Protein AF-A0A946SH05-F1 (afdb_monomer)

Solvent-accessible surface area (backbone atoms only — not comparable to full-atom values): 25986 Å² total; per-residue (Å²): 118,74,70,63,60,50,53,57,57,50,50,52,51,52,58,54,67,72,59,83,71,62,43,65,70,81,58,78,83,48,65,24,53,27,7,54,6,27,4,25,33,34,41,25,35,80,40,57,40,56,21,24,8,58,59,48,15,20,15,54,28,48,75,32,89,52,34,23,44,32,40,14,61,46,58,12,26,38,22,36,23,42,52,58,69,94,75,14,15,42,30,42,35,41,32,20,45,32,60,66,45,18,36,87,66,56,27,81,84,33,58,39,31,78,74,79,62,34,33,30,39,39,39,39,25,43,10,30,59,90,43,102,46,36,23,35,16,34,34,51,30,43,36,28,38,61,92,65,54,77,44,61,31,35,35,42,17,36,29,37,45,58,89,76,55,38,37,38,12,27,30,40,38,44,40,84,91,52,75,75,46,48,36,44,22,41,35,40,41,91,43,99,42,36,36,41,37,42,32,42,39,92,58,31,41,30,38,26,41,39,38,53,53,101,45,42,32,44,31,33,15,37,22,37,62,70,49,93,85,58,84,65,37,34,32,17,34,24,42,34,43,45,80,49,101,60,25,34,44,27,36,16,40,29,29,33,61,82,74,74,41,64,33,33,47,25,50,23,42,41,41,49,57,72,66,58,54,58,60,59,50,56,67,56,52,73,67,59,77,82,66,88,84,93,78,86,84,84,84,85,83,83,90,82,90,79,86,79,84,82,82,85,81,78,83,94,81,82,78,81,84,73,77,76,72,62,83,77,70,50,64,78,82,78,52,83,88,23,73,84,30,63,65,53,42,48,54,49,48,20,65,52,56,62,48,58,60,38,49,57,54,14,44,28,41,68,57,32,72,66,32,36,82,37,72,46,97,84,58,18,28,6,28,46,38,42,36,67,68,62,34,46,63,28,56,41,59,63,65,92,60,94,66,90,44,78,91,64,30,39,42,50,39,53,62,57,21,44,51,34,39,54,48,50,51,50,45,33,24,63,74,42,77,66,34,62,64,51,18,47,24,18,68,69,63,34,60,92,59,42,80,96,46,74,51,101,38,73,68,33,54,38,51,33,52,49,24,50,50,43,18,52,46,33,68,73,32,68,68,56,38,52,53,50,49,54,55,55,72,66,58,84,70,85,131

Secondary structure (DSSP, 8-state):
-HHHHHHHHHHHHHHHHT---PPPP--STTTT-SHHHHHTTT--SS---GGGGGTS-GGGGGG--S-EEEEETTTTEEEEEEE-GGG-EEEEEEEE--STTSTTTT-TT-TT--SSSS-EEEEEEEEEEEETTEEEEEEEEEEE-TTS-EEEEEEEEEEE--SSSEEEEEEEEEETTSPPEEEEEEEEEEETTEEEEEEEETTEEEEEEEEEETTEEEEEEEEEESSTTS--PEEEEEEEEESSSS-EEEEEEEEETTTS---EEEEEE---HHHHHHHHHHHHHTTSSSS----PPP---------PPPP-PPP-----------PPPSS----TTTTT-HHHHHHHHHHHH---HHHHHHHHHHHHTT-TT-B-TT--BTTTTB-HHHHHHTT----SSSS--TTT-GGGSHHHHHHHHHHHHHHHHHHTTT-HHHHHHHHHH-TTS-SSS--S-HHHHHHHHHHHHHHHHHHH-HHHHHHHHHHHHTS----

Sequence (495 aa):
MLVRLHATVWLAAGIYLLATGAQASDASDGFGVGARPAGMAGITSTVADRGSALFGNPALLPDVDDAGFLLDAGQGAVAASLPLGRVGAIAAGALDLDHDDRFLIDQPWNPVGTFRTGANRASVAYGVRPYARMSLGATLDGWRSAEGDWSPGNTIGVSLTPTGPFEMGGQAHFRRDAEWLWSVGAAWRPAAQFQLRAELMPEAYAFGVESEWRRLSVRAGLRSSTDALAPGSTGAYGVTLNVTQSSAVHYAYQFDTEHFSGGRHSLSFDVPRWAAAGATNVVRRARSTAARPAGPAPTEPRAQAASRPAVVIVPPGTTPQRVIKSAVDKTPDIPGNARRSLRRLIEHHSEKYGVETPLILAVMRAESGFDPAAISTSKAVGLFQLLPPAARDMGIDIPASAVLDRRRDGRFHPIRNADAGIRYMAHLLQRFDWNYVLAVSAYNAGPGNVNGSVPRMRETERHVGKVLNYYYGYRNDPAQLAAVWRQIEAIEIPN

Mean predicted aligned error: 18.44 Å

Nearest PDB structures (foldseek):
  6prn-assembly1_A  TM=5.299E-01  e=5.980E-05  Pseudogemmobacter blasticus
  5prn-assembly1_A  TM=5.248E-01  e=8.821E-05  Pseudogemmobacter blasticus
  3prn-assembly1_A  TM=5.253E-01  e=1.042E-04  Pseudogemmobacter blasticus
  3sy9-assembly4_D  TM=4.544E-01  e=3.657E-01  Pseudomonas aeruginosa
  5fp2-assembly2_B  TM=3.286E-01  e=7.306E-02  Pseudomonas aeruginosa PAO1

pLDDT: mean 75.73, std 20.73, range [24.7, 97.69]

Structure (mmCIF, N/CA/C/O backbone):
data_AF-A0A946SH05-F1
#
_entry.id   AF-A0A946SH05-F1
#
loop_
_atom_site.group_PDB
_atom_site.id
_atom_site.type_symbol
_atom_site.label_atom_id
_atom_site.label_alt_id
_atom_site.label_comp_id
_atom_site.label_asym_id
_atom_site.label_entity_id
_atom_site.label_seq_id
_atom_site.pdbx_PDB_ins_code
_atom_site.Cartn_x
_atom_site.Cartn_y
_atom_site.Cartn_z
_atom_site.occupancy
_atom_site.B_iso_or_equiv
_atom_site.auth_seq_id
_atom_site.auth_comp_id
_atom_site.auth_asym_id
_atom_site.auth_atom_id
_atom_site.pdbx_PDB_model_num
ATOM 1 N N . MET A 1 1 ? -32.091 4.473 -7.430 1.00 34.19 1 MET A N 1
ATOM 2 C CA . MET A 1 1 ? -31.502 3.749 -6.277 1.00 34.19 1 MET A CA 1
ATOM 3 C C . MET A 1 1 ? -30.024 3.398 -6.505 1.00 34.19 1 MET A C 1
ATOM 5 O O . MET A 1 1 ? -29.230 3.716 -5.633 1.00 34.19 1 MET A O 1
ATOM 9 N N . LEU A 1 2 ? -29.618 2.909 -7.691 1.00 25.81 2 LEU A N 1
ATOM 10 C CA . LEU A 1 2 ? -28.199 2.759 -8.103 1.00 25.81 2 LEU A CA 1
ATOM 11 C C . LEU A 1 2 ? -27.379 4.070 -8.111 1.00 25.81 2 LEU A C 1
ATOM 13 O O . LEU A 1 2 ? -26.187 4.059 -7.830 1.00 25.81 2 LEU A O 1
ATOM 17 N N . VAL A 1 3 ? -28.027 5.214 -8.347 1.00 25.56 3 VAL A N 1
ATOM 18 C CA . VAL A 1 3 ? -27.380 6.543 -8.378 1.00 25.56 3 VAL A CA 1
ATOM 19 C C . VAL A 1 3 ? -26.842 6.986 -7.003 1.00 25.56 3 VAL A C 1
ATOM 21 O O . VAL A 1 3 ? -25.882 7.746 -6.937 1.00 25.56 3 VAL A O 1
ATOM 24 N N . ARG A 1 4 ? -27.401 6.482 -5.889 1.00 31.42 4 ARG A N 1
ATOM 25 C CA . ARG A 1 4 ? -26.955 6.866 -4.534 1.00 31.42 4 ARG A CA 1
ATOM 26 C C . ARG A 1 4 ? -25.701 6.121 -4.064 1.00 31.42 4 ARG A C 1
ATOM 28 O O . ARG A 1 4 ? -24.951 6.702 -3.294 1.00 31.42 4 ARG A O 1
ATOM 35 N N . LEU A 1 5 ? -25.454 4.898 -4.545 1.00 34.34 5 LEU A N 1
ATOM 36 C CA . LEU A 1 5 ? -24.237 4.137 -4.219 1.00 34.34 5 LEU A CA 1
ATOM 37 C C . LEU A 1 5 ? -23.006 4.691 -4.957 1.00 34.34 5 LEU A C 1
ATOM 39 O O . LEU A 1 5 ? -21.915 4.744 -4.401 1.00 34.34 5 LEU A O 1
ATOM 43 N N . HIS A 1 6 ? -23.195 5.149 -6.198 1.00 38.94 6 HIS A N 1
ATOM 44 C CA . HIS A 1 6 ? -22.118 5.741 -6.989 1.00 38.94 6 HIS A CA 1
ATOM 45 C C . HIS A 1 6 ? -21.616 7.054 -6.388 1.00 38.94 6 HIS A C 1
ATOM 47 O O . HIS A 1 6 ? -20.411 7.262 -6.315 1.00 38.94 6 HIS A O 1
ATOM 53 N N . ALA A 1 7 ? -22.511 7.917 -5.904 1.00 33.94 7 ALA A N 1
ATOM 54 C CA . ALA A 1 7 ? -22.112 9.211 -5.361 1.00 33.94 7 ALA A CA 1
ATOM 55 C C . ALA A 1 7 ? -21.167 9.085 -4.152 1.00 33.94 7 ALA A C 1
ATOM 57 O O . ALA A 1 7 ? -20.238 9.868 -4.044 1.00 33.94 7 ALA A O 1
ATOM 58 N N . THR A 1 8 ? -21.344 8.092 -3.275 1.00 41.53 8 THR A N 1
ATOM 59 C CA . THR A 1 8 ? -20.517 7.938 -2.063 1.00 41.53 8 THR A CA 1
ATOM 60 C C . THR A 1 8 ? -19.123 7.389 -2.370 1.00 41.53 8 THR A C 1
ATOM 62 O O . THR A 1 8 ? -18.143 7.867 -1.807 1.00 41.53 8 THR A O 1
ATOM 65 N N . VAL A 1 9 ? -19.022 6.444 -3.310 1.00 40.91 9 VAL A N 1
ATOM 66 C CA . VAL A 1 9 ? -17.738 5.883 -3.770 1.00 40.91 9 VAL A CA 1
ATOM 67 C C . VAL A 1 9 ? -16.948 6.919 -4.575 1.00 40.91 9 VAL A C 1
ATOM 69 O O . VAL A 1 9 ? -15.745 7.057 -4.382 1.00 40.91 9 VAL A O 1
ATOM 72 N N . TRP A 1 10 ? -17.622 7.707 -5.420 1.00 39.88 10 TRP A N 1
ATOM 73 C CA . TRP A 1 10 ? -16.981 8.772 -6.198 1.00 39.88 10 TRP A CA 1
ATOM 74 C C . TRP A 1 10 ? -16.628 10.007 -5.361 1.00 39.88 10 TRP A C 1
ATOM 76 O O . TRP A 1 10 ? -15.615 10.639 -5.637 1.00 39.88 10 TRP A O 1
ATOM 86 N N . LEU A 1 11 ? -17.396 10.334 -4.314 1.00 38.97 11 LEU A N 1
ATOM 87 C CA . LEU A 1 11 ? -17.033 11.398 -3.370 1.00 38.97 11 LEU A CA 1
ATOM 88 C C . LEU A 1 11 ? -15.811 10.993 -2.531 1.00 38.97 11 LEU A C 1
ATOM 90 O O . LEU A 1 11 ? -14.926 11.812 -2.311 1.00 38.97 11 LEU A O 1
ATOM 94 N N . ALA A 1 12 ? -15.722 9.722 -2.126 1.00 45.00 12 ALA A N 1
ATOM 95 C CA . ALA A 1 12 ? -14.562 9.184 -1.420 1.00 45.00 12 ALA A CA 1
ATOM 96 C C . ALA A 1 12 ? -13.321 9.104 -2.331 1.00 45.00 12 ALA A C 1
ATOM 98 O O . ALA A 1 12 ? -12.237 9.503 -1.917 1.00 45.00 12 ALA A O 1
ATOM 99 N N . ALA A 1 13 ? -13.490 8.708 -3.599 1.00 43.62 13 ALA A N 1
ATOM 100 C CA . ALA A 1 13 ? -12.438 8.782 -4.617 1.00 43.62 13 ALA A CA 1
ATOM 101 C C . ALA A 1 13 ? -12.023 10.233 -4.940 1.00 43.62 13 ALA A C 1
ATOM 103 O O . ALA A 1 13 ? -10.859 10.493 -5.223 1.00 43.62 13 ALA A O 1
ATOM 104 N N . GLY A 1 14 ? -12.955 11.190 -4.864 1.00 40.22 14 GLY A N 1
ATOM 105 C CA . GLY A 1 14 ? -12.698 12.619 -5.065 1.00 40.22 14 GLY A CA 1
ATOM 106 C C . GLY A 1 14 ? -11.949 13.279 -3.903 1.00 40.22 14 GLY A C 1
ATOM 107 O O . GLY A 1 14 ? -11.061 14.090 -4.140 1.00 40.22 14 GLY A O 1
ATOM 108 N N . ILE A 1 15 ? -12.247 12.895 -2.658 1.00 45.72 15 ILE A N 1
ATOM 109 C CA . ILE A 1 15 ? -11.482 13.315 -1.469 1.00 45.72 15 ILE A CA 1
ATOM 110 C C . ILE A 1 15 ? -10.084 12.674 -1.480 1.00 45.72 15 ILE A C 1
ATOM 112 O O . ILE A 1 15 ? -9.106 13.318 -1.117 1.00 45.72 15 ILE A O 1
ATOM 116 N N . TYR A 1 16 ? -9.977 11.440 -1.975 1.00 43.84 16 TYR A N 1
ATOM 117 C CA . TYR A 1 16 ? -8.716 10.721 -2.157 1.00 43.84 16 TYR A CA 1
ATOM 118 C C . TYR A 1 16 ? -7.824 11.331 -3.258 1.00 43.84 16 TYR A C 1
ATOM 120 O O . TYR A 1 16 ? -6.618 11.454 -3.074 1.00 43.84 16 TYR A O 1
ATOM 128 N N . LEU A 1 17 ? -8.407 11.805 -4.367 1.00 40.03 17 LEU A N 1
ATOM 129 C CA . LEU A 1 17 ? -7.687 12.519 -5.436 1.00 40.03 17 LEU A CA 1
ATOM 130 C C . LEU A 1 17 ? -7.168 13.906 -5.015 1.00 40.03 17 LEU A C 1
ATOM 132 O O . LEU A 1 17 ? -6.278 14.437 -5.671 1.00 40.03 17 LEU A O 1
ATOM 136 N N . LEU A 1 18 ? -7.692 14.488 -3.931 1.00 36.03 18 LEU A N 1
ATOM 137 C CA . LEU A 1 18 ? -7.193 15.743 -3.353 1.00 36.03 18 LEU A CA 1
ATOM 138 C C . LEU A 1 18 ? -6.037 15.530 -2.356 1.00 36.03 18 LEU A C 1
ATOM 140 O O . LEU A 1 18 ? -5.419 16.500 -1.928 1.00 36.03 18 LEU A O 1
ATOM 144 N N . ALA A 1 19 ? -5.721 14.280 -2.006 1.00 41.47 19 ALA A N 1
ATOM 145 C CA . ALA A 1 19 ? -4.696 13.900 -1.034 1.00 41.47 19 ALA A CA 1
ATOM 146 C C . ALA A 1 19 ? -3.378 13.437 -1.698 1.00 41.47 19 ALA A C 1
ATOM 148 O O . ALA A 1 19 ? -2.671 12.564 -1.196 1.00 41.47 19 ALA A O 1
ATOM 149 N N . THR A 1 20 ? -3.043 14.004 -2.861 1.00 36.56 20 THR A N 1
ATOM 150 C CA . THR A 1 20 ? -1.815 13.710 -3.612 1.00 36.56 20 THR A CA 1
ATOM 151 C C . THR A 1 20 ? -0.586 14.297 -2.915 1.00 36.56 20 THR A C 1
ATOM 153 O O . THR A 1 20 ? -0.180 15.425 -3.188 1.00 36.56 20 THR A O 1
ATOM 156 N N . GLY A 1 21 ? -0.003 13.517 -2.009 1.00 36.66 21 GLY A N 1
ATOM 157 C CA . GLY A 1 21 ? 1.306 13.777 -1.397 1.00 36.66 21 GLY A CA 1
ATOM 158 C C . GLY A 1 21 ? 1.857 12.594 -0.596 1.00 36.66 21 GLY A C 1
ATOM 159 O O . GLY A 1 21 ? 2.775 12.765 0.200 1.00 36.66 21 GLY A O 1
ATOM 160 N N . ALA A 1 22 ? 1.274 11.407 -0.765 1.00 35.91 22 ALA A N 1
ATOM 161 C CA . ALA A 1 22 ? 1.501 10.279 0.119 1.00 35.91 22 ALA A CA 1
ATOM 162 C C . ALA A 1 22 ? 2.713 9.446 -0.304 1.00 35.91 22 ALA A C 1
ATOM 164 O O . ALA A 1 22 ? 2.722 8.876 -1.394 1.00 35.91 22 ALA A O 1
ATOM 165 N N . GLN A 1 23 ? 3.703 9.335 0.577 1.00 33.81 23 GLN A N 1
ATOM 166 C CA . GLN A 1 23 ? 4.716 8.288 0.500 1.00 33.81 23 GLN A CA 1
ATOM 167 C C . GLN A 1 23 ? 4.200 7.104 1.320 1.00 33.81 23 GLN A C 1
ATOM 169 O O . GLN A 1 23 ? 3.907 7.239 2.506 1.00 33.81 23 GLN A O 1
ATOM 174 N N . ALA A 1 24 ? 4.050 5.945 0.689 1.00 35.75 24 ALA A N 1
ATOM 175 C CA . ALA A 1 24 ? 3.885 4.695 1.416 1.00 35.75 24 ALA A CA 1
ATOM 176 C C . ALA A 1 24 ? 5.283 4.184 1.811 1.00 35.75 24 ALA A C 1
ATOM 178 O O . ALA A 1 24 ? 6.206 4.171 1.011 1.00 35.75 24 ALA A O 1
ATOM 179 N N . SER A 1 25 ? 5.461 3.840 3.078 1.00 34.41 25 SER A N 1
ATOM 180 C CA . SER A 1 25 ? 6.668 3.192 3.585 1.00 34.41 25 SER A CA 1
ATOM 181 C C . SER A 1 25 ? 6.397 1.709 3.809 1.00 34.41 25 SER A C 1
ATOM 183 O O . SER A 1 25 ? 5.232 1.314 3.963 1.00 34.41 25 SER A O 1
ATOM 185 N N . ASP A 1 26 ? 7.464 0.907 3.835 1.00 34.03 26 ASP A N 1
ATOM 186 C CA . ASP A 1 26 ? 7.421 -0.513 4.180 1.00 34.03 26 ASP A CA 1
ATOM 187 C C . ASP A 1 26 ? 6.640 -0.696 5.484 1.00 34.03 26 ASP A C 1
ATOM 189 O O . ASP A 1 26 ? 7.029 -0.221 6.555 1.00 34.03 26 ASP A O 1
ATOM 193 N N . ALA A 1 27 ? 5.476 -1.336 5.395 1.00 41.03 27 ALA A N 1
ATOM 194 C CA . ALA A 1 27 ? 4.726 -1.695 6.581 1.00 41.03 27 ALA A CA 1
ATOM 195 C C . ALA A 1 27 ? 5.433 -2.896 7.213 1.00 41.03 27 ALA A C 1
ATOM 197 O O . ALA A 1 27 ? 5.308 -4.022 6.734 1.00 41.03 27 ALA A O 1
ATOM 198 N N . SER A 1 28 ? 6.170 -2.652 8.297 1.00 46.75 28 SER A N 1
ATOM 199 C CA . SER A 1 28 ? 6.604 -3.713 9.197 1.00 46.75 28 SER A CA 1
ATOM 200 C C . SER A 1 28 ? 5.357 -4.415 9.757 1.00 46.75 28 SER A C 1
ATOM 202 O O . SER A 1 28 ? 4.586 -3.876 10.553 1.00 46.75 28 SER A O 1
ATOM 204 N N . ASP A 1 29 ? 5.106 -5.611 9.226 1.00 49.09 29 ASP A N 1
ATOM 205 C CA . ASP A 1 29 ? 4.214 -6.652 9.749 1.00 49.09 29 ASP A CA 1
ATOM 206 C C . ASP A 1 29 ? 2.691 -6.401 9.737 1.00 49.09 29 ASP A C 1
ATOM 208 O O . ASP A 1 29 ? 1.927 -7.173 10.319 1.00 49.09 29 ASP A O 1
ATOM 212 N N . GLY A 1 30 ? 2.198 -5.393 9.008 1.00 50.09 30 GLY A N 1
ATOM 213 C CA . GLY A 1 30 ? 0.751 -5.204 8.791 1.00 50.09 30 GLY A CA 1
ATOM 214 C C . GLY A 1 30 ? -0.025 -4.684 10.011 1.00 50.09 30 GLY A C 1
ATOM 215 O O . GLY A 1 30 ? -1.256 -4.763 10.050 1.00 50.09 30 GLY A O 1
ATOM 216 N N . PHE A 1 31 ? 0.664 -4.123 11.008 1.00 55.41 31 PHE A N 1
ATOM 217 C CA . PHE A 1 31 ? 0.007 -3.433 12.116 1.00 55.41 31 PHE A CA 1
ATOM 218 C C . PHE A 1 31 ? -0.593 -2.103 11.641 1.00 55.41 31 PHE A C 1
ATOM 220 O O . PHE A 1 31 ? 0.081 -1.262 11.044 1.00 55.41 31 PHE A O 1
ATOM 227 N N . GLY A 1 32 ? -1.877 -1.900 11.935 1.00 68.81 32 GLY A N 1
ATOM 228 C CA . GLY A 1 32 ? -2.594 -0.670 11.600 1.00 68.81 32 GLY A CA 1
ATOM 2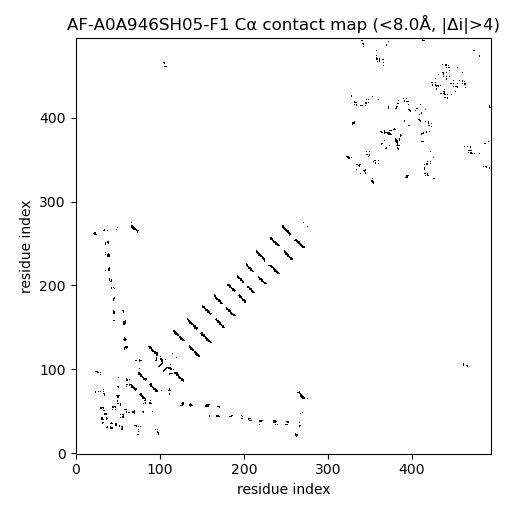29 C C . GLY A 1 32 ? -3.352 -0.682 10.272 1.00 68.81 32 GLY A C 1
ATOM 230 O O . GLY A 1 32 ? -3.772 0.392 9.850 1.00 68.81 32 GLY A O 1
ATOM 231 N N . VAL A 1 33 ? -3.566 -1.848 9.643 1.00 80.94 33 VAL A N 1
ATOM 232 C CA . VAL A 1 33 ? -4.469 -1.961 8.483 1.00 80.94 33 VAL A CA 1
ATOM 233 C C . VAL A 1 33 ? -5.871 -1.487 8.871 1.00 80.94 33 VAL A C 1
ATOM 235 O O . VAL A 1 33 ? -6.428 -1.905 9.893 1.00 80.94 33 VAL A O 1
ATOM 238 N N . GLY A 1 34 ? -6.468 -0.655 8.021 1.00 83.25 34 GLY A N 1
ATOM 239 C CA . GLY A 1 34 ? -7.778 -0.050 8.230 1.00 83.25 34 GLY A CA 1
ATOM 240 C C . GLY A 1 34 ? -7.679 1.361 8.794 1.00 83.25 34 GLY A C 1
ATOM 241 O O . GLY A 1 34 ? -6.843 1.681 9.634 1.00 83.25 34 GLY A O 1
ATOM 242 N N . ALA A 1 35 ? -8.582 2.230 8.351 1.00 85.56 35 ALA A N 1
ATOM 243 C CA . ALA A 1 35 ? -8.590 3.624 8.746 1.00 85.56 35 ALA A CA 1
ATOM 244 C C . ALA A 1 35 ? -8.804 3.841 10.261 1.00 85.56 35 ALA A C 1
ATOM 246 O O . ALA A 1 35 ? -8.200 4.772 10.798 1.00 85.56 35 ALA A O 1
ATOM 247 N N . ARG A 1 36 ? -9.615 3.043 10.985 1.00 88.00 36 ARG A N 1
ATOM 248 C CA . ARG A 1 36 ? -9.725 3.162 12.463 1.00 88.00 36 ARG A CA 1
ATOM 249 C C . ARG A 1 36 ? -8.404 2.898 13.165 1.00 88.00 36 ARG A C 1
ATOM 251 O O . ARG A 1 36 ? -7.953 3.832 13.832 1.00 88.00 36 ARG A O 1
ATOM 258 N N . PRO A 1 37 ? -7.772 1.718 13.015 1.00 89.19 37 PRO A N 1
ATOM 259 C CA . PRO A 1 37 ? -6.441 1.492 13.566 1.00 89.19 37 PRO A CA 1
ATOM 260 C C . PRO A 1 37 ? -5.431 2.545 13.110 1.00 89.19 37 PRO A C 1
ATOM 262 O O . PRO A 1 37 ? -4.724 3.114 13.940 1.00 89.19 37 PRO A O 1
ATOM 265 N N . ALA A 1 38 ? -5.416 2.886 11.817 1.00 86.44 38 ALA A N 1
ATOM 266 C CA . ALA A 1 38 ? -4.475 3.856 11.272 1.00 86.44 38 ALA A CA 1
ATOM 267 C C . ALA A 1 38 ? -4.599 5.232 11.946 1.00 86.44 38 ALA A C 1
ATOM 269 O O . ALA A 1 38 ? -3.603 5.781 12.410 1.00 86.44 38 ALA A O 1
ATOM 270 N N . GLY A 1 39 ? -5.819 5.762 12.094 1.00 87.50 39 GLY A N 1
ATOM 271 C CA . GLY A 1 39 ? -6.063 7.049 12.765 1.00 87.50 39 GLY A CA 1
ATOM 272 C C . GLY A 1 39 ? -5.895 7.014 14.289 1.00 87.50 39 GLY A C 1
ATOM 273 O O . GLY A 1 39 ? -6.002 8.056 14.928 1.00 87.50 39 GLY A O 1
ATOM 274 N N . MET A 1 40 ? -5.639 5.833 14.854 1.00 89.94 40 MET A N 1
ATOM 275 C CA . MET A 1 40 ? -5.252 5.595 16.248 1.00 89.94 40 MET A CA 1
ATOM 276 C C . MET A 1 40 ? -3.768 5.208 16.356 1.00 89.94 40 MET A C 1
ATOM 278 O O . MET A 1 40 ? -3.377 4.509 17.285 1.00 89.94 40 MET A O 1
ATOM 282 N N . ALA A 1 41 ? -2.945 5.624 15.387 1.00 86.75 41 ALA A N 1
ATOM 283 C CA . ALA A 1 41 ? -1.509 5.343 15.316 1.00 86.75 41 ALA A CA 1
ATOM 284 C C . ALA A 1 41 ? -1.142 3.843 15.354 1.00 86.75 41 ALA A C 1
ATOM 286 O O . ALA A 1 41 ? -0.073 3.461 15.826 1.00 86.75 41 ALA A O 1
ATOM 287 N N . GLY A 1 42 ? -2.013 2.984 14.819 1.00 85.62 42 GLY A N 1
ATOM 288 C CA . GLY A 1 42 ? -1.755 1.550 14.680 1.00 85.62 42 GLY A CA 1
ATOM 289 C C . GLY A 1 42 ? -2.152 0.699 15.888 1.00 85.62 42 GLY A C 1
ATOM 290 O O . GLY A 1 42 ? -1.789 -0.473 15.925 1.00 85.62 42 GLY A O 1
ATOM 291 N N . ILE A 1 43 ? -2.914 1.244 16.845 1.00 89.75 43 ILE A N 1
ATOM 292 C CA . I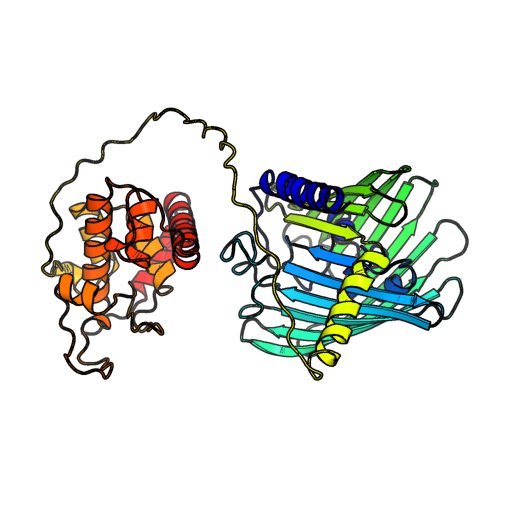LE A 1 43 ? -3.563 0.445 17.898 1.00 89.75 43 ILE A CA 1
ATOM 293 C C . ILE A 1 43 ? -4.501 -0.570 17.228 1.00 89.75 43 ILE A C 1
ATOM 295 O O . ILE A 1 43 ? -5.391 -0.183 16.470 1.00 89.75 43 ILE A O 1
ATOM 299 N N . THR A 1 44 ? -4.307 -1.860 17.505 1.00 90.62 44 THR A N 1
ATOM 300 C CA . THR A 1 44 ? -5.059 -2.974 16.888 1.00 90.62 44 THR A CA 1
ATOM 301 C C . THR A 1 44 ? -5.570 -4.001 17.895 1.00 90.62 44 THR A C 1
ATOM 303 O O . THR A 1 44 ? -6.494 -4.752 17.594 1.00 90.62 44 THR A O 1
ATOM 306 N N . SER A 1 45 ? -5.025 -4.009 19.114 1.00 90.44 45 SER A N 1
ATOM 307 C CA . SER A 1 45 ? -5.432 -4.919 20.190 1.00 90.44 45 SER A CA 1
ATOM 308 C C . SER A 1 45 ? -6.893 -4.733 20.608 1.00 90.44 45 SER A C 1
ATOM 310 O O . SER A 1 45 ? -7.567 -5.703 20.944 1.00 90.44 45 SER A O 1
ATOM 312 N N . THR A 1 46 ? -7.392 -3.496 20.568 1.00 91.25 46 THR A N 1
ATOM 313 C CA . THR A 1 46 ? -8.755 -3.122 20.988 1.00 91.25 46 THR A CA 1
ATOM 314 C C . THR A 1 46 ? -9.509 -2.319 19.920 1.00 91.25 46 THR A C 1
ATOM 316 O O . THR A 1 46 ? -10.642 -1.898 20.134 1.00 91.25 46 THR A O 1
ATOM 319 N N . VAL A 1 47 ? -8.891 -2.068 18.762 1.00 88.56 47 VAL A N 1
ATOM 320 C CA . VAL A 1 47 ? -9.464 -1.252 17.681 1.00 88.56 47 VAL A CA 1
ATOM 321 C C . VAL A 1 47 ? -9.410 -2.027 16.375 1.00 88.56 47 VAL A C 1
ATOM 323 O O . VAL A 1 47 ? -8.362 -2.535 15.991 1.00 88.56 47 VAL A O 1
ATOM 326 N N . ALA A 1 48 ? -10.532 -2.057 15.660 1.00 82.69 48 ALA A N 1
ATOM 327 C CA . ALA A 1 48 ? -10.609 -2.589 14.308 1.00 82.69 48 ALA A CA 1
ATOM 328 C C . ALA A 1 48 ? -11.716 -1.903 13.493 1.00 82.69 48 ALA A C 1
ATOM 330 O O . ALA A 1 48 ? -12.737 -1.473 14.033 1.00 82.69 48 ALA A O 1
ATOM 331 N N . ASP A 1 49 ? -11.529 -1.858 12.175 1.00 75.62 49 ASP A N 1
ATOM 332 C CA . ASP A 1 49 ? -12.581 -1.595 11.190 1.00 75.62 49 ASP A CA 1
ATOM 333 C C . ASP A 1 49 ? -13.146 -2.926 10.711 1.00 75.62 49 ASP A C 1
ATOM 335 O O . ASP A 1 49 ? -12.629 -3.460 9.739 1.00 75.62 49 ASP A O 1
ATOM 339 N N . ARG A 1 50 ? -14.158 -3.496 11.373 1.00 78.94 50 ARG A N 1
ATOM 340 C CA . ARG A 1 50 ? -14.789 -4.789 11.018 1.00 78.94 50 ARG A CA 1
ATOM 341 C C . ARG A 1 50 ? -13.809 -5.843 10.455 1.00 78.94 50 ARG A C 1
ATOM 343 O O . ARG A 1 50 ? -13.251 -6.627 11.211 1.00 78.94 50 ARG A O 1
ATOM 350 N N . GLY A 1 51 ? -13.591 -5.863 9.134 1.00 78.94 51 GLY A N 1
ATOM 351 C CA . GLY A 1 51 ? -12.640 -6.741 8.442 1.00 78.94 51 GLY A CA 1
ATOM 352 C C . GLY A 1 51 ? -11.150 -6.524 8.752 1.00 78.94 51 GLY A C 1
ATOM 353 O O . GLY A 1 51 ? -10.371 -7.443 8.542 1.00 78.94 51 GLY A O 1
ATOM 354 N N . SER A 1 52 ? -10.735 -5.378 9.292 1.00 85.50 52 SER A N 1
ATOM 355 C CA . SER A 1 52 ? -9.334 -5.089 9.632 1.00 85.50 52 SER A CA 1
ATOM 356 C C . SER A 1 52 ? -8.826 -5.870 10.844 1.00 85.50 52 SER A C 1
ATOM 358 O O . SER A 1 52 ? -7.625 -6.098 10.968 1.00 85.50 52 SER A O 1
ATOM 360 N N . ALA A 1 53 ? -9.742 -6.368 11.684 1.00 89.81 53 ALA A N 1
ATOM 361 C CA . ALA A 1 53 ? -9.439 -7.299 12.770 1.00 89.81 53 ALA A CA 1
ATOM 362 C C . ALA A 1 53 ? -8.719 -8.567 12.273 1.00 89.81 53 ALA A C 1
ATOM 364 O O . ALA A 1 53 ? -7.988 -9.188 13.033 1.00 89.81 53 ALA A O 1
ATOM 365 N N . LEU A 1 54 ? -8.889 -8.926 10.993 1.00 90.38 54 LEU A N 1
ATOM 366 C CA . LEU A 1 54 ? -8.155 -10.005 10.325 1.00 90.38 54 LEU A CA 1
ATOM 367 C C . LEU A 1 54 ? -6.633 -9.819 10.383 1.00 90.38 54 LEU A C 1
ATOM 369 O O . LEU A 1 54 ? -5.905 -10.797 10.501 1.00 90.38 54 LEU A O 1
ATOM 373 N N . PHE A 1 55 ? -6.161 -8.579 10.254 1.00 87.38 55 PHE A N 1
ATOM 374 C CA . PHE A 1 55 ? -4.733 -8.263 10.188 1.00 87.38 55 PHE A CA 1
ATOM 375 C C . PHE A 1 55 ? -4.170 -7.791 11.534 1.00 87.38 55 PHE A C 1
ATOM 377 O O . PHE A 1 55 ? -2.955 -7.791 11.712 1.00 87.38 55 PHE A O 1
ATOM 384 N N . GLY A 1 56 ? -5.054 -7.439 12.472 1.00 88.56 56 GLY A N 1
ATOM 385 C CA . GLY A 1 56 ? -4.758 -7.163 13.877 1.00 88.56 56 GLY A CA 1
ATOM 386 C C . GLY A 1 56 ? -5.309 -8.262 14.784 1.00 88.56 56 GLY A C 1
ATOM 387 O O . GLY A 1 56 ? -4.922 -9.423 14.648 1.00 88.56 56 GLY A O 1
ATOM 388 N N . ASN A 1 57 ? -6.210 -7.892 15.708 1.00 93.81 57 ASN A N 1
ATOM 389 C CA . ASN A 1 57 ? -6.737 -8.813 16.713 1.00 93.81 57 ASN A CA 1
ATOM 390 C C . ASN A 1 57 ? -7.991 -9.545 16.194 1.00 93.81 57 ASN A C 1
ATOM 392 O O . ASN A 1 57 ? -9.086 -8.966 16.220 1.00 93.81 57 ASN A O 1
ATOM 396 N N . PRO A 1 58 ? -7.903 -10.835 15.805 1.00 94.50 58 PRO A N 1
ATOM 397 C CA . PRO A 1 58 ? -9.049 -11.575 15.275 1.00 94.50 58 PRO A CA 1
ATOM 398 C C . PRO A 1 58 ? -10.169 -11.782 16.306 1.00 94.50 58 PRO A C 1
ATOM 400 O O . PRO A 1 58 ? -11.299 -12.092 15.925 1.00 94.50 58 PRO A O 1
ATOM 403 N N . ALA A 1 59 ? -9.909 -11.586 17.605 1.00 95.56 59 ALA A N 1
ATOM 404 C CA . ALA A 1 59 ? -10.941 -11.662 18.639 1.00 95.56 59 ALA A CA 1
ATOM 405 C C . ALA A 1 59 ? -11.947 -10.505 18.597 1.00 95.56 59 ALA A C 1
ATOM 407 O O . ALA A 1 59 ? -12.959 -10.583 19.286 1.00 95.56 59 ALA A O 1
ATOM 408 N N . LEU A 1 60 ? -11.705 -9.466 17.792 1.00 93.19 60 LEU A N 1
ATOM 409 C CA . LEU A 1 60 ? -12.651 -8.368 17.568 1.00 93.19 60 LEU A CA 1
ATOM 410 C C . LEU A 1 60 ? -13.666 -8.680 16.450 1.00 93.19 60 LEU A C 1
ATOM 412 O O . LEU A 1 60 ? -14.656 -7.972 16.286 1.00 93.19 60 LEU A O 1
ATOM 416 N N . LEU A 1 61 ? -13.470 -9.761 15.681 1.00 92.19 61 LEU A N 1
ATOM 417 C CA . LEU A 1 61 ? -14.402 -10.170 14.619 1.00 92.19 61 LEU A CA 1
ATOM 418 C C . LEU A 1 61 ? -15.827 -10.487 15.110 1.00 92.19 61 LEU A C 1
ATOM 420 O O . LEU A 1 61 ? -16.775 -10.141 14.407 1.00 92.19 61 LEU A O 1
ATOM 424 N N . PRO A 1 62 ? -16.047 -11.123 16.277 1.00 90.62 62 PRO A N 1
ATOM 425 C CA . PRO A 1 62 ? -17.395 -11.414 16.767 1.00 90.62 62 PRO A CA 1
ATOM 426 C C . PRO A 1 62 ? -18.202 -10.176 17.164 1.00 90.62 62 PRO A C 1
ATOM 428 O O . PRO A 1 62 ? -19.396 -10.306 17.436 1.00 90.62 62 PRO A O 1
ATOM 431 N N . ASP A 1 63 ? -17.573 -9.005 17.306 1.00 83.88 63 ASP A N 1
ATOM 432 C CA . ASP A 1 63 ? -18.241 -7.715 17.557 1.00 83.88 63 ASP A CA 1
ATOM 433 C C . ASP A 1 63 ? -18.782 -7.086 16.260 1.00 83.88 63 ASP A C 1
ATOM 435 O O . ASP A 1 63 ? -19.410 -6.031 16.281 1.00 83.88 63 ASP A O 1
ATOM 439 N N . VAL A 1 64 ? -18.562 -7.735 15.114 1.00 77.56 64 VAL A N 1
ATOM 440 C CA . VAL A 1 64 ? -19.054 -7.276 13.819 1.00 77.56 64 VAL A CA 1
ATOM 441 C C . VAL A 1 64 ? -20.517 -7.677 13.624 1.00 77.56 64 VAL A C 1
ATOM 443 O O . VAL A 1 64 ? -20.836 -8.848 13.421 1.00 77.56 64 VAL A O 1
ATOM 446 N N . ASP A 1 65 ? -21.412 -6.690 13.607 1.00 72.25 65 ASP A N 1
ATOM 447 C CA . ASP A 1 65 ? -22.854 -6.919 13.438 1.00 72.25 65 ASP A CA 1
ATOM 448 C C . ASP A 1 65 ? -23.264 -7.233 11.986 1.00 72.25 65 ASP A C 1
ATOM 450 O O . ASP A 1 65 ? -24.230 -7.963 11.740 1.00 72.25 65 ASP A O 1
ATOM 454 N N . ASP A 1 66 ? -22.517 -6.735 10.997 1.00 76.12 66 ASP A N 1
ATOM 455 C CA . ASP A 1 66 ? -22.844 -6.822 9.570 1.00 76.12 66 ASP A CA 1
ATOM 456 C C . ASP A 1 66 ? -21.635 -7.194 8.712 1.00 76.12 66 ASP A C 1
ATOM 458 O O . ASP A 1 66 ? -20.502 -6.846 9.031 1.00 76.12 66 ASP A O 1
ATOM 462 N N . ALA A 1 67 ? -21.884 -7.856 7.576 1.00 79.06 67 ALA A N 1
ATOM 463 C CA . ALA A 1 67 ? -20.825 -8.184 6.626 1.00 79.06 67 ALA A CA 1
ATOM 464 C C . ALA A 1 67 ? -20.076 -6.915 6.184 1.00 79.06 67 ALA A C 1
ATOM 466 O O . ALA A 1 67 ? -20.709 -5.936 5.803 1.00 79.06 67 ALA A O 1
ATOM 467 N N . GLY A 1 68 ? -18.748 -6.922 6.244 1.00 75.56 68 GLY A N 1
ATOM 468 C CA . GLY A 1 68 ? -17.911 -5.757 5.954 1.00 75.56 68 GLY A CA 1
ATOM 469 C C . GLY A 1 68 ? -16.996 -5.985 4.757 1.00 75.56 68 GLY A C 1
ATOM 470 O O . GLY A 1 68 ? -16.657 -7.127 4.445 1.00 75.56 68 GLY A O 1
ATOM 471 N N . PHE A 1 69 ? -16.581 -4.895 4.106 1.00 78.69 69 PHE A N 1
ATOM 472 C CA . PHE A 1 69 ? -15.538 -4.920 3.084 1.00 78.69 69 PHE A CA 1
ATOM 473 C C . PHE A 1 69 ? -14.536 -3.796 3.330 1.00 78.69 69 PHE A C 1
ATOM 475 O O . PHE A 1 69 ? -14.845 -2.621 3.172 1.00 78.69 69 PHE A O 1
ATOM 482 N N . LEU A 1 70 ? -13.315 -4.166 3.674 1.00 80.00 70 LEU A N 1
ATOM 483 C CA . LEU A 1 70 ? -12.210 -3.244 3.816 1.00 80.00 70 LEU A CA 1
ATOM 484 C C . LEU A 1 70 ? -11.440 -3.151 2.502 1.00 80.00 70 LEU A C 1
ATOM 486 O O . LEU A 1 70 ? -11.092 -4.164 1.899 1.00 80.00 70 LEU A O 1
ATOM 490 N N . LEU A 1 71 ? -11.136 -1.916 2.127 1.00 78.19 71 LEU A N 1
ATOM 491 C CA . LEU A 1 71 ? -10.044 -1.557 1.241 1.00 78.19 71 LEU A CA 1
ATOM 492 C C . LEU A 1 71 ? -9.129 -0.639 2.058 1.00 78.19 71 LEU A C 1
ATOM 494 O O . LEU A 1 71 ? -9.622 0.198 2.801 1.00 78.19 71 LEU A O 1
ATOM 498 N N . ASP A 1 72 ? -7.821 -0.803 1.963 1.00 75.88 72 ASP A N 1
ATOM 499 C CA . ASP A 1 72 ? -6.842 0.121 2.526 1.00 75.88 72 ASP A CA 1
ATOM 500 C C . ASP A 1 72 ? -5.816 0.410 1.442 1.00 75.88 72 ASP A C 1
ATOM 502 O O . ASP A 1 72 ? -4.881 -0.357 1.225 1.00 75.88 72 ASP A O 1
ATOM 506 N N . ALA A 1 73 ? -6.030 1.502 0.716 1.00 68.50 73 ALA A N 1
ATOM 507 C CA . ALA A 1 73 ? -5.177 1.866 -0.407 1.00 68.50 73 ALA A CA 1
ATOM 508 C C . ALA A 1 73 ? -3.771 2.308 0.036 1.00 68.50 73 ALA A C 1
ATOM 510 O O . ALA A 1 73 ? -2.833 2.224 -0.755 1.00 68.50 73 ALA A O 1
ATOM 511 N N . GLY A 1 74 ? -3.610 2.749 1.290 1.00 64.31 74 GLY A N 1
ATOM 512 C CA . GLY A 1 74 ? -2.309 3.129 1.836 1.00 64.31 74 GLY A CA 1
ATOM 513 C C . GLY A 1 74 ? -1.414 1.919 2.066 1.00 64.31 74 GLY A C 1
ATOM 514 O O . GLY A 1 74 ? -0.228 1.969 1.744 1.00 64.31 74 GLY A O 1
ATOM 515 N N . GLN A 1 75 ? -1.989 0.825 2.573 1.00 68.06 75 GLN A N 1
ATOM 516 C CA . GLN A 1 75 ? -1.269 -0.419 2.879 1.00 68.06 75 GLN A CA 1
ATOM 517 C C . GLN A 1 75 ? -1.484 -1.547 1.854 1.00 68.06 75 GLN A C 1
ATOM 519 O O . GLN A 1 75 ? -0.952 -2.633 2.043 1.00 68.06 75 GLN A O 1
ATOM 524 N N . GLY A 1 76 ? -2.256 -1.320 0.786 1.00 74.88 76 GLY A N 1
ATOM 525 C CA . GLY A 1 76 ? -2.538 -2.341 -0.232 1.00 74.88 76 GLY A CA 1
ATOM 526 C C . GLY A 1 76 ? -3.389 -3.506 0.285 1.00 74.88 76 GLY A C 1
ATOM 527 O O . GLY A 1 76 ? -3.211 -4.638 -0.152 1.00 74.88 76 GLY A O 1
ATOM 528 N N . ALA A 1 77 ? -4.292 -3.266 1.242 1.00 80.38 77 ALA A N 1
ATOM 529 C CA . ALA A 1 77 ? -5.070 -4.334 1.870 1.00 80.38 77 ALA A CA 1
ATOM 530 C C . ALA A 1 77 ? -6.515 -4.406 1.368 1.00 80.38 77 ALA A C 1
ATOM 532 O O . ALA A 1 77 ? -7.181 -3.391 1.158 1.00 80.38 77 ALA A O 1
ATOM 533 N N . VAL A 1 78 ? -7.032 -5.628 1.251 1.00 84.69 78 VAL A N 1
ATOM 534 C CA . VAL A 1 78 ? -8.457 -5.923 1.075 1.00 84.69 78 VAL A CA 1
ATOM 535 C C . VAL A 1 78 ? -8.890 -7.026 2.024 1.00 84.69 78 VAL A C 1
ATOM 537 O O . VAL A 1 78 ? -8.210 -8.038 2.170 1.00 84.69 78 VAL A O 1
ATOM 540 N N . ALA A 1 79 ? -10.054 -6.868 2.645 1.00 87.56 79 ALA A N 1
ATOM 541 C CA . ALA A 1 79 ? -10.632 -7.914 3.479 1.00 87.56 79 ALA A CA 1
ATOM 542 C C . ALA A 1 79 ? -12.154 -7.907 3.419 1.00 87.56 79 ALA A C 1
ATOM 544 O O . ALA A 1 79 ? -12.785 -6.860 3.302 1.00 87.56 79 ALA A O 1
ATOM 545 N N . ALA A 1 80 ? -12.751 -9.083 3.553 1.00 88.06 80 ALA A N 1
ATOM 546 C CA . ALA A 1 80 ? -14.178 -9.248 3.758 1.00 88.06 80 ALA A CA 1
ATOM 547 C C . ALA A 1 80 ? -14.419 -9.980 5.077 1.00 88.06 80 ALA A C 1
ATOM 549 O O . ALA A 1 80 ? -13.733 -10.956 5.383 1.00 88.06 80 ALA A O 1
ATOM 550 N N . SER A 1 81 ? -15.412 -9.532 5.839 1.00 88.81 81 SER A N 1
ATOM 551 C CA . SER A 1 81 ? -15.855 -10.197 7.066 1.00 88.81 81 SER A CA 1
ATOM 552 C C . SER A 1 81 ? -17.325 -10.584 6.970 1.00 88.81 81 SER A C 1
ATOM 554 O O . SER A 1 81 ? -18.135 -9.879 6.365 1.00 88.81 81 SER A O 1
ATOM 556 N N . LEU A 1 82 ? -17.673 -11.726 7.561 1.00 88.25 82 LEU A N 1
ATOM 557 C CA . LEU A 1 82 ? -19.023 -12.270 7.574 1.00 88.25 82 LEU A CA 1
ATOM 558 C C . LEU A 1 82 ? -19.377 -12.776 8.982 1.00 88.25 82 LEU A C 1
ATOM 560 O O . LEU A 1 82 ? -18.792 -13.764 9.439 1.00 88.25 82 LEU A O 1
ATOM 564 N N . PRO A 1 83 ? -20.359 -12.159 9.662 1.00 88.44 83 PRO A N 1
ATOM 565 C CA . PRO A 1 83 ? -20.887 -12.704 10.905 1.00 88.44 83 PRO A CA 1
ATOM 566 C C . PRO A 1 83 ? -21.719 -13.965 10.641 1.00 88.44 83 PRO A C 1
ATOM 568 O O . PRO A 1 83 ? -22.569 -13.996 9.750 1.00 88.44 83 PRO A O 1
ATOM 571 N N . LEU A 1 84 ? -21.513 -14.996 11.460 1.00 89.12 84 LEU A N 1
ATOM 572 C CA . LEU A 1 84 ? -22.195 -16.297 11.404 1.00 89.12 84 LEU A CA 1
ATOM 573 C C . LEU A 1 84 ? -23.209 -16.464 12.554 1.00 89.12 84 LEU A C 1
ATOM 575 O O . LEU A 1 84 ? -23.548 -17.574 12.969 1.00 89.12 84 LEU A O 1
ATOM 579 N N . GLY A 1 85 ? -23.699 -15.347 13.099 1.00 84.56 85 GLY A N 1
ATOM 580 C CA . GLY A 1 85 ? -24.620 -15.332 14.234 1.00 84.56 85 GLY A CA 1
ATOM 581 C C . GLY A 1 85 ? -23.947 -15.814 15.520 1.00 84.56 85 GLY A C 1
ATOM 582 O O . GLY A 1 85 ? -22.847 -15.387 15.852 1.00 84.56 85 GLY A O 1
ATOM 583 N N . ARG A 1 86 ? -24.605 -16.717 16.260 1.00 85.25 86 ARG A N 1
ATOM 584 C CA . ARG A 1 86 ? -24.101 -17.220 17.556 1.00 85.25 86 ARG A CA 1
ATOM 585 C C . ARG A 1 86 ? -22.835 -18.068 17.446 1.00 85.25 86 ARG A C 1
ATOM 587 O O . ARG A 1 86 ? -22.191 -18.307 18.460 1.00 85.25 86 ARG A O 1
ATOM 594 N N . VAL A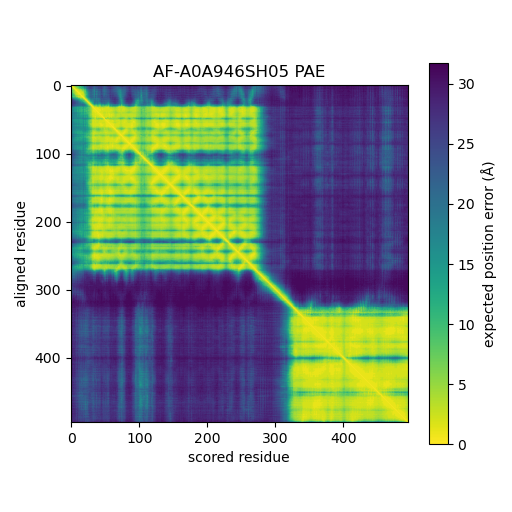 1 87 ? -22.516 -18.550 16.247 1.00 89.25 87 VAL A N 1
ATOM 595 C CA . VAL A 1 87 ? -21.367 -19.431 16.029 1.00 89.25 87 VAL A CA 1
ATOM 596 C C . VAL A 1 87 ? -20.065 -18.629 15.995 1.00 89.25 87 VAL A C 1
ATOM 598 O O . VAL A 1 87 ? -19.047 -19.156 16.410 1.00 89.25 87 VAL A O 1
ATOM 601 N N . GLY A 1 88 ? -20.095 -17.350 15.605 1.00 91.81 88 GLY A N 1
ATOM 602 C CA . GLY A 1 88 ? -18.910 -16.496 15.537 1.00 91.81 88 GLY A CA 1
ATOM 603 C C . GLY A 1 88 ? -18.906 -15.621 14.289 1.00 91.81 88 GLY A C 1
ATOM 604 O O . GLY A 1 88 ? -19.962 -15.286 13.752 1.00 91.81 88 GLY A O 1
ATOM 605 N N . ALA A 1 89 ? -17.718 -15.279 13.805 1.00 93.38 89 ALA A N 1
ATOM 606 C CA . ALA A 1 89 ? -17.512 -14.540 12.565 1.00 93.38 89 ALA A CA 1
ATOM 607 C C . ALA A 1 89 ? -16.270 -15.058 11.834 1.00 93.38 89 ALA A C 1
ATOM 609 O O . ALA A 1 89 ? -15.294 -15.461 12.466 1.00 93.38 89 ALA A O 1
ATOM 610 N N . ILE A 1 90 ? -16.310 -15.031 10.503 1.00 94.88 90 ILE A N 1
ATOM 611 C CA . ILE A 1 90 ? -15.159 -15.338 9.647 1.00 94.88 90 ILE A CA 1
ATOM 612 C C . ILE A 1 90 ? -14.708 -14.083 8.910 1.00 94.88 90 ILE A C 1
ATOM 614 O O . ILE A 1 90 ? -15.528 -13.225 8.576 1.00 94.88 90 ILE A O 1
ATOM 618 N N . ALA A 1 91 ? -13.419 -13.994 8.613 1.00 93.50 91 ALA A N 1
ATOM 619 C CA . ALA A 1 91 ? -12.887 -12.995 7.698 1.00 93.50 91 ALA A CA 1
ATOM 620 C C . ALA A 1 91 ? -11.829 -13.609 6.787 1.00 93.50 91 ALA A C 1
ATOM 622 O O . ALA A 1 91 ? -11.158 -14.566 7.162 1.00 93.50 91 ALA A O 1
ATOM 623 N N . ALA A 1 92 ? -11.693 -13.063 5.587 1.00 94.69 92 ALA A N 1
ATOM 624 C CA . ALA A 1 92 ? -10.646 -13.436 4.650 1.00 94.69 92 ALA A CA 1
ATOM 625 C C . ALA A 1 92 ? -10.176 -12.201 3.889 1.00 94.69 92 ALA A C 1
ATOM 627 O O . ALA A 1 92 ? -10.971 -11.305 3.592 1.00 94.69 92 ALA A O 1
ATOM 628 N N . GLY A 1 93 ? -8.893 -12.153 3.570 1.00 90.88 93 GLY A N 1
ATOM 629 C CA . GLY A 1 93 ? -8.297 -10.976 2.968 1.00 90.88 93 GLY A CA 1
ATOM 630 C C . GLY A 1 93 ? -6.842 -11.183 2.606 1.00 90.88 93 GLY A C 1
ATOM 631 O O . GLY A 1 93 ? -6.245 -12.215 2.910 1.00 90.88 93 GLY A O 1
ATOM 632 N N . ALA A 1 94 ? -6.291 -10.185 1.939 1.00 88.81 94 ALA A N 1
ATOM 633 C CA . ALA A 1 94 ? -4.887 -10.135 1.599 1.00 88.81 94 ALA A CA 1
ATOM 634 C C . ALA A 1 94 ? -4.380 -8.698 1.686 1.00 88.81 94 ALA A C 1
ATOM 636 O O . ALA A 1 94 ? -5.158 -7.749 1.574 1.00 88.81 94 ALA A O 1
ATOM 637 N N . LEU A 1 95 ? -3.079 -8.557 1.886 1.00 81.38 95 LEU A N 1
ATOM 638 C CA . LEU A 1 95 ? -2.382 -7.285 1.891 1.00 81.38 95 LEU A CA 1
ATOM 639 C C . LEU A 1 95 ? -1.076 -7.414 1.103 1.00 81.38 95 LEU A C 1
ATOM 641 O O . LEU A 1 95 ? -0.337 -8.390 1.263 1.00 81.38 95 LEU A O 1
ATOM 645 N N . ASP A 1 96 ? -0.841 -6.451 0.224 1.00 76.50 96 ASP A N 1
ATOM 646 C CA . ASP A 1 96 ? 0.387 -6.332 -0.553 1.00 76.50 96 ASP A CA 1
ATOM 647 C C . ASP A 1 96 ? 1.278 -5.297 0.133 1.00 76.50 96 ASP A C 1
ATOM 649 O O . ASP A 1 96 ? 0.942 -4.113 0.138 1.00 76.50 96 ASP A O 1
ATOM 653 N N . LEU A 1 97 ? 2.378 -5.728 0.762 1.00 65.75 97 LEU A N 1
ATOM 654 C CA . LEU A 1 97 ? 3.331 -4.847 1.446 1.00 65.75 97 LEU A CA 1
ATOM 655 C C . LEU A 1 97 ? 4.304 -4.175 0.469 1.00 65.75 97 LEU A C 1
ATOM 657 O O . LEU A 1 97 ? 4.952 -3.214 0.882 1.00 65.75 97 LEU A O 1
ATOM 661 N N . ASP A 1 98 ? 4.353 -4.602 -0.798 1.00 63.56 98 ASP A N 1
ATOM 662 C CA . ASP A 1 98 ? 5.174 -3.968 -1.826 1.00 63.56 98 ASP A CA 1
ATOM 663 C C . ASP A 1 98 ? 4.609 -2.585 -2.159 1.00 63.56 98 ASP A C 1
ATOM 665 O O . ASP A 1 98 ? 3.487 -2.431 -2.648 1.00 63.56 98 ASP A O 1
ATOM 669 N N . HIS A 1 99 ? 5.377 -1.554 -1.831 1.00 59.72 99 HIS A N 1
ATOM 670 C CA . HIS A 1 99 ? 5.028 -0.169 -2.103 1.00 59.72 99 HIS A CA 1
ATOM 671 C C . HIS A 1 99 ? 4.957 0.111 -3.606 1.00 59.72 99 HIS A C 1
ATOM 673 O O . HIS A 1 99 ? 4.028 0.789 -4.061 1.00 59.72 99 HIS A O 1
ATOM 679 N N . ASP A 1 100 ? 5.908 -0.437 -4.365 1.00 55.72 100 ASP A N 1
ATOM 680 C CA . ASP A 1 100 ? 6.183 -0.025 -5.738 1.00 55.72 100 ASP A CA 1
ATOM 681 C C . ASP A 1 100 ? 5.036 -0.393 -6.691 1.00 55.72 100 ASP A C 1
ATOM 683 O O . ASP A 1 100 ? 4.815 0.297 -7.682 1.00 55.72 100 ASP A O 1
ATOM 687 N N . ASP A 1 101 ? 4.219 -1.399 -6.359 1.00 52.81 101 ASP A N 1
ATOM 688 C CA . ASP A 1 101 ? 3.197 -1.964 -7.253 1.00 52.81 101 ASP A CA 1
ATOM 689 C C . ASP A 1 101 ? 1.741 -1.540 -6.935 1.00 52.81 101 ASP A C 1
ATOM 691 O O . ASP A 1 101 ? 0.769 -2.108 -7.453 1.00 52.81 101 ASP A O 1
ATOM 695 N N . ARG A 1 102 ? 1.551 -0.521 -6.082 1.00 61.62 102 ARG A N 1
ATOM 696 C CA . ARG A 1 102 ? 0.220 -0.042 -5.641 1.00 61.62 102 ARG A CA 1
ATOM 697 C C . ARG A 1 102 ? -0.389 1.045 -6.540 1.00 61.62 102 ARG A C 1
ATOM 699 O O . ARG A 1 102 ? 0.269 1.659 -7.382 1.00 61.62 102 ARG A O 1
ATOM 706 N N . PHE A 1 103 ? -1.675 1.332 -6.287 1.00 44.56 103 PHE A N 1
ATOM 707 C CA . PHE A 1 103 ? -2.556 2.313 -6.960 1.00 44.56 103 PHE A CA 1
ATOM 708 C C . PHE A 1 103 ? -1.962 3.695 -7.226 1.00 44.56 103 PHE A C 1
ATOM 710 O O . PHE A 1 103 ? -2.503 4.449 -8.030 1.00 44.56 103 PHE A O 1
ATOM 717 N N . LEU A 1 104 ? -0.935 4.068 -6.469 1.00 44.66 104 LEU A N 1
ATOM 718 C CA . LEU A 1 104 ? -0.416 5.425 -6.406 1.00 44.66 104 LEU A CA 1
ATOM 719 C C . LEU A 1 104 ? 0.999 5.557 -6.977 1.00 44.66 104 LEU A C 1
ATOM 721 O O . LEU A 1 104 ? 1.529 6.665 -6.951 1.00 44.66 104 LEU A O 1
ATOM 725 N N . ILE A 1 105 ? 1.600 4.464 -7.476 1.00 47.78 105 ILE A N 1
ATOM 726 C CA . ILE A 1 105 ? 3.032 4.422 -7.827 1.00 47.78 105 ILE A CA 1
ATOM 727 C C . ILE A 1 105 ? 3.230 3.830 -9.218 1.00 47.78 105 ILE A C 1
ATOM 729 O O . ILE A 1 105 ? 3.371 4.609 -10.158 1.00 47.78 105 ILE A O 1
ATOM 733 N N . ASP A 1 106 ? 3.109 2.508 -9.400 1.00 46.06 106 ASP A N 1
ATOM 734 C CA . ASP A 1 106 ? 3.241 1.892 -10.734 1.00 46.06 106 ASP A CA 1
ATOM 735 C C . ASP A 1 106 ? 1.906 1.521 -11.409 1.00 46.06 106 ASP A C 1
ATOM 737 O O . ASP A 1 106 ? 1.840 1.424 -12.641 1.00 46.06 106 ASP A O 1
ATOM 741 N N . GLN A 1 107 ? 0.816 1.302 -10.658 1.00 51.66 107 GLN A N 1
ATOM 742 C CA . GLN A 1 107 ? -0.427 0.731 -11.205 1.00 51.66 107 GLN A CA 1
ATOM 743 C C . GLN A 1 107 ? -1.680 1.562 -10.861 1.00 51.66 107 GLN A C 1
ATOM 745 O O . GLN A 1 107 ? -2.482 1.131 -10.034 1.00 51.66 107 GLN A O 1
ATOM 750 N N . PRO A 1 108 ? -1.972 2.677 -11.568 1.00 48.72 108 PRO A N 1
ATOM 751 C CA . PRO A 1 108 ? -3.095 3.599 -11.286 1.00 48.72 108 PRO A CA 1
ATOM 752 C C . PRO A 1 108 ? -4.509 2.997 -11.419 1.00 48.72 108 PRO A C 1
ATOM 754 O O . PRO A 1 108 ? -5.522 3.682 -11.301 1.00 48.72 108 PRO A O 1
ATOM 757 N N . TRP A 1 109 ? -4.594 1.697 -11.686 1.00 51.09 109 TRP A N 1
ATOM 758 C CA . TRP A 1 109 ? -5.823 0.929 -11.838 1.00 51.09 109 TRP A CA 1
ATOM 759 C C . TRP A 1 109 ? -5.928 -0.233 -10.847 1.00 51.09 109 TRP A C 1
ATOM 761 O O . TRP A 1 109 ? -6.924 -0.954 -10.880 1.00 51.09 109 TRP A O 1
ATOM 771 N N . ASN A 1 110 ? -4.902 -0.443 -10.018 1.00 53.81 110 ASN A N 1
ATOM 772 C CA . ASN A 1 110 ? -4.813 -1.547 -9.080 1.00 53.81 110 ASN A CA 1
ATOM 773 C C . ASN A 1 110 ? -4.702 -1.044 -7.630 1.00 53.81 110 ASN A C 1
ATOM 775 O O . ASN A 1 110 ? -3.596 -0.848 -7.128 1.00 53.81 110 ASN A O 1
ATOM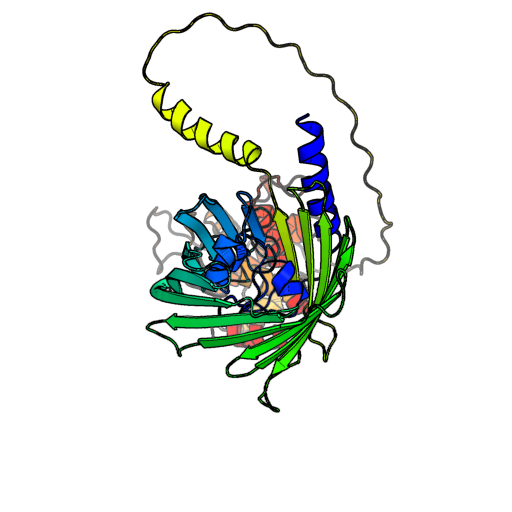 779 N N . PRO A 1 111 ? -5.839 -0.818 -6.945 1.00 51.72 111 PRO A N 1
ATOM 780 C CA . PRO A 1 111 ? -5.852 -0.274 -5.593 1.00 51.72 111 PRO A CA 1
ATOM 781 C C . PRO A 1 111 ? -5.265 -1.188 -4.515 1.00 51.72 111 PRO A C 1
ATOM 783 O O . PRO A 1 111 ? -5.106 -0.759 -3.378 1.00 51.72 111 PRO A O 1
ATOM 786 N N . VAL A 1 112 ? -4.967 -2.435 -4.876 1.00 55.94 112 VAL A N 1
ATOM 787 C CA . VAL A 1 112 ? -4.651 -3.518 -3.945 1.00 55.94 112 VAL A CA 1
ATOM 788 C C . VAL A 1 112 ? -3.198 -3.994 -4.079 1.00 55.94 112 VAL A C 1
ATOM 790 O O . VAL A 1 112 ? -2.725 -4.692 -3.200 1.00 55.94 112 VAL A O 1
ATOM 793 N N . GLY A 1 113 ? -2.474 -3.601 -5.134 1.00 59.56 113 GLY A N 1
ATOM 794 C CA . GLY A 1 113 ? -1.181 -4.214 -5.475 1.00 59.56 113 GLY A CA 1
ATOM 795 C C . GLY A 1 113 ? -1.355 -5.484 -6.318 1.00 59.56 113 GLY A C 1
ATOM 796 O O . GLY A 1 113 ? -2.468 -6.018 -6.426 1.00 59.56 113 GLY A O 1
ATOM 797 N N . THR A 1 114 ? -0.348 -5.898 -7.102 1.00 61.38 114 THR A N 1
ATOM 798 C CA . THR A 1 114 ? -0.519 -7.056 -8.011 1.00 61.38 114 THR A CA 1
ATOM 799 C C . THR A 1 114 ? -0.222 -8.390 -7.337 1.00 61.38 114 THR A C 1
ATOM 801 O O . THR A 1 114 ? -0.493 -9.430 -7.948 1.00 61.38 114 THR A O 1
ATOM 804 N N . PHE A 1 115 ? 0.297 -8.378 -6.101 1.00 65.69 115 PHE A N 1
ATOM 805 C CA . PHE A 1 115 ? 0.760 -9.558 -5.370 1.00 65.69 115 PHE A CA 1
ATOM 806 C C . PHE A 1 115 ? 1.828 -10.375 -6.128 1.00 65.69 115 PHE A C 1
ATOM 808 O O . PHE A 1 115 ? 2.030 -11.562 -5.853 1.00 65.69 115 PHE A O 1
ATOM 815 N N . ARG A 1 116 ? 2.485 -9.786 -7.142 1.00 60.09 116 ARG A N 1
ATOM 816 C CA . ARG A 1 116 ? 3.491 -10.467 -7.982 1.00 60.09 116 ARG A CA 1
ATOM 817 C C . ARG A 1 116 ? 4.899 -10.328 -7.429 1.00 60.09 116 ARG A C 1
ATOM 819 O O . ARG A 1 116 ? 5.690 -11.267 -7.543 1.00 60.09 116 ARG A O 1
ATOM 826 N N . THR A 1 117 ? 5.206 -9.201 -6.806 1.00 58.19 117 THR A N 1
ATOM 827 C CA . THR A 1 117 ? 6.507 -8.874 -6.210 1.00 58.19 117 THR A CA 1
ATOM 828 C C . THR A 1 117 ? 6.328 -8.472 -4.747 1.00 58.19 117 THR A C 1
ATOM 830 O O . THR A 1 117 ? 5.198 -8.341 -4.278 1.00 58.19 117 THR A O 1
ATOM 833 N N . GLY A 1 118 ? 7.438 -8.428 -4.010 1.00 63.19 118 GLY A N 1
ATOM 834 C CA . GLY A 1 118 ? 7.485 -7.946 -2.633 1.00 63.19 118 GLY A CA 1
ATOM 835 C C . GLY A 1 118 ? 6.781 -8.815 -1.591 1.00 63.19 118 GLY A C 1
ATOM 836 O O . GLY A 1 118 ? 6.320 -9.935 -1.855 1.00 63.19 118 GLY A O 1
ATOM 837 N N . ALA A 1 119 ? 6.762 -8.304 -0.361 1.00 73.00 119 ALA A N 1
ATOM 838 C CA . ALA A 1 119 ? 6.199 -9.017 0.771 1.00 73.00 119 ALA A CA 1
ATOM 839 C C . ALA A 1 119 ? 4.666 -8.983 0.711 1.00 73.00 119 ALA A C 1
ATOM 841 O O . ALA A 1 119 ? 4.065 -7.936 0.517 1.00 73.00 119 ALA A O 1
ATOM 842 N N . ASN A 1 120 ? 4.003 -10.125 0.851 1.00 81.75 120 ASN A N 1
ATOM 843 C CA . ASN A 1 120 ? 2.540 -10.199 0.797 1.00 81.75 120 ASN A CA 1
ATOM 844 C C . ASN A 1 120 ? 2.020 -11.034 1.963 1.00 81.75 120 ASN A C 1
ATOM 846 O O . ASN A 1 120 ? 2.713 -11.931 2.435 1.00 81.75 120 ASN A O 1
ATOM 850 N N . ARG A 1 121 ? 0.783 -10.800 2.399 1.00 86.06 121 ARG A N 1
ATOM 851 C CA . ARG A 1 121 ? 0.105 -11.689 3.351 1.00 86.06 121 ARG A CA 1
ATOM 852 C C . ARG A 1 121 ? -1.298 -11.996 2.866 1.00 86.06 121 ARG A C 1
ATOM 854 O O . ARG A 1 121 ? -2.049 -11.093 2.516 1.00 86.06 121 ARG A O 1
ATOM 861 N N . ALA A 1 122 ? -1.662 -13.268 2.878 1.00 90.56 122 ALA A N 1
ATOM 862 C CA . ALA A 1 122 ? -3.030 -13.733 2.708 1.00 90.56 122 ALA A CA 1
ATOM 863 C C . ALA A 1 122 ? -3.493 -14.375 4.015 1.00 90.56 122 ALA A C 1
ATOM 865 O O . ALA A 1 122 ? -2.766 -15.175 4.598 1.00 90.56 122 ALA A O 1
ATOM 866 N N . SER A 1 123 ? -4.697 -14.039 4.463 1.00 92.62 123 SER A N 1
ATOM 867 C CA . SER A 1 123 ? -5.175 -14.397 5.795 1.00 92.62 123 SER A CA 1
ATOM 868 C C . SER A 1 123 ? -6.616 -14.872 5.764 1.00 92.62 123 SER A C 1
ATOM 870 O O . SER A 1 123 ? -7.468 -14.293 5.084 1.00 92.62 123 SER A O 1
ATOM 872 N N . VAL A 1 124 ? -6.906 -15.885 6.575 1.00 96.62 124 VAL A N 1
ATOM 873 C CA . VAL A 1 124 ? -8.267 -16.272 6.954 1.00 96.62 124 VAL A CA 1
ATOM 874 C C . VAL A 1 124 ? -8.349 -16.285 8.470 1.00 96.62 124 VAL A C 1
ATOM 876 O O . VAL A 1 124 ? -7.484 -16.849 9.130 1.00 96.62 124 VAL A O 1
ATOM 879 N N . ALA A 1 125 ? -9.397 -15.689 9.023 1.00 96.00 125 ALA A N 1
ATOM 880 C CA . ALA A 1 125 ? -9.629 -15.620 10.453 1.00 96.00 125 ALA A CA 1
ATOM 881 C C . ALA A 1 125 ? -10.976 -16.203 10.842 1.00 96.00 125 ALA A C 1
ATOM 883 O O . ALA A 1 125 ? -11.962 -16.117 10.103 1.00 96.00 125 ALA A O 1
ATOM 884 N N . TYR A 1 126 ? -11.016 -16.713 12.065 1.00 97.12 126 TYR A N 1
ATOM 885 C CA . TYR A 1 126 ? -12.238 -17.081 12.750 1.00 97.12 126 TYR A CA 1
ATOM 886 C C . TYR A 1 126 ? -12.219 -16.518 14.166 1.00 97.12 126 TYR A C 1
ATOM 888 O O . TYR A 1 126 ? -11.248 -16.696 14.902 1.00 97.12 126 TYR A O 1
ATOM 896 N N . GLY A 1 127 ? -13.301 -15.839 14.537 1.00 96.62 127 GLY A N 1
ATOM 897 C CA . GLY A 1 127 ? -13.518 -15.307 15.873 1.00 96.62 127 GLY A CA 1
ATOM 898 C C . GLY A 1 127 ? -14.786 -15.877 16.495 1.00 96.62 127 GLY A C 1
ATOM 899 O O . GLY A 1 127 ? -15.795 -16.063 15.813 1.00 96.62 127 GLY A O 1
ATOM 900 N N . VAL A 1 128 ? -14.765 -16.086 17.809 1.00 96.81 128 VAL A N 1
ATOM 901 C CA . VAL A 1 128 ? -15.897 -16.577 18.605 1.00 96.81 128 VAL A CA 1
ATOM 902 C C . VAL A 1 128 ? -16.046 -15.798 19.906 1.00 96.81 128 VAL A C 1
ATOM 904 O O . VAL A 1 128 ? -15.064 -15.331 20.474 1.00 96.81 128 VAL A O 1
ATOM 907 N N . ARG A 1 129 ? -17.278 -15.708 20.417 1.00 95.38 129 ARG A N 1
ATOM 908 C CA . ARG A 1 129 ? -17.582 -15.146 21.742 1.00 95.38 129 ARG A CA 1
ATOM 909 C C . ARG A 1 129 ? -18.114 -16.243 22.671 1.00 95.38 129 ARG A C 1
ATOM 911 O O . ARG A 1 129 ? -19.330 -16.370 22.820 1.00 95.38 129 ARG A O 1
ATOM 918 N N . PRO A 1 130 ? -17.235 -17.075 23.260 1.00 93.94 130 PRO A N 1
ATOM 919 C CA . PRO A 1 130 ? -17.658 -18.179 24.122 1.00 93.94 130 PRO A CA 1
ATOM 920 C C . PRO A 1 130 ? -18.305 -17.693 25.426 1.00 93.94 130 PRO A C 1
ATOM 922 O O . PRO A 1 130 ? -19.155 -18.387 25.979 1.00 93.94 130 PRO A O 1
ATOM 925 N N . TYR A 1 131 ? -17.946 -16.493 25.898 1.00 92.69 131 TYR A N 1
ATOM 926 C CA . TYR A 1 131 ? -18.520 -15.883 27.097 1.00 92.69 131 TYR A CA 1
ATOM 927 C C . TYR A 1 131 ? -18.984 -14.458 26.809 1.00 92.69 131 TYR A C 1
ATOM 929 O O . TYR A 1 131 ? -18.414 -13.764 25.976 1.00 92.69 131 TYR A O 1
ATOM 937 N N . ALA A 1 132 ? -19.979 -13.972 27.555 1.00 89.56 132 ALA A N 1
ATOM 938 C CA . ALA A 1 132 ? -20.603 -12.663 27.321 1.00 89.56 132 ALA A CA 1
ATOM 939 C C . ALA A 1 132 ? -19.627 -11.467 27.303 1.00 89.56 132 ALA A C 1
ATOM 941 O O . ALA A 1 132 ? -19.953 -10.425 26.749 1.00 89.56 132 ALA A O 1
ATOM 942 N N . ARG A 1 133 ? -18.455 -11.612 27.928 1.00 91.50 133 ARG A N 1
ATOM 943 C CA . ARG A 1 133 ? -17.437 -10.564 28.094 1.00 91.50 133 ARG A CA 1
ATOM 944 C C . ARG A 1 133 ? -16.059 -10.982 27.590 1.00 91.50 133 ARG A C 1
ATOM 946 O O . ARG A 1 133 ? -15.071 -10.357 27.959 1.00 91.50 133 ARG A O 1
ATOM 953 N N . MET A 1 134 ? -15.988 -12.069 26.825 1.00 94.56 134 MET A N 1
ATOM 954 C CA . MET A 1 134 ? -14.732 -12.589 26.304 1.00 94.56 134 MET A CA 1
ATOM 955 C C . MET A 1 134 ? -14.922 -13.127 24.895 1.00 94.56 134 MET A C 1
ATOM 957 O O . MET A 1 134 ? -15.743 -14.020 24.664 1.00 94.56 134 MET A O 1
ATOM 961 N N . SER A 1 135 ? -14.094 -12.621 23.994 1.00 96.50 135 SER A N 1
ATOM 962 C CA . SER A 1 135 ? -13.967 -13.097 22.627 1.00 96.50 135 SER A CA 1
ATOM 963 C C . SER A 1 135 ? -12.573 -13.675 22.409 1.00 96.50 135 SER A C 1
ATOM 965 O O . SER A 1 135 ? -11.590 -13.235 23.008 1.00 96.50 135 SER A O 1
ATOM 967 N N . LEU A 1 136 ? -12.499 -14.674 21.540 1.00 97.69 136 LEU A N 1
ATOM 968 C CA . LEU A 1 136 ? -11.270 -15.308 21.087 1.00 97.69 136 LEU A CA 1
ATOM 969 C C . LEU A 1 136 ? -11.240 -15.280 19.567 1.00 97.69 136 LEU A C 1
ATOM 971 O O . LEU A 1 136 ? -12.289 -15.346 18.925 1.00 97.69 136 LEU A O 1
ATOM 975 N N . GLY A 1 137 ? -10.050 -15.238 18.989 1.00 97.06 137 GLY A N 1
ATOM 976 C CA . GLY A 1 137 ? -9.897 -15.378 17.551 1.00 97.06 137 GLY A CA 1
ATOM 977 C C . GLY A 1 137 ? -8.554 -15.963 17.171 1.00 97.06 137 GLY A C 1
ATOM 978 O O . GLY A 1 137 ? -7.596 -15.903 17.940 1.00 97.06 137 GLY A O 1
ATOM 979 N N . ALA A 1 138 ? -8.500 -16.522 15.971 1.00 97.19 138 ALA A N 1
ATOM 980 C CA . ALA A 1 138 ? -7.270 -17.012 15.380 1.00 97.19 138 ALA A CA 1
ATOM 981 C C . ALA A 1 138 ? -7.244 -16.745 13.875 1.00 97.19 138 ALA A C 1
ATOM 983 O O . ALA A 1 138 ? -8.299 -16.676 13.236 1.00 97.19 138 ALA A O 1
ATOM 984 N N . THR A 1 139 ? -6.041 -16.635 13.320 1.00 95.62 139 THR A N 1
ATOM 985 C CA . THR A 1 139 ? -5.796 -16.539 11.882 1.00 95.62 139 THR A CA 1
ATOM 986 C C . THR A 1 139 ? -4.931 -17.693 11.398 1.00 95.62 139 THR A C 1
ATOM 988 O O . THR A 1 139 ? -4.086 -18.204 12.130 1.00 95.62 139 THR A O 1
ATOM 991 N N . LEU A 1 140 ? -5.153 -18.078 10.146 1.00 95.19 140 LEU A N 1
ATOM 992 C CA . LEU A 1 140 ? -4.215 -18.833 9.330 1.00 95.19 140 LEU A CA 1
ATOM 993 C C . LEU A 1 140 ? -3.680 -17.870 8.274 1.00 95.19 140 LEU A C 1
ATOM 995 O O . LEU A 1 140 ? -4.463 -17.313 7.498 1.00 95.19 140 LEU A O 1
ATOM 999 N N . ASP A 1 141 ? -2.367 -17.678 8.255 1.00 89.81 141 ASP A N 1
ATOM 1000 C CA . ASP A 1 141 ? -1.692 -16.726 7.384 1.00 89.81 141 ASP A CA 1
ATOM 1001 C C . ASP A 1 141 ? -0.718 -17.437 6.443 1.00 89.81 141 ASP A C 1
ATOM 1003 O O . ASP A 1 141 ? 0.042 -18.319 6.845 1.00 89.81 141 ASP A O 1
ATOM 1007 N N . GLY A 1 142 ? -0.712 -17.014 5.184 1.00 89.19 142 GLY A N 1
ATOM 1008 C CA . GLY A 1 142 ? 0.393 -17.230 4.264 1.00 89.19 142 GLY A CA 1
ATOM 1009 C C . GLY A 1 142 ? 1.128 -15.913 4.086 1.00 89.19 142 GLY A C 1
ATOM 1010 O O . GLY A 1 142 ? 0.521 -14.934 3.658 1.00 89.19 142 GLY A O 1
ATOM 1011 N N . TRP A 1 143 ? 2.413 -15.892 4.401 1.00 84.19 143 TRP A N 1
ATOM 1012 C CA . TRP A 1 143 ? 3.301 -14.769 4.142 1.00 84.19 143 TRP A CA 1
ATOM 1013 C C . TRP A 1 143 ? 4.154 -15.086 2.935 1.00 84.19 143 TRP A C 1
ATOM 1015 O O . TRP A 1 143 ? 4.645 -16.199 2.818 1.00 84.19 143 TRP A O 1
ATOM 1025 N N . ARG A 1 144 ? 4.328 -14.124 2.044 1.00 82.06 144 ARG A N 1
ATOM 1026 C CA . ARG A 1 144 ? 5.240 -14.211 0.915 1.00 82.06 144 ARG A CA 1
ATOM 1027 C C . ARG A 1 144 ? 6.398 -13.262 1.160 1.00 82.06 144 ARG A C 1
ATOM 1029 O O . ARG A 1 144 ? 6.138 -12.106 1.486 1.00 82.06 144 ARG A O 1
ATOM 1036 N N . SER A 1 145 ? 7.633 -13.719 0.999 1.00 75.94 145 SER A N 1
ATOM 1037 C CA . SER A 1 145 ? 8.818 -12.862 1.044 1.00 75.94 145 SER A CA 1
ATOM 1038 C C . SER A 1 145 ? 8.993 -12.079 -0.263 1.00 75.94 145 SER A C 1
ATOM 1040 O O . SER A 1 145 ? 8.345 -12.377 -1.272 1.00 75.94 145 SER A O 1
ATOM 1042 N N . ALA A 1 146 ? 9.894 -11.095 -0.272 1.00 67.44 146 ALA A N 1
ATOM 1043 C CA . ALA A 1 146 ? 10.220 -10.336 -1.480 1.00 67.44 146 ALA A CA 1
ATOM 1044 C C . ALA A 1 146 ? 10.851 -11.213 -2.580 1.00 67.44 146 ALA A C 1
ATOM 1046 O O . ALA A 1 146 ? 10.641 -10.973 -3.768 1.00 67.44 146 ALA A O 1
ATOM 1047 N N . GLU A 1 147 ? 11.556 -12.272 -2.182 1.00 70.50 147 GLU A N 1
ATOM 1048 C CA . GLU A 1 147 ? 12.146 -13.295 -3.054 1.00 70.50 147 GLU A CA 1
ATOM 1049 C C . GLU A 1 147 ? 11.088 -14.251 -3.630 1.00 70.50 147 GLU A C 1
ATOM 1051 O O . GLU A 1 147 ? 11.346 -14.970 -4.595 1.00 70.50 147 GLU A O 1
ATOM 1056 N N . GLY A 1 148 ? 9.869 -14.213 -3.083 1.00 73.12 148 GLY A N 1
ATOM 1057 C CA . GLY A 1 148 ? 8.698 -14.915 -3.589 1.00 73.12 148 GLY A CA 1
ATOM 1058 C C . GLY A 1 148 ? 8.335 -16.202 -2.852 1.00 73.12 148 GLY A C 1
ATOM 1059 O O . GLY A 1 148 ? 7.347 -16.836 -3.242 1.00 73.12 148 GLY A O 1
ATOM 1060 N N . ASP A 1 149 ? 9.074 -16.557 -1.800 1.00 81.88 149 ASP A N 1
ATOM 1061 C CA . ASP A 1 149 ? 8.844 -17.754 -0.992 1.00 81.88 149 ASP A CA 1
ATOM 1062 C C . ASP A 1 149 ? 7.670 -17.569 -0.036 1.00 81.88 149 ASP A C 1
ATOM 1064 O O . ASP A 1 149 ? 7.498 -16.501 0.548 1.00 81.88 149 ASP A O 1
ATOM 1068 N N . TRP A 1 150 ? 6.866 -18.621 0.147 1.00 85.25 150 TRP A N 1
ATOM 1069 C CA . TRP A 1 150 ? 5.732 -18.594 1.069 1.00 85.25 150 TRP A CA 1
ATOM 1070 C C . TRP A 1 150 ? 6.045 -19.300 2.388 1.00 85.25 150 TRP A C 1
ATOM 1072 O O . TRP A 1 150 ? 6.451 -20.464 2.398 1.00 85.25 150 TRP A O 1
ATOM 1082 N N . SER A 1 151 ? 5.764 -18.633 3.505 1.00 84.75 151 SER A N 1
ATOM 1083 C CA . SER A 1 151 ? 5.874 -19.170 4.855 1.00 84.75 151 SER A CA 1
ATOM 1084 C C . SER A 1 151 ? 4.526 -19.112 5.591 1.00 84.75 151 SER A C 1
ATOM 1086 O O . SER A 1 151 ? 3.751 -18.165 5.435 1.00 84.75 151 SER A O 1
ATOM 1088 N N . PRO A 1 152 ? 4.181 -20.146 6.377 1.00 90.25 152 PRO A N 1
ATOM 1089 C CA . PRO A 1 152 ? 2.973 -20.121 7.185 1.00 90.25 152 PRO A CA 1
ATOM 1090 C C . PRO A 1 152 ? 3.169 -19.241 8.424 1.00 90.25 152 PRO A C 1
ATOM 1092 O O . PRO A 1 152 ? 4.225 -19.263 9.066 1.00 90.25 152 PRO A O 1
ATOM 1095 N N . GLY A 1 153 ? 2.111 -18.533 8.801 1.00 88.25 153 GLY A N 1
ATOM 1096 C CA . GLY A 1 153 ? 2.006 -17.798 10.054 1.00 88.25 153 GLY A CA 1
ATOM 1097 C C . GLY A 1 153 ? 0.612 -17.927 10.656 1.00 88.25 153 GLY A C 1
ATOM 1098 O O . GLY A 1 153 ? -0.308 -18.433 10.016 1.00 88.25 153 GLY A O 1
ATOM 1099 N N . ASN A 1 154 ? 0.462 -17.511 11.908 1.00 91.75 154 ASN A N 1
ATOM 1100 C CA . ASN A 1 154 ? -0.822 -17.494 12.600 1.00 91.75 154 ASN A CA 1
ATOM 1101 C C . ASN A 1 154 ? -0.830 -16.359 13.622 1.00 91.75 154 ASN A C 1
ATOM 1103 O O . ASN A 1 154 ? 0.174 -16.119 14.285 1.00 91.75 154 ASN A O 1
ATOM 1107 N N . THR A 1 155 ? -1.974 -15.729 13.833 1.00 91.75 155 THR A N 1
ATOM 1108 C CA . THR A 1 155 ? -2.227 -14.826 14.955 1.00 91.75 155 THR A CA 1
ATOM 1109 C C . THR A 1 155 ? -3.255 -15.465 15.868 1.00 91.75 155 THR A C 1
ATOM 1111 O O . THR A 1 155 ? -4.254 -16.003 15.398 1.00 91.75 155 THR A O 1
ATOM 1114 N N . ILE A 1 156 ? -3.056 -15.364 17.177 1.00 95.69 156 ILE A N 1
ATOM 1115 C CA . ILE A 1 156 ? -4.107 -15.610 18.167 1.00 95.69 156 ILE A CA 1
ATOM 1116 C C . ILE A 1 156 ? -4.462 -14.301 18.854 1.00 95.69 156 ILE A C 1
ATOM 1118 O O . ILE A 1 156 ? -3.596 -13.461 19.092 1.00 95.69 156 ILE A O 1
ATOM 1122 N N . GLY A 1 157 ? -5.738 -14.140 19.172 1.00 96.00 157 GLY A N 1
ATOM 1123 C CA . GLY A 1 157 ? -6.279 -12.932 19.764 1.00 96.00 157 GLY A CA 1
ATOM 1124 C C . GLY A 1 157 ? -7.224 -13.227 20.917 1.00 96.00 157 GLY A C 1
ATOM 1125 O O . GLY A 1 157 ? -7.934 -14.239 20.924 1.00 96.00 157 GLY A O 1
ATOM 1126 N N . VAL A 1 158 ? -7.273 -12.301 21.866 1.00 97.25 158 VAL A N 1
ATOM 1127 C CA . VAL A 1 158 ? -8.250 -12.260 22.952 1.00 97.25 158 VAL A CA 1
ATOM 1128 C C . VAL A 1 158 ? -8.789 -10.840 23.095 1.00 97.25 158 VAL A C 1
ATOM 1130 O O . VAL A 1 158 ? -8.054 -9.863 22.943 1.00 97.25 158 VAL A O 1
ATOM 1133 N N . SER A 1 159 ? -10.081 -10.723 23.385 1.00 96.12 159 SER A N 1
ATOM 1134 C CA . SER A 1 159 ? -10.715 -9.475 23.804 1.00 96.12 159 SER A CA 1
ATOM 1135 C C . SER A 1 159 ? -11.557 -9.736 25.045 1.00 96.12 159 SER A C 1
ATOM 1137 O O . SER A 1 159 ? -12.233 -10.762 25.150 1.00 96.12 159 SER A O 1
ATOM 1139 N N . LEU A 1 160 ? -11.470 -8.827 26.006 1.00 94.75 160 LEU A N 1
ATOM 1140 C CA . LEU A 1 160 ? -12.132 -8.877 27.295 1.00 94.75 160 LEU A CA 1
ATOM 1141 C C . LEU A 1 160 ? -12.833 -7.545 27.540 1.00 94.75 160 LEU A C 1
ATOM 1143 O O . LEU A 1 160 ? -12.245 -6.477 27.391 1.00 94.75 160 LEU A O 1
ATOM 1147 N N . THR A 1 161 ? -14.069 -7.600 28.019 1.00 89.94 161 THR A N 1
ATOM 1148 C CA . THR A 1 161 ? -14.792 -6.416 28.497 1.00 89.94 161 THR A CA 1
ATOM 1149 C C . THR A 1 161 ? -15.076 -6.587 29.987 1.00 89.94 161 THR A C 1
ATOM 1151 O O . THR A 1 161 ? -16.116 -7.146 30.354 1.00 89.94 161 THR A O 1
ATOM 1154 N N . PRO A 1 162 ? -14.145 -6.191 30.876 1.00 83.81 162 PRO A N 1
ATOM 1155 C CA . PRO A 1 162 ? -14.364 -6.227 32.318 1.00 83.81 162 PRO A CA 1
ATOM 1156 C C . PRO A 1 162 ? -15.618 -5.455 32.762 1.00 83.81 162 PRO A C 1
ATOM 1158 O O . PRO A 1 162 ? -16.300 -4.789 31.987 1.00 83.81 162 PRO A O 1
ATOM 1161 N N . THR A 1 163 ? -15.954 -5.528 34.052 1.00 80.19 163 THR A N 1
ATOM 1162 C CA . THR A 1 163 ? -17.014 -4.678 34.617 1.00 80.19 163 THR A CA 1
ATOM 1163 C C . THR A 1 163 ? -16.694 -3.192 34.433 1.00 80.19 163 THR A C 1
ATOM 1165 O O . THR A 1 163 ? -15.588 -2.758 34.749 1.00 80.19 163 THR A O 1
ATOM 1168 N N . GLY A 1 164 ? -17.690 -2.401 34.029 1.00 82.00 164 GLY A N 1
ATOM 1169 C CA . GLY A 1 164 ? -17.569 -0.946 33.930 1.00 82.00 164 GLY A CA 1
ATOM 1170 C C . GLY A 1 164 ? -17.135 -0.466 32.538 1.00 82.00 164 GLY A C 1
ATOM 1171 O O . GLY A 1 164 ? -17.464 -1.111 31.546 1.00 82.00 164 GLY A O 1
ATOM 1172 N N . PRO A 1 165 ? -16.451 0.687 32.437 1.00 89.62 165 PRO A N 1
ATOM 1173 C CA . PRO A 1 165 ? -16.133 1.340 31.164 1.00 89.62 165 PRO A CA 1
ATOM 1174 C C . PRO A 1 165 ? -14.830 0.843 30.511 1.00 89.62 165 PRO A C 1
ATOM 1176 O O . PRO A 1 165 ? -14.215 1.593 29.753 1.00 89.62 165 PRO A O 1
ATOM 1179 N N . PHE A 1 166 ? -14.368 -0.365 30.839 1.00 91.19 166 PHE A N 1
ATOM 1180 C CA . PHE A 1 166 ? -13.060 -0.866 30.419 1.00 91.19 166 PHE A CA 1
ATOM 1181 C C . PHE A 1 166 ? -13.171 -1.972 29.373 1.00 91.19 166 PHE A C 1
ATOM 1183 O O . PHE A 1 166 ? -14.052 -2.828 29.436 1.00 91.19 166 PHE A O 1
ATOM 1190 N N . GLU A 1 167 ? -12.222 -1.970 28.448 1.00 93.19 167 GLU A N 1
ATOM 1191 C CA . GLU A 1 167 ? -11.979 -3.027 27.472 1.00 93.19 167 GLU A CA 1
ATOM 1192 C C . GLU A 1 167 ? -10.488 -3.362 27.509 1.00 93.19 167 GLU A C 1
ATOM 1194 O O . GLU A 1 167 ? -9.654 -2.481 27.715 1.00 93.19 167 GLU A O 1
ATOM 1199 N N . MET A 1 168 ? -10.141 -4.628 27.335 1.00 95.88 168 MET A N 1
ATOM 1200 C CA . MET A 1 168 ? -8.763 -5.091 27.245 1.00 95.88 168 MET A CA 1
ATOM 1201 C C . MET A 1 168 ? -8.649 -6.041 26.066 1.00 95.88 168 MET A C 1
ATOM 1203 O O . MET A 1 168 ? -9.549 -6.837 25.815 1.00 95.88 168 MET A O 1
ATOM 1207 N N . GLY A 1 169 ? -7.533 -5.985 25.358 1.00 94.69 169 GLY A N 1
ATOM 1208 C CA . GLY A 1 169 ? -7.293 -6.832 24.203 1.00 94.69 169 GLY A CA 1
ATOM 1209 C C . GLY A 1 169 ? -5.833 -7.220 24.120 1.00 94.69 169 GLY A C 1
ATOM 1210 O O . GLY A 1 169 ? -4.956 -6.501 24.595 1.00 94.69 169 GLY A O 1
ATOM 1211 N N . GLY A 1 170 ? -5.571 -8.372 23.526 1.00 94.25 170 GLY A N 1
ATOM 1212 C CA . GLY A 1 170 ? -4.217 -8.844 23.316 1.00 94.25 170 GLY A CA 1
ATOM 1213 C C . GLY A 1 170 ? -4.138 -9.770 22.123 1.00 94.25 170 GLY A C 1
ATOM 1214 O O . GLY A 1 170 ? -5.109 -10.446 21.780 1.00 94.25 170 GLY A O 1
ATOM 1215 N N . GLN A 1 171 ? -2.972 -9.793 21.497 1.00 93.31 171 GLN A N 1
ATOM 1216 C CA . GLN A 1 171 ? -2.698 -10.635 20.347 1.00 93.31 171 GLN A CA 1
ATOM 1217 C C . GLN A 1 171 ? -1.243 -11.090 20.339 1.00 93.31 171 GLN A C 1
ATOM 1219 O O . GLN A 1 171 ? -0.359 -10.394 20.841 1.00 93.31 171 GLN A O 1
ATOM 1224 N N . ALA A 1 172 ? -1.008 -12.247 19.735 1.00 91.00 172 ALA A N 1
ATOM 1225 C CA . ALA A 1 172 ? 0.321 -12.761 19.455 1.00 91.00 172 ALA A CA 1
ATOM 1226 C C . ALA A 1 172 ? 0.356 -13.301 18.027 1.00 91.00 172 ALA A C 1
ATOM 1228 O O . ALA A 1 172 ? -0.505 -14.094 17.640 1.00 91.00 172 ALA A O 1
ATOM 1229 N N . HIS A 1 173 ? 1.336 -12.845 17.259 1.00 86.75 173 HIS A N 1
ATOM 1230 C CA . HIS A 1 173 ? 1.602 -13.248 15.892 1.00 86.75 173 HIS A CA 1
ATOM 1231 C C . HIS A 1 173 ? 2.824 -14.163 15.849 1.00 86.75 173 HIS A C 1
ATOM 1233 O O . HIS A 1 173 ? 3.897 -13.829 16.352 1.00 86.75 173 HIS A O 1
ATOM 1239 N N . PHE A 1 174 ? 2.651 -15.313 15.214 1.00 85.50 174 PHE A N 1
ATOM 1240 C CA . PHE A 1 174 ? 3.656 -16.347 15.056 1.00 85.50 174 PHE A CA 1
ATOM 1241 C C . PHE A 1 174 ? 3.975 -16.498 13.576 1.00 85.50 174 PHE A C 1
ATOM 1243 O O . PHE A 1 174 ? 3.108 -16.882 12.788 1.00 85.50 174 PHE A O 1
ATOM 1250 N N . ARG A 1 175 ? 5.234 -16.272 13.211 1.00 79.62 175 ARG A N 1
ATOM 1251 C CA . ARG A 1 175 ? 5.777 -16.590 11.890 1.00 79.62 175 ARG A CA 1
ATOM 1252 C C . ARG A 1 175 ? 6.912 -17.586 12.056 1.00 79.62 175 ARG A C 1
ATOM 1254 O O . ARG A 1 175 ? 7.640 -17.549 13.042 1.00 79.62 175 ARG A O 1
ATOM 1261 N N . ARG A 1 176 ? 7.044 -18.522 11.117 1.00 71.88 176 ARG A N 1
ATOM 1262 C CA . ARG A 1 176 ? 8.085 -19.561 11.199 1.00 71.88 176 ARG A CA 1
ATOM 1263 C C . ARG A 1 176 ? 9.495 -19.003 10.965 1.00 71.88 176 ARG A C 1
ATOM 1265 O O . ARG A 1 176 ? 10.468 -19.590 11.424 1.00 71.88 176 ARG A O 1
ATOM 1272 N N . ASP A 1 177 ? 9.577 -17.914 10.220 1.00 66.81 177 ASP A N 1
ATOM 1273 C CA . ASP A 1 177 ? 10.785 -17.273 9.703 1.00 66.81 177 ASP A CA 1
ATOM 1274 C C . ASP A 1 177 ? 11.075 -15.916 10.367 1.00 66.81 177 ASP A C 1
ATOM 1276 O O . ASP A 1 177 ? 11.942 -15.182 9.902 1.00 66.81 177 ASP A O 1
ATOM 1280 N N . ALA A 1 178 ? 10.352 -15.571 11.435 1.00 67.62 178 ALA A N 1
ATOM 1281 C CA . ALA A 1 178 ? 10.502 -14.306 12.141 1.00 67.62 178 ALA A CA 1
ATOM 1282 C C . ALA A 1 178 ? 10.290 -14.463 13.644 1.00 67.62 178 ALA A C 1
ATOM 1284 O O . ALA A 1 178 ? 9.805 -15.489 14.130 1.00 67.62 178 ALA A O 1
ATOM 1285 N N . GLU A 1 179 ? 10.651 -13.418 14.379 1.00 68.12 179 GLU A N 1
ATOM 1286 C CA . GLU A 1 179 ? 10.381 -13.337 15.805 1.00 68.12 179 GLU A CA 1
ATOM 1287 C C . GLU A 1 179 ? 8.881 -13.245 16.089 1.00 68.12 179 GLU A C 1
ATOM 1289 O O . GLU A 1 179 ? 8.066 -12.834 15.259 1.00 68.12 179 GLU A O 1
ATOM 1294 N N . TRP A 1 180 ? 8.504 -13.677 17.289 1.00 74.50 180 TRP A N 1
ATOM 1295 C CA . TRP A 1 180 ? 7.122 -13.614 17.734 1.00 74.50 180 TRP A CA 1
ATOM 1296 C C . TRP A 1 180 ? 6.790 -12.179 18.116 1.00 74.50 180 TRP A C 1
ATOM 1298 O O . TRP A 1 180 ? 7.416 -11.602 19.003 1.00 74.50 180 TRP A O 1
ATOM 1308 N N . LEU A 1 181 ? 5.761 -11.626 17.486 1.00 81.38 181 LEU A N 1
ATOM 1309 C CA . LEU A 1 181 ? 5.286 -10.280 17.779 1.00 81.38 181 LEU A CA 1
ATOM 1310 C C . LEU A 1 181 ? 4.054 -10.374 18.665 1.00 81.38 181 LEU A C 1
ATOM 1312 O O . LEU A 1 181 ? 3.225 -11.269 18.512 1.00 81.38 181 LEU A O 1
ATOM 1316 N N . TRP A 1 182 ? 3.907 -9.445 19.597 1.00 88.12 182 TRP A N 1
ATOM 1317 C CA . TRP A 1 182 ? 2.749 -9.403 20.478 1.00 88.12 182 TRP A CA 1
ATOM 1318 C C . TRP A 1 182 ? 2.284 -7.970 20.676 1.00 88.12 182 TRP A C 1
ATOM 1320 O O . TRP A 1 182 ? 3.037 -7.020 20.484 1.00 88.12 182 TRP A O 1
ATOM 1330 N N . SER A 1 183 ? 1.028 -7.801 21.065 1.00 90.69 183 SER A N 1
ATOM 1331 C CA . SER A 1 183 ? 0.596 -6.537 21.641 1.00 90.69 183 SER A CA 1
ATOM 1332 C C . SER A 1 183 ? -0.499 -6.743 22.668 1.00 90.69 183 SER A C 1
ATOM 1334 O O . SER A 1 183 ? -1.276 -7.698 22.603 1.00 90.69 183 SER A O 1
ATOM 1336 N N . VAL A 1 184 ? -0.529 -5.853 23.654 1.00 95.12 184 VAL A N 1
ATOM 1337 C CA . VAL A 1 184 ? -1.534 -5.836 24.714 1.00 95.12 184 VAL A CA 1
ATOM 1338 C C . VAL A 1 184 ? -1.995 -4.406 24.892 1.00 95.12 184 VAL A C 1
ATOM 1340 O O . VAL A 1 184 ? -1.180 -3.497 25.023 1.00 95.12 184 VAL A O 1
ATOM 1343 N N . GLY A 1 185 ? -3.303 -4.201 24.920 1.00 95.06 185 GLY A N 1
ATOM 1344 C CA . GLY A 1 185 ? -3.874 -2.880 25.079 1.00 95.06 185 GLY A CA 1
ATOM 1345 C C . GLY A 1 185 ? -5.111 -2.860 25.949 1.00 95.06 185 GLY A C 1
ATOM 1346 O O . GLY A 1 185 ? -5.723 -3.882 26.268 1.00 95.06 185 GLY A O 1
ATOM 1347 N N . ALA A 1 186 ? -5.469 -1.646 26.335 1.00 96.06 186 ALA A N 1
ATOM 1348 C CA . ALA A 1 186 ? -6.654 -1.358 27.110 1.00 96.06 186 ALA A CA 1
ATOM 1349 C C . ALA A 1 186 ? -7.338 -0.105 26.574 1.00 96.06 186 ALA A C 1
ATOM 1351 O O . ALA A 1 186 ? -6.692 0.820 26.075 1.00 96.06 186 ALA A O 1
ATOM 1352 N N . ALA A 1 187 ? -8.656 -0.071 26.719 1.00 94.81 187 ALA A N 1
ATOM 1353 C CA . ALA A 1 187 ? -9.468 1.099 26.476 1.00 94.81 187 ALA A CA 1
ATOM 1354 C C . ALA A 1 187 ? -10.275 1.457 27.719 1.00 94.81 187 ALA A C 1
ATOM 1356 O O . ALA A 1 187 ? -10.742 0.594 28.465 1.00 94.81 187 ALA A O 1
ATOM 1357 N N . TRP A 1 188 ? -10.463 2.754 27.910 1.00 94.56 188 TRP A N 1
ATOM 1358 C CA . TRP A 1 188 ? -11.298 3.321 28.950 1.00 94.56 188 TRP A CA 1
ATOM 1359 C C . TRP A 1 188 ? -12.286 4.300 28.327 1.00 94.56 188 TRP A C 1
ATOM 1361 O O . TRP A 1 188 ? -11.898 5.190 27.571 1.00 94.56 188 TRP A O 1
ATOM 1371 N N . ARG A 1 189 ? -13.570 4.143 28.652 1.00 93.88 189 ARG A N 1
ATOM 1372 C CA . ARG A 1 189 ? -14.669 4.983 28.164 1.00 93.88 189 ARG A CA 1
ATOM 1373 C C . ARG A 1 189 ? -15.221 5.864 29.299 1.00 93.88 189 ARG A C 1
ATOM 1375 O O . ARG A 1 189 ? -16.267 5.537 29.861 1.00 93.88 189 ARG A O 1
ATOM 1382 N N . PRO A 1 190 ? -14.542 6.967 29.674 1.00 90.38 190 PRO A N 1
ATOM 1383 C CA . PRO A 1 190 ? -14.961 7.834 30.785 1.00 90.38 190 PRO A CA 1
ATOM 1384 C C . PRO A 1 190 ? -16.336 8.479 30.581 1.00 90.38 190 PRO A C 1
ATOM 1386 O O . PRO A 1 190 ? -17.010 8.829 31.546 1.00 90.38 190 PRO A O 1
ATOM 1389 N N . ALA A 1 191 ? -16.752 8.644 29.327 1.00 89.75 191 ALA A N 1
ATOM 1390 C CA . ALA A 1 191 ? -18.051 9.175 28.954 1.00 89.75 191 ALA A CA 1
ATOM 1391 C C . ALA A 1 191 ? -18.550 8.468 27.692 1.00 89.75 191 ALA A C 1
ATOM 1393 O O . ALA A 1 191 ? -17.757 7.952 26.908 1.00 89.75 191 ALA A O 1
ATOM 1394 N N . ALA A 1 192 ? -19.862 8.495 27.447 1.00 84.94 192 ALA A N 1
ATOM 1395 C CA . ALA A 1 192 ? -20.468 7.829 26.288 1.00 84.94 192 ALA A CA 1
ATOM 1396 C C . ALA A 1 192 ? -19.825 8.229 24.945 1.00 84.94 192 ALA A C 1
ATOM 1398 O O . ALA A 1 192 ? -19.747 7.413 24.034 1.00 84.94 192 ALA A O 1
ATOM 1399 N N . GLN A 1 193 ? -19.345 9.472 24.850 1.00 88.81 193 GLN A N 1
ATOM 1400 C CA . GLN A 1 193 ? -18.768 10.058 23.641 1.00 88.81 193 GLN A CA 1
ATOM 1401 C C . GLN A 1 193 ? -17.240 9.998 23.589 1.00 88.81 193 GLN A C 1
ATOM 1403 O O . GLN A 1 193 ? -16.688 10.483 22.613 1.00 88.81 193 GLN A O 1
ATOM 1408 N N . PHE A 1 194 ? -16.547 9.490 24.613 1.00 91.81 194 PHE A N 1
ATOM 1409 C CA . PHE A 1 194 ? -15.088 9.591 24.712 1.00 91.81 194 PHE A CA 1
ATOM 1410 C C . PHE A 1 194 ? -14.457 8.270 25.111 1.00 91.81 194 PHE A C 1
ATOM 1412 O O . PHE A 1 194 ? -14.880 7.638 26.078 1.00 91.81 194 PHE A O 1
ATOM 1419 N N . GLN A 1 195 ? -13.409 7.891 24.390 1.00 94.19 195 GLN A N 1
ATOM 1420 C CA . GLN A 1 195 ? -12.592 6.724 24.678 1.00 94.19 195 GLN A CA 1
ATOM 1421 C C . GLN A 1 195 ? -11.117 7.089 24.626 1.00 94.19 195 GLN A C 1
ATOM 1423 O O . GLN A 1 195 ? -10.669 7.779 23.713 1.00 94.19 195 GLN A O 1
ATOM 1428 N N . LEU A 1 196 ? -10.372 6.581 25.598 1.00 95.75 196 LEU A N 1
ATOM 1429 C CA . LEU A 1 196 ? -8.919 6.627 25.655 1.00 95.75 196 LEU A CA 1
ATOM 1430 C C . LEU A 1 196 ? -8.387 5.212 25.503 1.00 95.75 196 LEU A C 1
ATOM 1432 O O . LEU A 1 196 ? -8.975 4.275 26.044 1.00 95.75 196 LEU A O 1
ATOM 1436 N N . ARG A 1 197 ? -7.292 5.055 24.767 1.00 95.94 197 ARG A N 1
ATOM 1437 C CA . ARG A 1 197 ? -6.683 3.758 24.476 1.00 95.94 197 ARG A CA 1
ATOM 1438 C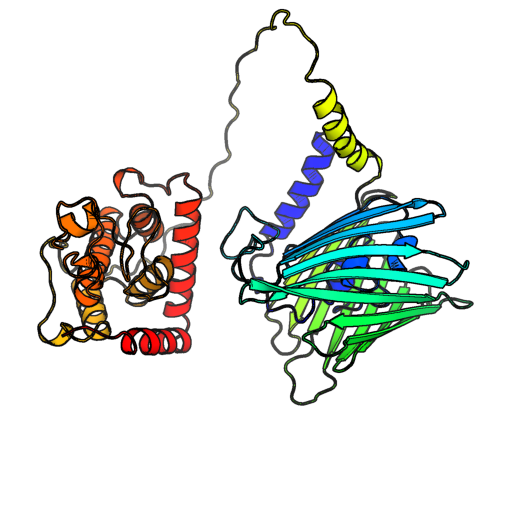 C . ARG A 1 197 ? -5.180 3.823 24.659 1.00 95.94 197 ARG A C 1
ATOM 1440 O O . ARG A 1 197 ? -4.566 4.841 24.346 1.00 95.94 197 ARG A O 1
ATOM 1447 N N . ALA A 1 198 ? -4.617 2.725 25.138 1.00 95.81 198 ALA A N 1
ATOM 1448 C CA . ALA A 1 198 ? -3.183 2.513 25.212 1.00 95.81 198 ALA A CA 1
ATOM 1449 C C . ALA A 1 198 ? -2.854 1.096 24.736 1.00 95.81 198 ALA A C 1
ATOM 1451 O O . ALA A 1 198 ? -3.596 0.161 25.041 1.00 95.81 198 ALA A O 1
ATOM 1452 N N . GLU A 1 199 ? -1.757 0.938 24.004 1.00 94.12 199 GLU A N 1
ATOM 1453 C CA . GLU A 1 199 ? -1.249 -0.356 23.547 1.00 94.12 199 GLU A CA 1
ATOM 1454 C C . GLU A 1 199 ? 0.261 -0.429 23.755 1.00 94.12 199 GLU A C 1
ATOM 1456 O O . GLU A 1 199 ? 0.979 0.528 23.468 1.00 94.12 199 GLU A O 1
ATOM 1461 N N . LEU A 1 200 ? 0.725 -1.568 24.262 1.00 91.81 200 LEU A N 1
ATOM 1462 C CA . LEU A 1 200 ? 2.128 -1.921 24.408 1.00 91.81 200 LEU A CA 1
ATOM 1463 C C . LEU A 1 200 ? 2.482 -3.013 23.398 1.00 91.81 200 LEU A C 1
ATOM 1465 O O . LEU A 1 200 ? 1.726 -3.970 23.216 1.00 91.81 200 LEU A O 1
ATOM 1469 N N . MET A 1 201 ? 3.641 -2.859 22.774 1.00 87.38 201 MET A N 1
ATOM 1470 C CA . MET A 1 201 ? 4.228 -3.736 21.763 1.00 87.38 201 MET A CA 1
ATOM 1471 C C . MET A 1 201 ? 5.709 -3.969 22.138 1.00 87.38 201 MET A C 1
ATOM 1473 O O . MET A 1 201 ? 6.241 -3.189 22.930 1.00 87.38 201 MET A O 1
ATOM 1477 N N . PRO A 1 202 ? 6.397 -4.985 21.581 1.00 80.69 202 PRO A N 1
ATOM 1478 C CA . PRO A 1 202 ? 7.793 -5.294 21.901 1.00 80.69 202 PRO A CA 1
ATOM 1479 C C . PRO A 1 202 ? 8.733 -4.083 21.897 1.00 80.69 202 PRO A C 1
ATOM 1481 O O . PRO A 1 202 ? 9.526 -3.926 22.818 1.00 80.69 202 PRO A O 1
ATOM 1484 N N . GLU A 1 203 ? 8.599 -3.218 20.890 1.00 78.06 203 GLU A N 1
ATOM 1485 C CA . GLU A 1 203 ? 9.504 -2.084 20.659 1.00 78.06 203 GLU A CA 1
ATOM 1486 C C . GLU A 1 203 ? 8.769 -0.738 20.598 1.00 78.06 203 GLU A C 1
ATOM 1488 O O . GLU A 1 203 ? 9.308 0.262 20.128 1.00 78.06 203 GLU A O 1
ATOM 1493 N N . ALA A 1 204 ? 7.500 -0.691 21.011 1.00 83.56 204 ALA A N 1
ATOM 1494 C CA . ALA A 1 204 ? 6.702 0.523 20.897 1.00 83.56 204 ALA A CA 1
ATOM 1495 C C . ALA A 1 204 ? 5.564 0.584 21.912 1.00 83.56 204 ALA A C 1
ATOM 1497 O O . ALA A 1 204 ? 5.058 -0.428 22.396 1.00 83.56 204 ALA A O 1
ATOM 1498 N N . TYR A 1 205 ? 5.090 1.799 22.154 1.00 88.69 205 TYR A N 1
ATOM 1499 C CA . TYR A 1 205 ? 3.814 2.045 22.807 1.00 88.69 205 TYR A CA 1
ATOM 1500 C C . TYR A 1 205 ? 2.994 3.043 21.997 1.00 88.69 205 TYR A C 1
ATOM 1502 O O . TYR A 1 205 ? 3.533 3.895 21.286 1.00 88.69 205 TYR A O 1
ATOM 1510 N N . ALA A 1 206 ? 1.675 2.945 22.110 1.00 91.25 206 ALA A N 1
ATOM 1511 C CA . ALA A 1 206 ? 0.751 3.844 21.443 1.00 91.25 206 ALA A CA 1
ATOM 1512 C C . ALA A 1 206 ? -0.341 4.328 22.391 1.00 91.25 206 ALA A C 1
ATOM 1514 O O . ALA A 1 206 ? -0.824 3.583 23.243 1.00 91.25 206 ALA A O 1
ATOM 1515 N N . PHE A 1 207 ? -0.754 5.575 22.196 1.00 94.88 207 PHE A N 1
ATOM 1516 C CA . PHE A 1 207 ? -1.883 6.202 22.863 1.00 94.88 207 PHE A CA 1
ATOM 1517 C C . PHE A 1 207 ? -2.854 6.727 21.820 1.00 94.88 207 PHE A C 1
ATOM 1519 O O . PHE A 1 207 ? -2.448 7.269 20.794 1.00 94.88 207 PHE A O 1
ATOM 1526 N N . GLY A 1 208 ? -4.145 6.610 22.098 1.00 94.12 208 GLY A N 1
ATOM 1527 C CA . GLY A 1 208 ? -5.171 7.130 21.212 1.00 94.12 208 GLY A CA 1
ATOM 1528 C C . GLY A 1 208 ? -6.369 7.672 21.964 1.00 94.12 208 GLY A C 1
ATOM 1529 O O . GLY A 1 208 ? -6.716 7.210 23.051 1.00 94.12 208 GLY A O 1
ATOM 1530 N N . VAL A 1 209 ? -7.024 8.644 21.345 1.00 95.50 209 VAL A N 1
ATOM 1531 C CA . VAL A 1 209 ? -8.294 9.203 21.791 1.00 95.50 209 VAL A CA 1
ATOM 1532 C C . VAL A 1 209 ? -9.295 9.140 20.649 1.00 95.50 209 VAL A C 1
ATOM 1534 O O . VAL A 1 209 ? -8.989 9.484 19.510 1.00 95.50 209 VAL A O 1
ATOM 1537 N N . GLU A 1 210 ? -10.509 8.713 20.965 1.00 94.69 210 GLU A N 1
ATOM 1538 C CA . GLU A 1 210 ? -11.635 8.699 20.042 1.00 94.69 210 GLU A CA 1
ATOM 1539 C C . GLU A 1 210 ? -12.803 9.442 20.684 1.00 94.69 210 GLU A C 1
ATOM 1541 O O . GLU A 1 210 ? -13.164 9.183 21.837 1.00 94.69 210 GLU A O 1
ATOM 1546 N N . SER A 1 211 ? -13.403 10.359 19.926 1.00 93.44 211 SER A N 1
ATOM 1547 C CA . SER A 1 211 ? -14.693 10.939 20.264 1.00 93.44 211 SER A CA 1
ATOM 1548 C C . SER A 1 211 ? -15.746 10.502 19.258 1.00 93.44 211 SER A C 1
ATOM 1550 O O . SER A 1 211 ? -15.498 10.499 18.051 1.00 93.44 211 SER A O 1
ATOM 1552 N N . GLU A 1 212 ? -16.911 10.095 19.750 1.00 91.00 212 GLU A N 1
ATOM 1553 C CA . GLU A 1 212 ? -18.001 9.567 18.939 1.00 91.00 212 GLU A CA 1
ATOM 1554 C C . GLU A 1 212 ? -19.298 10.339 19.201 1.00 91.00 212 GLU A C 1
ATOM 1556 O O . GLU A 1 212 ? -19.832 10.390 20.310 1.00 91.00 212 GLU A O 1
ATOM 1561 N N . TRP A 1 213 ? -19.825 10.927 18.132 1.00 87.00 213 TRP A N 1
ATOM 1562 C CA . TRP A 1 213 ? -21.122 11.584 18.060 1.00 87.00 213 TRP A CA 1
ATOM 1563 C C . TRP A 1 213 ? -22.033 10.802 17.107 1.00 87.00 213 TRP A C 1
ATOM 1565 O O . TRP A 1 213 ? -21.587 9.940 16.357 1.00 87.00 213 TRP A O 1
ATOM 1575 N N . ARG A 1 214 ? -23.334 11.130 17.068 1.00 84.00 214 ARG A N 1
ATOM 1576 C CA . ARG A 1 214 ? -24.358 10.331 16.350 1.00 84.00 214 ARG A CA 1
ATOM 1577 C C . ARG A 1 214 ? -23.972 9.879 14.934 1.00 84.00 214 ARG A C 1
ATOM 1579 O O . ARG A 1 214 ? -24.358 8.787 14.535 1.00 84.00 214 ARG A O 1
ATOM 1586 N N . ARG A 1 215 ? -23.300 10.728 14.148 1.00 86.94 215 ARG A N 1
ATOM 1587 C CA . ARG A 1 215 ? -22.906 10.420 12.758 1.00 86.94 215 ARG A CA 1
ATOM 1588 C C . ARG A 1 215 ? -21.435 10.658 12.439 1.00 86.94 215 ARG A C 1
ATOM 1590 O O . ARG A 1 215 ? -21.031 10.472 11.296 1.00 86.94 215 ARG A O 1
ATOM 1597 N N . LEU A 1 216 ? -20.663 11.099 13.418 1.00 89.88 216 LEU A N 1
ATOM 1598 C CA . LEU A 1 216 ? -19.288 11.526 13.237 1.00 89.88 216 LEU A CA 1
ATOM 1599 C C . LEU A 1 216 ? -18.475 10.926 14.367 1.00 89.88 216 LEU A C 1
ATOM 1601 O O . LEU A 1 216 ? -18.876 11.035 15.520 1.00 89.88 216 LEU A O 1
ATOM 1605 N N . SER A 1 217 ? -17.324 10.364 14.048 1.00 91.81 217 SER A N 1
ATOM 1606 C CA . SER A 1 217 ? -16.290 10.108 15.038 1.00 91.81 217 SER A CA 1
ATOM 1607 C C . SER A 1 217 ? -14.987 10.736 14.576 1.00 91.81 217 SER A C 1
ATOM 1609 O O . SER A 1 217 ? -14.685 10.737 13.384 1.00 91.81 217 SER A O 1
ATOM 1611 N N . VAL A 1 218 ? -14.241 11.303 15.517 1.00 93.88 218 VAL A N 1
ATOM 1612 C CA . VAL A 1 218 ? -12.905 11.856 15.295 1.00 93.88 218 VAL A CA 1
ATOM 1613 C C . VAL A 1 218 ? -11.940 11.121 16.208 1.00 93.88 218 VAL A C 1
ATOM 1615 O O . VAL A 1 218 ? -12.256 10.842 17.365 1.00 93.88 218 VAL A O 1
ATOM 1618 N N . ARG A 1 219 ? -10.763 10.812 15.675 1.00 94.12 219 ARG A N 1
ATOM 1619 C CA . ARG A 1 219 ? -9.708 10.083 16.367 1.00 94.12 219 ARG A CA 1
ATOM 1620 C C . ARG A 1 219 ? -8.360 10.758 16.177 1.00 94.12 219 ARG A C 1
ATOM 1622 O O . ARG A 1 219 ? -8.105 11.368 15.137 1.00 94.12 219 ARG A O 1
ATOM 1629 N N . ALA A 1 220 ? -7.518 10.622 17.187 1.00 94.00 220 ALA A N 1
ATOM 1630 C CA . ALA A 1 220 ? -6.122 11.014 17.147 1.00 94.00 220 ALA A CA 1
ATOM 1631 C C . ALA A 1 220 ? -5.292 9.964 17.882 1.00 94.00 220 ALA A C 1
ATOM 1633 O O . ALA A 1 220 ? -5.730 9.432 18.904 1.00 94.00 220 ALA A O 1
ATOM 1634 N N . GLY A 1 221 ? -4.095 9.690 17.379 1.00 92.19 221 GLY A N 1
ATOM 1635 C CA . GLY A 1 221 ? -3.179 8.735 17.977 1.00 92.19 221 GLY A CA 1
ATOM 1636 C C . GLY A 1 221 ? -1.731 9.187 17.893 1.00 92.19 221 GLY A C 1
ATOM 1637 O O . GLY A 1 221 ? -1.348 9.946 17.002 1.00 92.19 221 GLY A O 1
ATOM 1638 N N . LEU A 1 222 ? -0.935 8.677 18.822 1.00 91.44 222 LEU A N 1
ATOM 1639 C CA . LEU A 1 222 ? 0.511 8.811 18.853 1.00 91.44 222 LEU A CA 1
ATOM 1640 C C . LEU A 1 222 ? 1.113 7.439 19.146 1.00 91.44 222 LEU A C 1
ATOM 1642 O O . LEU A 1 222 ? 0.683 6.770 20.083 1.00 91.44 222 LEU A O 1
ATOM 1646 N N . ARG A 1 223 ? 2.124 7.047 18.380 1.00 88.44 223 ARG A N 1
ATOM 1647 C CA . ARG A 1 223 ? 2.947 5.865 18.628 1.00 88.44 223 ARG A CA 1
ATOM 1648 C C . ARG A 1 223 ? 4.399 6.293 18.742 1.00 88.44 223 ARG A C 1
ATOM 1650 O O . ARG A 1 223 ? 4.862 7.076 17.923 1.00 88.44 223 ARG A O 1
ATOM 1657 N N . SER A 1 224 ? 5.107 5.758 19.723 1.00 84.19 224 SER A N 1
ATOM 1658 C CA . SER A 1 224 ? 6.532 6.009 19.927 1.00 84.19 224 SER A CA 1
ATOM 1659 C C . SER A 1 224 ? 7.276 4.691 20.052 1.00 84.19 224 SER A C 1
ATOM 1661 O O . SER A 1 224 ? 6.743 3.732 20.617 1.00 84.19 224 SER A O 1
ATOM 1663 N N . SER A 1 225 ? 8.508 4.667 19.547 1.00 78.44 225 SER A N 1
ATOM 1664 C CA . SER A 1 225 ? 9.448 3.585 19.828 1.00 78.44 225 SER A CA 1
ATOM 1665 C C . SER A 1 225 ? 9.857 3.604 21.303 1.00 78.44 225 SER A C 1
ATOM 1667 O O . SER A 1 225 ? 9.880 4.666 21.936 1.00 78.44 225 SER A O 1
ATOM 1669 N N . THR A 1 226 ? 10.159 2.431 21.856 1.00 73.94 226 THR A N 1
ATOM 1670 C CA . THR A 1 226 ? 10.809 2.289 23.168 1.00 73.94 226 THR A CA 1
ATOM 1671 C C . THR A 1 226 ? 12.332 2.381 23.080 1.00 73.94 226 THR A C 1
ATOM 1673 O O . THR A 1 226 ? 12.979 2.576 24.107 1.00 73.94 226 THR A O 1
ATOM 1676 N N . ASP A 1 227 ? 12.907 2.242 21.882 1.00 69.00 227 ASP A N 1
ATOM 1677 C CA . ASP A 1 227 ? 14.332 2.465 21.636 1.00 69.00 227 ASP A CA 1
ATOM 1678 C C . ASP A 1 227 ? 14.583 3.945 21.315 1.00 69.00 227 ASP A C 1
ATOM 1680 O O . ASP A 1 227 ? 14.037 4.490 20.356 1.00 69.00 227 ASP A O 1
ATOM 1684 N N . ALA A 1 228 ? 15.432 4.590 22.119 1.00 57.00 228 ALA A N 1
ATOM 1685 C CA . ALA A 1 228 ? 15.800 5.996 21.973 1.00 57.00 228 ALA A CA 1
ATOM 1686 C C . ALA A 1 228 ? 16.618 6.292 20.699 1.00 57.00 228 ALA A C 1
ATOM 1688 O O . ALA A 1 228 ? 16.783 7.460 20.351 1.00 57.00 228 ALA A O 1
ATOM 1689 N N . LEU A 1 229 ? 17.156 5.260 20.036 1.00 48.66 229 LEU A N 1
ATOM 1690 C CA . LEU A 1 229 ? 17.948 5.369 18.806 1.00 48.66 229 LEU A CA 1
ATOM 1691 C C . LEU A 1 229 ? 17.166 4.985 17.538 1.00 48.66 229 LEU A C 1
ATOM 1693 O O . LEU A 1 229 ? 17.676 5.182 16.433 1.00 48.66 229 LEU A O 1
ATOM 1697 N N . ALA A 1 230 ? 15.950 4.448 17.673 1.00 54.25 230 ALA A N 1
ATOM 1698 C CA . ALA A 1 230 ? 15.103 4.082 16.541 1.00 54.25 230 ALA A CA 1
ATOM 1699 C C . ALA A 1 230 ? 14.391 5.319 15.951 1.00 54.25 230 ALA A C 1
ATOM 1701 O O . ALA A 1 230 ? 14.016 6.223 16.701 1.00 54.25 230 ALA A O 1
ATOM 1702 N N . PRO A 1 231 ? 14.182 5.380 14.622 1.00 51.59 231 PRO A N 1
ATOM 1703 C CA . PRO A 1 231 ? 13.602 6.553 13.975 1.00 51.59 231 PRO A CA 1
ATOM 1704 C C . PRO A 1 231 ? 12.150 6.813 14.411 1.00 51.59 231 PRO A C 1
ATOM 1706 O O . PRO A 1 231 ? 11.337 5.891 14.418 1.00 51.59 231 PRO A O 1
ATOM 1709 N N . GLY A 1 232 ? 11.857 8.086 14.709 1.00 61.06 232 GLY A N 1
ATOM 1710 C CA . GLY A 1 232 ? 10.570 8.778 14.569 1.00 61.06 232 GLY A CA 1
ATOM 1711 C C . GLY A 1 232 ? 9.336 8.211 15.279 1.00 61.06 232 GLY A C 1
ATOM 1712 O O . GLY A 1 232 ? 8.808 7.149 14.949 1.00 61.06 232 GLY A O 1
ATOM 1713 N N . SER A 1 233 ? 8.746 8.997 16.184 1.00 74.19 233 SER A N 1
ATOM 1714 C CA . SER A 1 233 ? 7.355 8.771 16.606 1.00 74.19 233 SER A CA 1
ATOM 1715 C C . SER A 1 233 ? 6.380 8.946 15.425 1.00 74.19 233 SER A C 1
ATOM 1717 O O . SER A 1 233 ? 6.584 9.761 14.527 1.00 74.19 233 SER A O 1
ATOM 1719 N N . THR A 1 234 ? 5.289 8.179 15.413 1.00 78.00 234 THR A N 1
ATOM 1720 C CA . THR A 1 234 ? 4.218 8.284 14.411 1.00 78.00 234 THR A CA 1
ATOM 1721 C C . THR A 1 234 ? 3.010 8.997 15.001 1.00 78.00 234 THR A C 1
ATOM 1723 O O . THR A 1 234 ? 2.451 8.573 16.014 1.00 78.00 234 THR A O 1
ATOM 1726 N N . GLY A 1 235 ? 2.572 10.057 14.330 1.00 83.00 235 GLY A N 1
ATOM 1727 C CA . GLY A 1 235 ? 1.350 10.784 14.634 1.00 83.00 235 GLY A CA 1
ATOM 1728 C C . GLY A 1 235 ? 0.241 10.352 13.690 1.00 83.00 235 GLY A C 1
ATOM 1729 O O . GLY A 1 235 ? 0.490 9.999 12.536 1.00 83.00 235 GLY A O 1
ATOM 1730 N N . ALA A 1 236 ? -0.998 10.364 14.169 1.00 84.25 236 ALA A N 1
ATOM 1731 C CA . ALA A 1 236 ? -2.141 10.027 13.339 1.00 84.25 236 ALA A CA 1
ATOM 1732 C C . ALA A 1 236 ? -3.397 10.805 13.719 1.00 84.25 236 ALA A C 1
ATOM 1734 O O . ALA A 1 236 ? -3.662 11.066 14.893 1.00 84.25 236 ALA A O 1
ATOM 1735 N N . TYR A 1 237 ? -4.216 11.088 12.710 1.00 87.88 237 TYR A N 1
ATOM 1736 C CA . TYR A 1 237 ? -5.579 11.577 12.876 1.00 87.88 237 TYR A CA 1
ATOM 1737 C C . TYR A 1 237 ? -6.521 10.789 11.977 1.00 87.88 237 TYR A C 1
ATOM 1739 O O . TYR A 1 237 ? -6.136 10.268 10.930 1.00 87.88 237 TYR A O 1
ATOM 1747 N N . GLY A 1 238 ? -7.790 10.724 12.346 1.00 84.12 238 GLY A N 1
ATOM 1748 C CA . GLY A 1 238 ? -8.792 10.116 11.490 1.00 84.12 238 GLY A CA 1
ATOM 1749 C C . GLY A 1 238 ? -10.204 10.560 11.805 1.00 84.12 238 GLY A C 1
ATOM 1750 O O . GLY A 1 238 ? -10.495 11.149 12.844 1.00 84.12 238 GLY A O 1
ATOM 1751 N N . VAL A 1 239 ? -11.091 10.260 10.868 1.00 88.69 239 VAL A N 1
ATOM 1752 C CA . VAL A 1 239 ? -12.500 10.614 10.924 1.00 88.69 239 VAL A CA 1
ATOM 1753 C C . VAL A 1 239 ? -13.341 9.449 10.419 1.00 88.69 239 VAL A C 1
ATOM 1755 O O . VAL A 1 239 ? -12.958 8.738 9.492 1.00 88.69 239 VAL A O 1
ATOM 1758 N N . THR A 1 240 ? -14.498 9.247 11.031 1.00 86.75 240 THR A N 1
ATOM 1759 C CA . THR A 1 240 ? -15.521 8.311 10.569 1.00 86.75 240 THR A CA 1
ATOM 1760 C C . THR A 1 240 ? -16.818 9.064 10.346 1.00 86.75 240 THR A C 1
ATOM 1762 O O . THR A 1 240 ? -17.252 9.821 11.212 1.00 86.75 240 THR A O 1
ATOM 1765 N N . LEU A 1 241 ? -17.458 8.821 9.208 1.00 86.44 241 LEU A N 1
ATOM 1766 C CA . LEU A 1 241 ? -18.772 9.346 8.866 1.00 86.44 241 LEU A CA 1
ATOM 1767 C C . LEU A 1 241 ? -19.761 8.186 8.746 1.00 86.44 241 LEU A C 1
ATOM 1769 O O . LEU A 1 241 ? -19.701 7.406 7.794 1.00 86.44 241 LEU A O 1
ATOM 1773 N N . ASN A 1 242 ? -20.700 8.092 9.689 1.00 80.88 242 ASN A N 1
ATOM 1774 C CA . ASN A 1 242 ? -21.771 7.096 9.643 1.00 80.88 242 ASN A CA 1
ATOM 1775 C C . ASN A 1 242 ? -22.856 7.580 8.672 1.00 80.88 242 ASN A C 1
ATOM 1777 O O . ASN A 1 242 ? -23.625 8.501 8.965 1.00 80.88 242 ASN A O 1
ATOM 1781 N N . VAL A 1 243 ? -22.906 6.957 7.494 1.00 76.25 243 VAL A N 1
ATOM 1782 C CA . VAL A 1 243 ? -23.866 7.272 6.425 1.00 76.25 243 VAL A CA 1
ATOM 1783 C C . VAL A 1 243 ? -25.246 6.708 6.769 1.00 76.25 243 VAL A C 1
ATOM 1785 O O . VAL A 1 243 ? -26.267 7.364 6.552 1.00 76.25 243 VAL A O 1
ATOM 1788 N N . THR A 1 244 ? -25.283 5.499 7.333 1.00 72.44 244 THR A N 1
ATOM 1789 C CA . THR A 1 244 ? -26.493 4.841 7.849 1.00 72.44 244 THR A CA 1
ATOM 1790 C C . THR A 1 244 ? -26.192 4.165 9.191 1.00 72.44 244 THR A C 1
ATOM 1792 O O . THR A 1 244 ? -25.077 4.263 9.691 1.00 72.44 244 THR A O 1
ATOM 1795 N N . GLN A 1 245 ? -27.170 3.471 9.786 1.00 68.31 245 GLN A N 1
ATOM 1796 C CA . GLN A 1 245 ? -26.933 2.657 10.990 1.00 68.31 245 GLN A CA 1
ATOM 1797 C C . GLN A 1 245 ? -25.958 1.493 10.744 1.00 68.31 245 GLN A C 1
ATOM 1799 O O . GLN A 1 245 ? -25.290 1.062 11.671 1.00 68.31 245 GLN A O 1
ATOM 1804 N N . SER A 1 246 ? -25.870 1.003 9.506 1.00 67.88 246 SER A N 1
ATOM 1805 C CA . SER A 1 246 ? -25.074 -0.173 9.129 1.00 67.88 246 SER A CA 1
ATOM 1806 C C . SER A 1 246 ? -23.911 0.158 8.188 1.00 67.88 246 SER A C 1
ATOM 1808 O O . SER A 1 246 ? -23.186 -0.747 7.775 1.00 67.88 246 SER A O 1
ATOM 1810 N N . SER A 1 247 ? -23.753 1.428 7.797 1.00 76.94 247 SER A N 1
ATOM 1811 C CA . SER A 1 247 ? -22.773 1.856 6.793 1.00 76.94 247 SER A CA 1
ATOM 1812 C C . SER A 1 247 ? -22.020 3.100 7.219 1.00 76.94 247 SER A C 1
ATOM 1814 O O . SER A 1 247 ? -22.632 4.111 7.570 1.00 76.94 247 SER A O 1
ATOM 1816 N N . ALA A 1 248 ? -20.705 3.041 7.089 1.00 81.56 248 ALA A N 1
ATOM 1817 C CA . ALA A 1 248 ? -19.786 4.093 7.475 1.00 81.56 248 ALA A CA 1
ATOM 1818 C C . ALA A 1 248 ? -18.644 4.210 6.461 1.00 81.56 248 ALA A C 1
ATOM 1820 O O . ALA A 1 248 ? -18.317 3.258 5.752 1.00 81.56 248 ALA A O 1
ATOM 1821 N N . VAL A 1 249 ? -18.075 5.409 6.381 1.00 85.25 249 VAL A N 1
ATOM 1822 C CA . VAL A 1 249 ? -16.827 5.685 5.667 1.00 85.25 249 VAL A CA 1
ATOM 1823 C C . VAL A 1 249 ? -15.812 6.124 6.705 1.00 85.25 249 VAL A C 1
ATOM 1825 O O . VAL A 1 249 ? -16.090 7.037 7.485 1.00 85.25 249 VAL A O 1
ATOM 1828 N N . HIS A 1 250 ? -14.643 5.503 6.707 1.00 85.94 250 HIS A N 1
ATOM 1829 C CA . HIS A 1 250 ? -13.574 5.821 7.639 1.00 85.94 250 HIS A CA 1
ATOM 1830 C C . HIS A 1 250 ? -12.369 6.324 6.854 1.00 85.94 250 HIS A C 1
ATOM 1832 O O . HIS A 1 250 ? -11.958 5.696 5.887 1.00 85.94 250 HIS A O 1
ATOM 1838 N N . TYR A 1 251 ? -11.779 7.427 7.295 1.00 87.12 251 TYR A N 1
ATOM 1839 C CA . TYR A 1 251 ? -10.564 7.990 6.722 1.00 87.12 251 TYR A CA 1
ATOM 1840 C C . TYR A 1 251 ? -9.521 8.218 7.813 1.00 87.12 251 TYR A C 1
ATOM 1842 O O . TYR A 1 251 ? -9.861 8.586 8.940 1.00 87.12 251 TYR A O 1
ATOM 1850 N N . ALA A 1 252 ? -8.251 7.998 7.506 1.00 86.56 252 ALA A N 1
ATOM 1851 C CA . ALA A 1 252 ? -7.152 8.337 8.396 1.00 86.56 252 ALA A CA 1
ATOM 1852 C C . ALA A 1 252 ? -5.938 8.844 7.634 1.00 86.56 252 ALA A C 1
ATOM 1854 O O . ALA A 1 252 ? -5.735 8.498 6.472 1.00 86.56 252 ALA A O 1
ATOM 1855 N N . TYR A 1 253 ? -5.150 9.648 8.339 1.00 82.81 253 TYR A N 1
ATOM 1856 C CA . TYR A 1 253 ? -3.861 10.157 7.917 1.00 82.81 253 TYR A CA 1
ATOM 1857 C C . TYR A 1 253 ? -2.825 9.881 9.010 1.00 82.81 253 TYR A C 1
ATOM 1859 O O . TYR A 1 253 ? -3.056 10.228 10.170 1.00 82.81 253 TYR A O 1
ATOM 1867 N N . GLN A 1 254 ? -1.702 9.269 8.646 1.00 81.56 254 GLN A N 1
ATOM 1868 C CA . GLN A 1 254 ? -0.553 9.034 9.525 1.00 81.56 254 GLN A CA 1
ATOM 1869 C C . GLN A 1 254 ? 0.667 9.780 8.993 1.00 81.56 254 GLN A C 1
ATOM 1871 O O . GLN A 1 254 ? 0.807 9.914 7.784 1.00 81.56 254 GLN A O 1
ATOM 1876 N N . PHE A 1 255 ? 1.552 10.239 9.868 1.00 75.06 255 PHE A N 1
ATOM 1877 C CA . PHE A 1 255 ? 2.739 11.011 9.499 1.00 75.06 255 PHE A CA 1
ATOM 1878 C C . PHE A 1 255 ? 3.869 10.791 10.508 1.00 75.06 255 PHE A C 1
ATOM 1880 O O . PHE A 1 255 ? 3.622 10.425 11.661 1.00 75.06 255 PHE A O 1
ATOM 1887 N N . ASP A 1 256 ? 5.101 11.037 10.075 1.00 74.50 256 ASP A N 1
ATOM 1888 C CA . ASP A 1 256 ? 6.259 11.125 10.964 1.00 74.50 256 ASP A CA 1
ATOM 1889 C C . ASP A 1 256 ? 6.161 12.400 11.816 1.00 74.50 256 ASP A C 1
ATOM 1891 O O . ASP A 1 256 ? 5.980 13.492 11.273 1.00 74.50 256 ASP A O 1
ATOM 1895 N N . THR A 1 257 ? 6.239 12.294 13.146 1.00 75.56 257 THR A N 1
ATOM 1896 C CA . THR A 1 257 ? 6.062 13.468 14.021 1.00 75.56 257 THR A CA 1
ATOM 1897 C C . THR A 1 257 ? 7.270 14.392 14.074 1.00 75.56 257 THR A C 1
ATOM 1899 O O . THR A 1 257 ? 7.118 15.530 14.509 1.00 75.56 257 THR A O 1
ATOM 1902 N N . GLU A 1 258 ? 8.460 13.924 13.695 1.00 71.12 258 GLU A N 1
ATOM 1903 C CA . GLU A 1 258 ? 9.675 14.743 13.749 1.00 71.12 258 GLU A CA 1
ATOM 1904 C C . GLU A 1 258 ? 9.726 15.712 12.566 1.00 71.12 258 GLU A C 1
ATOM 1906 O O . GLU A 1 258 ? 10.006 16.898 12.736 1.00 71.12 258 GLU A O 1
ATOM 1911 N N . HIS A 1 259 ? 9.391 15.221 11.372 1.00 63.97 259 HIS A N 1
ATOM 1912 C CA . HIS A 1 259 ? 9.496 15.972 10.123 1.00 63.97 259 HIS A CA 1
ATOM 1913 C C . HIS A 1 259 ? 8.140 16.392 9.544 1.00 63.97 259 HIS A C 1
ATOM 1915 O O . HIS A 1 259 ? 8.107 17.100 8.537 1.00 63.97 259 HIS A O 1
ATOM 1921 N N . PHE A 1 260 ? 7.024 15.955 10.145 1.00 65.44 260 PHE A N 1
ATOM 1922 C CA . PHE A 1 260 ? 5.661 16.155 9.629 1.00 65.44 260 PHE A CA 1
ATOM 1923 C C . PHE A 1 260 ? 5.528 15.769 8.145 1.00 65.44 260 PHE A C 1
ATOM 1925 O O . PHE A 1 260 ? 4.815 16.409 7.370 1.00 65.44 260 PHE A O 1
ATOM 1932 N N . SER A 1 261 ? 6.237 14.716 7.741 1.00 58.47 261 SER A N 1
ATOM 1933 C CA . SER A 1 261 ? 6.342 14.235 6.363 1.00 58.47 261 SER A CA 1
ATOM 1934 C C . SER A 1 261 ? 6.017 12.733 6.289 1.00 58.47 261 SER A C 1
ATOM 1936 O O . SER A 1 261 ? 5.655 12.119 7.295 1.00 58.47 261 SER A O 1
ATOM 1938 N N . GLY A 1 262 ? 6.045 12.138 5.090 1.00 58.41 262 GLY A N 1
ATOM 1939 C CA . GLY A 1 262 ? 5.771 10.700 4.921 1.00 58.41 262 GLY A CA 1
ATOM 1940 C C . GLY A 1 262 ? 4.301 10.301 5.123 1.00 58.41 262 GLY A C 1
ATOM 1941 O O . GLY A 1 262 ? 4.007 9.237 5.664 1.00 58.41 262 GLY A O 1
ATOM 1942 N N . GLY A 1 263 ? 3.372 11.178 4.730 1.00 65.12 263 GLY A N 1
ATOM 1943 C CA . GLY A 1 263 ? 1.935 11.019 4.943 1.00 65.12 263 GLY A CA 1
ATOM 1944 C C . GLY A 1 263 ? 1.335 9.737 4.356 1.00 65.12 263 GLY A C 1
ATOM 1945 O O . GLY A 1 263 ? 1.425 9.520 3.151 1.00 65.12 263 GLY A O 1
ATOM 1946 N N . ARG A 1 264 ? 0.658 8.918 5.170 1.00 71.38 264 ARG A N 1
ATOM 1947 C CA . ARG A 1 264 ? -0.068 7.704 4.745 1.00 71.38 264 ARG A CA 1
ATOM 1948 C C . ARG A 1 264 ? -1.571 7.888 4.904 1.00 71.38 264 ARG A C 1
ATOM 1950 O O . ARG A 1 264 ? -2.022 8.346 5.949 1.00 71.38 264 ARG A O 1
ATOM 1957 N N . HIS A 1 265 ? -2.346 7.494 3.894 1.00 75.44 265 HIS A N 1
ATOM 1958 C CA . HIS A 1 265 ? -3.807 7.612 3.897 1.00 75.44 265 HIS A CA 1
ATOM 1959 C C . HIS A 1 265 ? -4.470 6.238 3.900 1.00 75.44 265 HIS A C 1
ATOM 1961 O O . HIS A 1 265 ? -4.123 5.390 3.084 1.00 75.44 265 HIS A O 1
ATOM 1967 N N . SER A 1 266 ? -5.488 6.061 4.737 1.00 76.12 266 SER A N 1
ATOM 1968 C CA . SER A 1 266 ? -6.310 4.844 4.768 1.00 76.12 266 SER A CA 1
ATOM 1969 C C . SER A 1 266 ? -7.781 5.205 4.611 1.00 76.12 266 SER A C 1
ATOM 1971 O O . SER A 1 266 ? -8.247 6.191 5.187 1.00 76.12 266 SER A O 1
ATOM 1973 N N . LEU A 1 267 ? -8.518 4.408 3.832 1.00 77.38 267 LEU A N 1
ATOM 1974 C CA . LEU A 1 267 ? -9.927 4.643 3.508 1.00 77.38 267 LEU A CA 1
ATOM 1975 C C . LEU A 1 267 ? -10.707 3.326 3.492 1.00 77.38 267 LEU A C 1
ATOM 1977 O O . LEU A 1 267 ? -10.665 2.623 2.490 1.00 77.38 267 LEU A O 1
ATOM 1981 N N . SER A 1 268 ? -11.452 3.028 4.555 1.00 77.44 268 SER A N 1
ATOM 1982 C CA . SER A 1 268 ? -12.249 1.798 4.691 1.00 77.44 268 SER A CA 1
ATOM 1983 C C . SER A 1 268 ? -13.760 2.078 4.674 1.00 77.44 268 SER A C 1
ATOM 1985 O O . SER A 1 268 ? -14.215 3.200 4.932 1.00 77.44 268 SER A O 1
ATOM 1987 N N . PHE A 1 269 ? -14.551 1.047 4.345 1.00 77.94 269 PHE A N 1
ATOM 1988 C CA . PHE A 1 269 ? -16.001 1.149 4.172 1.00 77.94 269 PHE A CA 1
ATOM 1989 C C . PHE A 1 269 ? -16.750 0.039 4.908 1.00 77.94 269 PHE A C 1
ATOM 1991 O O . PHE A 1 269 ? -16.467 -1.144 4.764 1.00 77.94 269 PHE A O 1
ATOM 1998 N N . ASP A 1 270 ? -17.817 0.418 5.592 1.00 74.75 270 ASP A N 1
ATOM 1999 C CA . ASP A 1 270 ? -18.776 -0.529 6.137 1.00 74.75 270 ASP A CA 1
ATOM 2000 C C . ASP A 1 270 ? -19.985 -0.625 5.200 1.00 74.75 270 ASP A C 1
ATOM 2002 O O . ASP A 1 270 ? -20.672 0.367 4.931 1.00 74.75 270 ASP A O 1
ATOM 2006 N N . VAL A 1 271 ? -20.263 -1.826 4.687 1.00 69.69 271 VAL A N 1
ATOM 2007 C CA . VAL A 1 271 ? -21.370 -2.089 3.753 1.00 69.69 271 VAL A CA 1
ATOM 2008 C C . VAL A 1 271 ? -22.488 -2.899 4.425 1.00 69.69 271 VAL A C 1
ATOM 2010 O O . VAL A 1 271 ? -22.227 -3.673 5.337 1.00 69.69 271 VAL A O 1
ATOM 2013 N N . PRO A 1 272 ? -23.763 -2.732 4.030 1.00 62.31 272 PRO A N 1
ATOM 2014 C CA . PRO A 1 272 ? -24.867 -3.485 4.623 1.00 62.31 272 PRO A CA 1
ATOM 2015 C C . PRO A 1 272 ? -25.031 -4.886 4.001 1.00 62.31 272 PRO A C 1
ATOM 2017 O O . PRO A 1 272 ? -24.762 -5.095 2.814 1.00 62.31 272 PRO A O 1
ATOM 2020 N N . ARG A 1 273 ? -25.592 -5.834 4.773 1.00 57.00 273 ARG A N 1
ATOM 2021 C CA . ARG A 1 273 ? -25.798 -7.259 4.407 1.00 57.00 273 ARG A CA 1
ATOM 2022 C C . ARG A 1 273 ? -26.431 -7.515 3.028 1.00 57.00 273 ARG A C 1
ATOM 2024 O O . ARG A 1 273 ? -26.084 -8.490 2.366 1.00 57.00 273 ARG A O 1
ATOM 2031 N N . TRP A 1 274 ? -27.348 -6.666 2.561 1.00 54.09 274 TRP A N 1
ATOM 2032 C CA . TRP A 1 274 ? -28.034 -6.864 1.273 1.00 54.09 274 TRP A CA 1
ATOM 2033 C C . TRP A 1 274 ? -27.171 -6.505 0.051 1.00 54.09 274 TRP A C 1
ATOM 2035 O O . TRP A 1 274 ? -27.441 -7.002 -1.041 1.00 54.09 274 TRP A O 1
ATOM 2045 N N . ALA A 1 275 ? -26.111 -5.707 0.220 1.00 49.88 275 ALA A N 1
ATOM 2046 C CA . ALA A 1 275 ? -25.137 -5.454 -0.843 1.00 49.88 275 ALA A CA 1
ATOM 2047 C C . ALA A 1 275 ? -24.256 -6.696 -1.094 1.00 49.88 275 ALA A C 1
ATOM 2049 O O . ALA A 1 275 ? -23.986 -7.040 -2.244 1.00 49.88 275 ALA A O 1
ATOM 2050 N N . ALA A 1 276 ? -23.912 -7.442 -0.035 1.00 45.78 276 ALA A N 1
ATOM 2051 C CA . ALA A 1 276 ? -23.207 -8.725 -0.127 1.00 45.78 276 ALA A CA 1
ATOM 2052 C C . ALA A 1 276 ? -24.085 -9.857 -0.709 1.00 45.78 276 ALA A C 1
ATOM 2054 O O . ALA A 1 276 ? -23.577 -10.768 -1.362 1.00 45.78 276 ALA A O 1
ATOM 2055 N N . ALA A 1 277 ? -25.415 -9.771 -0.571 1.00 42.97 277 ALA A N 1
ATOM 2056 C CA . ALA A 1 277 ? -26.358 -10.706 -1.197 1.00 42.97 277 ALA A CA 1
ATOM 2057 C C . ALA A 1 277 ? -26.396 -10.609 -2.742 1.00 42.97 277 ALA A C 1
ATOM 2059 O O . ALA A 1 277 ? -26.898 -11.508 -3.417 1.00 42.97 277 ALA A O 1
ATOM 2060 N N . GLY A 1 278 ? -25.838 -9.547 -3.336 1.00 42.47 278 GLY A N 1
ATOM 2061 C CA . GLY A 1 278 ? -25.611 -9.472 -4.782 1.00 42.47 278 GLY A CA 1
ATOM 2062 C C . GLY A 1 278 ? -24.515 -10.431 -5.267 1.00 42.47 278 GLY A C 1
ATOM 2063 O O . GLY A 1 278 ? -24.626 -10.982 -6.363 1.00 42.47 278 GLY A O 1
ATOM 2064 N N . ALA A 1 279 ? -23.499 -10.691 -4.436 1.00 40.66 279 ALA A N 1
ATOM 2065 C CA . ALA A 1 279 ? -22.375 -11.568 -4.769 1.00 40.66 279 ALA A CA 1
ATOM 2066 C C . ALA A 1 279 ? -22.762 -13.059 -4.746 1.00 40.66 279 ALA A C 1
ATOM 2068 O O . ALA A 1 279 ? -22.274 -13.844 -5.560 1.00 40.66 279 ALA A O 1
ATOM 2069 N N . THR A 1 280 ? -23.720 -13.454 -3.902 1.00 39.84 280 THR A N 1
ATOM 2070 C CA . THR A 1 280 ? -24.244 -14.832 -3.870 1.00 39.84 280 THR A CA 1
ATOM 2071 C C . THR A 1 280 ? -25.090 -15.181 -5.104 1.00 39.84 280 THR A C 1
ATOM 2073 O O . THR A 1 280 ? -25.161 -16.348 -5.496 1.00 39.84 280 THR A O 1
ATOM 2076 N N . ASN A 1 281 ? -25.658 -14.189 -5.801 1.00 36.44 281 ASN A N 1
ATOM 2077 C CA . ASN A 1 281 ? -26.407 -14.419 -7.042 1.00 36.44 281 ASN A CA 1
ATOM 2078 C C . ASN A 1 281 ? -25.515 -14.785 -8.244 1.00 36.44 281 ASN A C 1
ATOM 2080 O O . ASN A 1 281 ? -26.000 -15.431 -9.176 1.00 36.44 281 ASN A O 1
ATOM 2084 N N . VAL A 1 282 ? -24.217 -14.452 -8.221 1.00 41.75 282 VAL A N 1
ATOM 2085 C CA . VAL A 1 282 ? -23.258 -14.832 -9.280 1.00 41.75 282 VAL A CA 1
ATOM 2086 C C . VAL A 1 282 ? -23.017 -16.346 -9.279 1.00 41.75 282 VAL A C 1
ATOM 2088 O O . VAL A 1 282 ? -23.025 -16.977 -10.337 1.00 41.75 282 VAL A O 1
ATOM 2091 N N . VAL A 1 283 ? -22.943 -16.961 -8.095 1.00 39.69 283 VAL A N 1
ATOM 2092 C CA . VAL A 1 283 ? -22.791 -18.420 -7.940 1.00 39.69 283 VAL A CA 1
ATOM 2093 C C . VAL A 1 283 ? -24.053 -19.166 -8.390 1.00 39.69 283 VAL A C 1
ATOM 2095 O O . VAL A 1 283 ? -23.970 -20.258 -8.954 1.00 39.69 283 VAL A O 1
ATOM 2098 N N . ARG A 1 284 ? -25.240 -18.559 -8.237 1.00 32.94 284 ARG A N 1
ATOM 2099 C CA . ARG A 1 284 ? -26.496 -19.151 -8.729 1.00 32.94 284 ARG A CA 1
ATOM 2100 C C . ARG A 1 284 ? -26.644 -19.047 -10.251 1.00 32.94 284 ARG A C 1
ATOM 2102 O O . ARG A 1 284 ? -27.219 -19.945 -10.861 1.00 32.94 284 ARG A O 1
ATOM 2109 N N . ARG A 1 285 ? -26.094 -17.996 -10.874 1.00 31.77 285 ARG A N 1
ATOM 2110 C CA . ARG A 1 285 ? -26.130 -17.794 -12.336 1.00 31.77 285 ARG A CA 1
ATOM 2111 C C . ARG A 1 285 ? -25.189 -18.733 -13.095 1.00 31.77 285 ARG A C 1
ATOM 2113 O O . ARG A 1 285 ? -25.522 -19.135 -14.203 1.00 31.77 285 ARG A O 1
ATOM 2120 N N . ALA A 1 286 ? -24.086 -19.163 -12.476 1.00 37.38 286 ALA A N 1
ATOM 2121 C CA . ALA A 1 286 ? -23.195 -20.186 -13.033 1.00 37.38 286 ALA A CA 1
ATOM 2122 C C . ALA A 1 286 ? -23.842 -21.587 -13.117 1.00 37.38 286 ALA A C 1
ATOM 2124 O O . ALA A 1 286 ? -23.396 -22.423 -13.896 1.00 37.38 286 ALA A O 1
ATOM 2125 N N . ARG A 1 287 ? -24.921 -21.844 -12.359 1.00 35.88 287 ARG A N 1
ATOM 2126 C CA . ARG A 1 287 ? -25.706 -23.091 -12.442 1.00 35.88 287 ARG A CA 1
ATOM 2127 C C . ARG A 1 287 ? -26.886 -23.029 -13.416 1.00 35.88 287 ARG A C 1
ATOM 2129 O O . ARG A 1 287 ? -27.448 -24.076 -13.718 1.00 35.88 287 ARG A O 1
ATOM 2136 N N . SER A 1 288 ? -27.271 -21.852 -13.920 1.00 34.69 288 SER A N 1
ATOM 2137 C CA . SER A 1 288 ? -28.452 -21.707 -14.789 1.00 34.69 288 SER A CA 1
ATOM 2138 C C . SER A 1 288 ? -28.134 -21.527 -16.278 1.00 34.69 288 SER A C 1
ATOM 2140 O O . SER A 1 288 ? -29.053 -21.309 -17.061 1.00 34.69 288 SER A O 1
ATOM 2142 N N . THR A 1 289 ? -26.867 -21.606 -16.697 1.00 36.62 289 THR A N 1
ATOM 2143 C CA . THR A 1 289 ? -26.460 -21.536 -18.116 1.00 36.62 289 THR A CA 1
ATOM 2144 C C . THR A 1 289 ? -26.510 -22.883 -18.845 1.00 36.62 289 THR A C 1
ATOM 2146 O O . THR A 1 289 ? -26.217 -22.943 -20.034 1.00 36.62 289 THR A O 1
ATOM 2149 N N . ALA A 1 290 ? -26.954 -23.954 -18.181 1.00 39.41 290 ALA A N 1
ATOM 2150 C CA . ALA A 1 290 ? -27.146 -25.274 -18.778 1.00 39.41 290 ALA A CA 1
ATOM 2151 C C . ALA A 1 290 ? -28.637 -25.656 -18.899 1.00 39.41 290 ALA A C 1
ATOM 2153 O O . ALA A 1 290 ? -29.038 -26.711 -18.429 1.00 39.41 290 ALA A O 1
ATOM 2154 N N . ALA A 1 291 ? -29.472 -24.804 -19.509 1.00 32.47 291 ALA A N 1
ATOM 2155 C CA . ALA A 1 291 ? -30.759 -25.210 -20.096 1.00 32.47 291 ALA A CA 1
ATOM 2156 C C . ALA A 1 291 ? -31.334 -24.106 -21.016 1.00 32.47 291 ALA A C 1
ATOM 2158 O O . ALA A 1 291 ? -31.661 -23.018 -20.560 1.00 32.47 291 ALA A O 1
ATOM 2159 N N . ARG A 1 292 ? -31.409 -24.445 -22.312 1.00 29.28 292 ARG A N 1
ATOM 2160 C CA . ARG A 1 292 ? -32.078 -23.859 -23.512 1.00 29.28 292 ARG A CA 1
ATOM 2161 C C . ARG A 1 292 ? -33.373 -23.025 -23.307 1.00 29.28 292 ARG A C 1
ATOM 2163 O O . ARG A 1 292 ? -33.980 -23.145 -22.251 1.00 29.28 292 ARG A O 1
ATOM 2170 N N . PRO A 1 293 ? -33.965 -22.410 -24.371 1.00 36.69 293 PRO A N 1
ATOM 2171 C CA . PRO A 1 293 ? -33.457 -21.971 -25.689 1.00 36.69 293 PRO A CA 1
ATOM 2172 C C . PRO A 1 293 ? -33.802 -20.490 -26.025 1.00 36.69 293 PRO A C 1
ATOM 2174 O O . PRO A 1 293 ? -34.455 -19.786 -25.262 1.00 36.69 293 PRO A O 1
ATOM 2177 N N . ALA A 1 294 ? -33.343 -20.033 -27.197 1.00 40.56 294 ALA A N 1
ATOM 2178 C CA . ALA A 1 294 ? -33.466 -18.675 -27.734 1.00 40.56 294 ALA A CA 1
ATOM 2179 C C . ALA A 1 294 ? -34.901 -18.238 -28.110 1.00 40.56 294 ALA A C 1
ATOM 2181 O O . ALA A 1 294 ? -35.665 -19.009 -28.689 1.00 40.56 294 ALA A O 1
ATOM 2182 N N . GLY A 1 295 ? -35.201 -16.958 -27.856 1.00 30.34 295 GLY A N 1
ATOM 2183 C CA . GLY A 1 295 ? -36.374 -16.200 -28.313 1.00 30.34 295 GLY A CA 1
ATOM 2184 C C . GLY A 1 295 ? -36.000 -14.715 -28.502 1.00 30.34 295 GLY A C 1
ATOM 2185 O O . GLY A 1 295 ? -34.972 -14.293 -27.968 1.00 30.34 295 GLY A O 1
ATOM 2186 N N . PRO A 1 296 ? -36.747 -13.944 -29.314 1.00 33.22 296 PRO A N 1
ATOM 2187 C CA . PRO A 1 296 ? -36.190 -12.855 -30.116 1.00 33.22 296 PRO A CA 1
ATOM 2188 C C . PRO A 1 296 ? -35.930 -11.564 -29.329 1.00 33.22 296 PRO A C 1
ATOM 2190 O O . PRO A 1 296 ? -36.626 -11.231 -28.371 1.00 33.22 296 PRO A O 1
ATOM 2193 N N . ALA A 1 297 ? -34.904 -10.838 -29.775 1.00 37.47 297 ALA A N 1
ATOM 2194 C CA . ALA A 1 297 ? -34.423 -9.592 -29.191 1.00 37.47 297 ALA A CA 1
ATOM 2195 C C . ALA A 1 297 ? -35.389 -8.413 -29.417 1.00 37.47 297 ALA A C 1
ATOM 2197 O O . ALA A 1 297 ? -35.910 -8.272 -30.527 1.00 37.47 297 ALA A O 1
ATOM 2198 N N . PRO A 1 298 ? -35.550 -7.501 -28.440 1.00 31.69 298 PRO A N 1
ATOM 2199 C CA . PRO A 1 298 ? -36.095 -6.180 -28.689 1.00 31.69 298 PRO A CA 1
ATOM 2200 C C . PRO A 1 298 ? -34.988 -5.132 -28.894 1.00 31.69 298 PRO A C 1
ATOM 2202 O O . PRO A 1 298 ? -34.027 -5.020 -28.137 1.00 31.69 298 PRO A O 1
ATOM 2205 N N . THR A 1 299 ? -35.213 -4.372 -29.956 1.00 30.36 299 THR A N 1
ATOM 2206 C CA . THR A 1 299 ? -34.625 -3.122 -30.456 1.00 30.36 299 THR A CA 1
ATOM 2207 C C . THR A 1 299 ? -34.129 -2.092 -29.432 1.00 30.36 299 THR A C 1
ATOM 2209 O O . THR A 1 299 ? -34.855 -1.695 -28.521 1.00 30.36 299 THR A O 1
ATOM 2212 N N . GLU A 1 300 ? -32.927 -1.565 -29.692 1.00 32.59 300 GLU A N 1
ATOM 2213 C CA . GLU A 1 300 ? -32.356 -0.346 -29.099 1.00 32.59 300 GLU A CA 1
ATOM 2214 C C . GLU A 1 300 ? -33.019 0.940 -29.629 1.00 32.59 300 GLU A C 1
ATOM 2216 O O . GLU A 1 300 ? -33.337 1.027 -30.819 1.00 32.59 300 GLU A O 1
ATOM 2221 N N . PRO A 1 301 ? -33.066 2.008 -28.810 1.00 29.92 301 PRO A N 1
ATOM 2222 C CA . PRO A 1 301 ? -33.012 3.373 -29.308 1.00 29.92 301 PRO A CA 1
ATOM 2223 C C . PRO A 1 301 ? -31.692 4.075 -28.943 1.00 29.92 301 PRO A C 1
ATOM 2225 O O . PRO A 1 301 ? -31.341 4.291 -27.786 1.00 29.92 301 PRO A O 1
ATOM 2228 N N . ARG A 1 302 ? -31.020 4.445 -30.031 1.00 27.00 302 ARG A N 1
ATOM 2229 C CA . ARG A 1 302 ? -30.031 5.493 -30.311 1.00 27.00 302 ARG A CA 1
ATOM 2230 C C . ARG A 1 302 ? -29.760 6.577 -29.248 1.00 27.00 302 ARG A C 1
ATOM 2232 O O . ARG A 1 302 ? -30.654 7.198 -28.683 1.00 27.00 302 ARG A O 1
ATOM 2239 N N . ALA A 1 303 ? -28.465 6.874 -29.148 1.00 27.62 303 ALA A N 1
ATOM 2240 C CA . ALA A 1 303 ? -27.797 7.895 -28.353 1.00 27.62 303 ALA A CA 1
ATOM 2241 C C . ALA A 1 303 ? -28.251 9.349 -28.593 1.00 27.62 303 ALA A C 1
ATOM 2243 O O . ALA A 1 303 ? -28.499 9.763 -29.727 1.00 27.62 303 ALA A O 1
ATOM 2244 N N . GLN A 1 304 ? -28.189 10.150 -27.524 1.00 26.84 304 GLN A N 1
ATOM 2245 C CA . GLN A 1 304 ? -28.017 11.602 -27.585 1.00 26.84 304 GLN A CA 1
ATOM 2246 C C . GLN A 1 304 ? -26.812 12.015 -26.735 1.00 26.84 304 GLN A C 1
ATOM 2248 O O . GLN A 1 304 ? -26.680 11.642 -25.571 1.00 26.84 304 GLN A O 1
ATOM 2253 N N . ALA A 1 305 ? -25.910 12.750 -27.381 1.00 32.69 305 ALA A N 1
ATOM 2254 C CA . ALA A 1 305 ? -24.691 13.304 -26.823 1.00 32.69 305 ALA A CA 1
ATOM 2255 C C . ALA A 1 305 ? -24.999 14.510 -25.924 1.00 32.69 305 ALA A C 1
ATOM 2257 O O . ALA A 1 305 ? -25.753 15.396 -26.320 1.00 32.69 305 ALA A O 1
ATOM 2258 N N . ALA A 1 306 ? -24.355 14.574 -24.757 1.00 26.97 306 ALA A N 1
ATOM 2259 C CA . ALA A 1 306 ? -24.319 15.762 -23.912 1.00 26.97 306 ALA A CA 1
ATOM 2260 C C . ALA A 1 306 ? -22.859 16.114 -23.569 1.00 26.97 306 ALA A C 1
ATOM 2262 O O . ALA A 1 306 ? -22.152 15.380 -22.883 1.00 26.97 306 ALA A O 1
ATOM 2263 N N . SER A 1 307 ? -22.436 17.228 -24.166 1.00 27.67 307 SER A N 1
ATOM 2264 C CA . SER A 1 307 ? -21.356 18.174 -23.846 1.00 27.67 307 SER A CA 1
ATOM 2265 C C . SER A 1 307 ? -20.500 17.946 -22.585 1.00 27.67 307 SER A C 1
ATOM 2267 O O . SER A 1 307 ? -20.988 17.978 -21.458 1.00 27.67 307 SER A O 1
ATOM 2269 N N . ARG A 1 308 ? -19.177 17.850 -22.801 1.00 26.00 308 ARG A N 1
ATOM 2270 C CA . ARG A 1 308 ? -18.106 17.917 -21.786 1.00 26.00 308 ARG A CA 1
ATOM 2271 C C . ARG A 1 308 ? -17.856 19.383 -21.375 1.00 26.00 308 ARG A C 1
ATOM 2273 O O . ARG A 1 308 ? -17.822 20.225 -22.273 1.00 26.00 308 ARG A O 1
ATOM 2280 N N . PRO A 1 309 ? -17.617 19.709 -20.091 1.00 25.14 309 PRO A N 1
ATOM 2281 C CA . PRO A 1 309 ? -17.126 21.028 -19.705 1.00 25.14 309 PRO A CA 1
ATOM 2282 C C . PRO A 1 309 ? -15.631 21.186 -20.032 1.00 25.14 309 PRO A C 1
ATOM 2284 O O . PRO A 1 309 ? -14.866 20.219 -20.038 1.00 25.14 309 PRO A O 1
ATOM 2287 N N . ALA A 1 310 ? -15.258 22.425 -20.350 1.00 24.70 310 ALA A N 1
ATOM 2288 C CA . ALA A 1 310 ? -13.952 22.847 -20.835 1.00 24.70 310 ALA A CA 1
ATOM 2289 C C . ALA A 1 310 ? -12.829 22.678 -19.796 1.00 24.70 310 ALA A C 1
ATOM 2291 O O . ALA A 1 310 ? -13.011 22.931 -18.606 1.00 24.70 310 ALA A O 1
ATOM 2292 N N . VAL A 1 311 ? -11.652 22.282 -20.287 1.00 27.30 311 VAL A N 1
ATOM 2293 C CA . VAL A 1 311 ? -10.387 22.261 -19.543 1.00 27.30 311 VAL A CA 1
ATOM 2294 C C . VAL A 1 311 ? -9.913 23.702 -19.353 1.00 27.30 311 VAL A C 1
ATOM 2296 O O . VAL A 1 311 ? -9.787 24.449 -20.322 1.00 27.30 311 VAL A O 1
ATOM 2299 N N . VAL A 1 312 ? -9.651 24.087 -18.105 1.00 25.75 312 VAL A N 1
ATOM 2300 C CA . VAL A 1 312 ? -9.018 25.363 -17.754 1.00 25.75 312 VAL A CA 1
ATOM 2301 C C . VAL A 1 312 ? -7.547 25.303 -18.173 1.00 25.75 312 VAL A C 1
ATOM 2303 O O . VAL A 1 312 ? -6.785 24.489 -17.658 1.00 25.75 312 VAL A O 1
ATOM 2306 N N . ILE A 1 313 ? -7.159 26.152 -19.126 1.00 27.69 313 ILE A N 1
ATOM 2307 C CA . ILE A 1 313 ? -5.766 26.365 -19.532 1.00 27.69 313 ILE A CA 1
ATOM 2308 C C . ILE A 1 313 ? -5.148 27.372 -18.554 1.00 27.69 313 ILE A C 1
ATOM 2310 O O . ILE A 1 313 ? -5.585 28.519 -18.484 1.00 27.69 313 ILE A O 1
ATOM 2314 N N . VAL A 1 314 ? -4.136 26.943 -17.801 1.00 27.73 314 VAL A N 1
ATOM 2315 C CA . VAL A 1 314 ? -3.244 27.827 -17.030 1.00 27.73 314 VAL A CA 1
ATOM 2316 C C . VAL A 1 314 ? -2.187 28.395 -18.000 1.00 27.73 314 VAL A C 1
ATOM 2318 O O . VAL A 1 314 ? -1.736 27.652 -18.876 1.00 27.73 314 VAL A O 1
ATOM 2321 N N . PRO A 1 315 ? -1.813 29.688 -17.926 1.00 27.64 315 PRO A N 1
ATOM 2322 C CA . PRO A 1 315 ? -1.020 30.328 -18.974 1.00 27.64 315 PRO A CA 1
ATOM 2323 C C . PRO A 1 315 ? 0.444 29.845 -18.999 1.00 27.64 315 PRO A C 1
ATOM 2325 O O . PRO A 1 315 ? 1.001 29.517 -17.950 1.00 27.64 315 PRO A O 1
ATOM 2328 N N . PRO A 1 316 ? 1.097 29.834 -20.180 1.00 35.72 316 PRO A N 1
ATOM 2329 C CA . PRO A 1 316 ? 2.489 29.434 -20.322 1.00 35.72 316 PRO A CA 1
ATOM 2330 C C . PRO A 1 316 ? 3.402 30.584 -19.889 1.00 35.72 316 PRO A C 1
ATOM 2332 O O . PRO A 1 316 ? 3.434 31.646 -20.508 1.00 35.72 316 PRO A O 1
ATOM 2335 N N . GLY A 1 317 ? 4.160 30.367 -18.821 1.00 32.03 317 GLY A N 1
ATOM 2336 C CA . GLY A 1 317 ? 5.137 31.322 -18.317 1.00 32.03 317 GLY A CA 1
ATOM 2337 C C . GLY A 1 317 ? 6.425 30.620 -17.920 1.00 32.03 317 GLY A C 1
ATOM 2338 O O . GLY A 1 317 ? 6.483 30.026 -16.852 1.00 32.03 317 GLY A O 1
ATOM 2339 N N . THR A 1 318 ? 7.450 30.766 -18.766 1.00 30.75 318 THR A N 1
ATOM 2340 C CA . THR A 1 318 ? 8.869 30.374 -18.607 1.00 30.75 318 THR A CA 1
ATOM 2341 C C . THR A 1 318 ? 9.286 28.980 -19.095 1.00 30.75 318 THR A C 1
ATOM 2343 O O . THR A 1 318 ? 9.681 28.101 -18.339 1.00 30.75 318 THR A O 1
ATOM 2346 N N . THR A 1 319 ? 9.322 28.818 -20.420 1.00 33.84 319 THR A N 1
ATOM 2347 C CA . THR A 1 319 ? 10.195 27.831 -21.073 1.00 33.84 319 THR A CA 1
ATOM 2348 C C . THR A 1 319 ? 11.609 28.423 -21.137 1.00 33.84 319 THR A C 1
ATOM 2350 O O . THR A 1 319 ? 11.784 29.447 -21.803 1.00 33.84 319 THR A O 1
ATOM 2353 N N . PRO A 1 320 ? 12.645 27.843 -20.506 1.00 32.34 320 PRO A N 1
ATOM 2354 C CA . PRO A 1 320 ? 14.008 28.162 -20.904 1.00 32.34 320 PRO A CA 1
ATOM 2355 C C . PRO A 1 320 ? 14.200 27.646 -22.338 1.00 32.34 320 PRO A C 1
ATOM 2357 O O . PRO A 1 320 ? 14.175 26.440 -22.577 1.00 32.34 320 PRO A O 1
ATOM 2360 N N . GLN A 1 321 ? 14.342 28.553 -23.310 1.00 38.16 321 GLN A N 1
ATOM 2361 C CA . GLN A 1 321 ? 14.719 28.195 -24.680 1.00 38.16 321 GLN A CA 1
ATOM 2362 C C . GLN A 1 321 ? 16.112 27.554 -24.652 1.00 38.16 321 GLN A C 1
ATOM 2364 O O . GLN A 1 321 ? 17.133 28.241 -24.614 1.00 38.16 321 GLN A O 1
ATOM 2369 N N . ARG A 1 322 ? 16.163 26.220 -24.645 1.00 46.78 322 ARG A N 1
ATOM 2370 C CA . ARG A 1 322 ? 17.405 25.467 -24.817 1.00 46.78 322 ARG A CA 1
ATOM 2371 C C . ARG A 1 322 ? 17.671 25.361 -26.318 1.00 46.78 322 ARG A C 1
ATOM 2373 O O . ARG A 1 322 ? 16.921 24.727 -27.050 1.00 46.78 322 ARG A O 1
ATOM 2380 N N . VAL A 1 323 ? 18.714 26.047 -26.774 1.00 42.56 323 VAL A N 1
ATOM 2381 C CA . VAL A 1 323 ? 19.163 26.058 -28.173 1.00 42.56 323 VAL A CA 1
ATOM 2382 C C . VAL A 1 323 ? 19.482 24.624 -28.627 1.00 42.56 323 VAL A C 1
ATOM 2384 O O . VAL A 1 323 ? 20.339 23.964 -28.039 1.00 42.56 323 VAL A O 1
ATOM 2387 N N . ILE A 1 324 ? 18.789 24.145 -29.665 1.00 45.81 324 ILE A N 1
ATOM 2388 C CA . ILE A 1 324 ? 18.996 22.827 -30.289 1.00 45.81 324 ILE A CA 1
ATOM 2389 C C . ILE A 1 324 ? 20.295 22.880 -31.101 1.00 45.81 324 ILE A C 1
ATOM 2391 O O . ILE A 1 324 ? 20.413 23.698 -32.010 1.00 45.81 324 ILE A O 1
ATOM 2395 N N . LYS A 1 325 ? 21.276 22.021 -30.789 1.00 49.19 325 LYS A N 1
ATOM 2396 C CA . LYS A 1 325 ? 22.599 22.065 -31.440 1.00 49.19 325 LYS A CA 1
ATOM 2397 C C . LYS A 1 325 ? 22.721 21.236 -32.733 1.00 49.19 325 LYS A C 1
ATOM 2399 O O . LYS A 1 325 ? 23.643 21.498 -33.495 1.00 49.19 325 LYS A O 1
ATOM 2404 N N . SER A 1 326 ? 21.840 20.268 -33.026 1.00 52.06 326 SER A N 1
ATOM 2405 C CA . SER A 1 326 ? 21.874 19.507 -34.300 1.00 52.06 326 SER A CA 1
ATOM 2406 C C . SER A 1 326 ? 20.627 18.639 -34.544 1.00 52.06 326 SER A C 1
ATOM 2408 O O . SER A 1 326 ? 19.953 18.236 -33.596 1.00 52.06 326 SER A O 1
ATOM 2410 N N . ALA A 1 327 ? 20.332 18.322 -35.811 1.00 62.22 327 ALA A N 1
ATOM 2411 C CA . ALA A 1 327 ? 19.402 17.248 -36.174 1.00 62.22 327 ALA A CA 1
ATOM 2412 C C . ALA A 1 327 ? 20.015 15.879 -35.816 1.00 62.22 327 ALA A C 1
ATOM 2414 O O . ALA A 1 327 ? 21.211 15.674 -36.023 1.00 62.22 327 ALA A O 1
ATOM 2415 N N . VAL A 1 328 ? 19.218 14.953 -35.270 1.00 69.25 328 VAL A N 1
ATOM 2416 C CA . VAL A 1 328 ? 19.716 13.625 -34.865 1.00 69.25 328 VAL A CA 1
ATOM 2417 C C . VAL A 1 328 ? 20.063 12.776 -36.094 1.00 69.25 328 VAL A C 1
ATOM 2419 O O . VAL A 1 328 ? 19.183 12.420 -36.878 1.00 69.25 328 VAL A O 1
ATOM 2422 N N . ASP A 1 329 ? 21.344 12.430 -36.237 1.00 73.75 329 ASP A N 1
ATOM 2423 C CA . ASP A 1 329 ? 21.834 11.464 -37.228 1.00 73.75 329 ASP A CA 1
ATOM 2424 C C . ASP A 1 329 ? 21.396 10.039 -36.844 1.00 73.75 329 ASP A C 1
ATOM 2426 O O . ASP A 1 329 ? 21.293 9.714 -35.665 1.00 73.75 329 ASP A O 1
ATOM 2430 N N . LYS A 1 330 ? 21.149 9.161 -37.820 1.00 71.62 330 LYS A N 1
ATOM 2431 C CA . LYS A 1 330 ? 20.759 7.753 -37.639 1.00 71.62 330 LYS A CA 1
ATOM 2432 C C . LYS A 1 330 ? 21.932 6.754 -37.721 1.00 71.62 330 LYS A C 1
ATOM 2434 O O . LYS A 1 330 ? 21.725 5.585 -37.409 1.00 71.62 330 LYS A O 1
ATOM 2439 N N . THR A 1 331 ? 23.165 7.207 -37.976 1.00 77.06 331 THR A N 1
ATOM 2440 C CA . THR A 1 331 ? 24.383 6.365 -37.901 1.00 77.06 331 THR A CA 1
ATOM 2441 C C . THR A 1 331 ? 25.053 6.362 -36.520 1.00 77.06 331 THR A C 1
ATOM 2443 O O . THR A 1 331 ? 25.148 7.446 -35.951 1.00 77.06 331 THR A O 1
ATOM 2446 N N . PRO A 1 332 ? 25.601 5.237 -36.010 1.00 82.50 332 PRO A N 1
ATOM 2447 C CA . PRO A 1 332 ? 26.238 5.160 -34.687 1.00 82.50 332 PRO A CA 1
ATOM 2448 C C . PRO A 1 332 ? 27.259 6.273 -34.421 1.00 82.50 332 PRO A C 1
ATOM 2450 O O . PRO A 1 332 ? 28.086 6.578 -35.280 1.00 82.50 332 PRO A O 1
ATOM 2453 N N . ASP A 1 333 ? 27.229 6.855 -33.222 1.00 81.56 333 ASP A N 1
ATOM 2454 C CA . ASP A 1 333 ? 27.969 8.076 -32.887 1.00 81.56 333 ASP A CA 1
ATOM 2455 C C . ASP A 1 333 ? 28.680 7.931 -31.538 1.00 81.56 333 ASP A C 1
ATOM 2457 O O . ASP A 1 333 ? 28.376 8.601 -30.559 1.00 81.56 333 ASP A O 1
ATOM 2461 N N . ILE A 1 334 ? 29.646 7.012 -31.487 1.00 85.56 334 ILE A N 1
ATOM 2462 C CA . ILE A 1 334 ? 30.362 6.657 -30.257 1.00 85.56 334 ILE A CA 1
ATOM 2463 C C . ILE A 1 334 ? 31.769 7.281 -30.278 1.00 85.56 334 ILE A C 1
ATOM 2465 O O . ILE A 1 334 ? 32.658 6.761 -30.973 1.00 85.56 334 ILE A O 1
ATOM 2469 N N . PRO A 1 335 ? 32.033 8.338 -29.483 1.00 82.25 335 PRO A N 1
ATOM 2470 C CA . PRO A 1 335 ? 33.370 8.901 -29.334 1.00 82.25 335 PRO A CA 1
ATOM 2471 C C . PRO A 1 335 ? 34.388 7.858 -28.867 1.00 82.25 335 PRO A C 1
ATOM 2473 O O . PRO A 1 335 ? 34.095 7.006 -28.024 1.00 82.25 335 PRO A O 1
ATOM 2476 N N . GLY A 1 336 ? 35.628 7.943 -29.359 1.00 81.88 336 GLY A N 1
ATOM 2477 C CA . GLY A 1 336 ? 36.687 6.985 -29.010 1.00 81.88 336 GLY A CA 1
ATOM 2478 C C . GLY A 1 336 ? 36.928 6.851 -27.499 1.00 81.88 336 GLY A C 1
ATOM 2479 O O . GLY A 1 336 ? 37.137 5.745 -27.004 1.00 81.88 336 GLY A O 1
ATOM 2480 N N . ASN A 1 337 ? 36.815 7.953 -26.751 1.00 79.06 337 ASN A N 1
ATOM 2481 C CA . ASN A 1 337 ? 36.954 7.996 -25.290 1.00 79.06 337 ASN A CA 1
ATOM 2482 C C . ASN A 1 337 ? 35.725 7.466 -24.516 1.00 79.06 337 ASN A C 1
ATOM 2484 O O . ASN A 1 337 ? 35.833 7.254 -23.304 1.00 79.06 337 ASN A O 1
ATOM 2488 N N . ALA A 1 338 ? 34.595 7.245 -25.198 1.00 82.69 338 ALA A N 1
ATOM 2489 C CA . ALA A 1 338 ? 33.329 6.751 -24.654 1.00 82.69 338 ALA A CA 1
ATOM 2490 C C . ALA A 1 338 ? 33.081 5.259 -24.950 1.00 82.69 338 ALA A C 1
ATOM 2492 O O . ALA A 1 338 ? 32.224 4.644 -24.324 1.00 82.69 338 ALA A O 1
ATOM 2493 N N . ARG A 1 339 ? 33.882 4.628 -25.826 1.00 83.44 339 ARG A N 1
ATOM 2494 C CA . ARG A 1 339 ? 33.753 3.201 -26.204 1.00 83.44 339 ARG A CA 1
ATOM 2495 C C . ARG A 1 339 ? 33.815 2.206 -25.039 1.00 83.44 339 ARG A C 1
ATOM 2497 O O . ARG A 1 339 ? 33.410 1.065 -25.211 1.00 83.44 339 ARG A O 1
ATOM 2504 N N . ARG A 1 340 ? 34.330 2.625 -23.880 1.00 85.94 340 ARG A N 1
ATOM 2505 C CA . ARG A 1 340 ? 34.423 1.825 -22.646 1.00 85.94 340 ARG A CA 1
ATOM 2506 C C . ARG A 1 340 ? 33.855 2.548 -21.422 1.00 85.94 340 ARG A C 1
ATOM 2508 O O . ARG A 1 340 ? 34.262 2.274 -20.301 1.00 85.94 340 ARG A O 1
ATOM 2515 N N . SER A 1 341 ? 32.975 3.529 -21.618 1.00 92.69 341 SER A N 1
ATOM 2516 C CA . SER A 1 341 ? 32.369 4.262 -20.505 1.00 92.69 341 SER A CA 1
ATOM 2517 C C . SER A 1 341 ? 30.970 4.736 -20.874 1.00 92.69 341 SER A C 1
ATOM 2519 O O . SER A 1 341 ? 30.812 5.687 -21.640 1.00 92.69 341 SER A O 1
ATOM 2521 N N . LEU A 1 342 ? 29.958 4.095 -20.280 1.00 94.25 342 LEU A N 1
ATOM 2522 C CA . LEU A 1 342 ? 28.560 4.509 -20.418 1.00 94.25 342 LEU A CA 1
ATOM 2523 C C . LEU A 1 342 ? 28.351 5.940 -19.926 1.00 94.25 342 LEU A C 1
ATOM 2525 O O . LEU A 1 342 ? 27.649 6.706 -20.574 1.00 94.25 342 LEU A O 1
ATOM 2529 N N . ARG A 1 343 ? 29.020 6.333 -18.838 1.00 95.12 343 ARG A N 1
ATOM 2530 C CA . ARG A 1 343 ? 28.967 7.704 -18.329 1.00 95.12 343 ARG A CA 1
ATOM 2531 C C . ARG A 1 343 ? 29.401 8.735 -19.361 1.00 95.12 343 ARG A C 1
ATOM 2533 O O . ARG A 1 343 ? 28.625 9.630 -19.677 1.00 95.12 343 ARG A O 1
ATOM 2540 N N . ARG A 1 344 ? 30.596 8.573 -19.936 1.00 93.69 344 ARG A N 1
ATOM 2541 C CA . ARG A 1 344 ? 31.098 9.503 -20.961 1.00 93.69 344 ARG A CA 1
ATOM 2542 C C . ARG A 1 344 ? 30.212 9.516 -22.202 1.00 93.69 344 ARG A C 1
ATOM 2544 O O . ARG A 1 344 ? 30.043 10.568 -22.805 1.00 93.69 344 ARG A O 1
ATOM 2551 N N . LEU A 1 345 ? 29.653 8.364 -22.577 1.00 95.50 345 LEU A N 1
ATOM 2552 C CA . LEU A 1 345 ? 28.713 8.263 -23.692 1.00 95.50 345 LEU A CA 1
ATOM 2553 C C . LEU A 1 345 ? 27.433 9.069 -23.423 1.00 95.50 345 LEU A C 1
ATOM 2555 O O . LEU A 1 345 ? 27.021 9.869 -24.259 1.00 95.50 345 LEU A O 1
ATOM 2559 N N . ILE A 1 346 ? 26.833 8.889 -22.243 1.00 95.69 346 ILE A N 1
ATOM 2560 C CA . ILE A 1 346 ? 25.624 9.605 -21.822 1.00 95.69 346 ILE A CA 1
ATOM 2561 C C . ILE A 1 346 ? 25.894 11.108 -21.762 1.00 95.69 346 ILE A C 1
ATOM 2563 O O . ILE A 1 346 ? 25.150 11.875 -22.362 1.00 95.69 346 ILE A O 1
ATOM 2567 N N . GLU A 1 347 ? 26.969 11.533 -21.096 1.00 93.44 347 GLU A N 1
ATOM 2568 C CA . GLU A 1 347 ? 27.350 12.947 -20.990 1.00 93.44 347 GLU A CA 1
ATOM 2569 C C . GLU A 1 347 ? 27.574 13.576 -22.376 1.00 93.44 347 GLU A C 1
ATOM 2571 O O . GLU A 1 347 ? 27.041 14.653 -22.652 1.00 93.44 347 GLU A O 1
ATOM 2576 N N . HIS A 1 348 ? 28.273 12.872 -23.276 1.00 92.44 348 HIS A N 1
ATOM 2577 C CA . HIS A 1 348 ? 28.500 13.323 -24.649 1.00 92.44 348 HIS A CA 1
ATOM 2578 C C . HIS A 1 348 ? 27.191 13.553 -25.413 1.00 92.44 348 HIS A C 1
ATOM 2580 O O . HIS A 1 348 ? 26.997 14.611 -26.015 1.00 92.44 348 HIS A O 1
ATOM 2586 N N . HIS A 1 349 ? 26.272 12.587 -25.389 1.00 91.12 349 HIS A N 1
ATOM 2587 C CA . HIS A 1 349 ? 25.006 12.722 -26.104 1.00 91.12 349 HIS A CA 1
ATOM 2588 C C . HIS A 1 349 ? 24.056 13.733 -25.455 1.00 91.12 349 HIS A C 1
ATOM 2590 O O . HIS A 1 349 ? 23.380 14.466 -26.181 1.00 91.12 349 HIS A O 1
ATOM 2596 N N . SER A 1 350 ? 24.026 13.819 -24.121 1.00 90.69 350 SER A N 1
ATOM 2597 C CA . SER A 1 350 ? 23.290 14.862 -23.396 1.00 90.69 350 SER A CA 1
ATOM 2598 C C . SER A 1 350 ? 23.715 16.251 -23.867 1.00 90.69 350 SER A C 1
ATOM 2600 O O . SER A 1 350 ? 22.872 17.097 -24.168 1.00 90.69 350 SER A O 1
ATOM 2602 N N . GLU A 1 351 ? 25.024 16.484 -23.996 1.00 89.38 351 GLU A N 1
ATOM 2603 C CA . GLU A 1 351 ? 25.558 17.757 -24.476 1.00 89.38 351 GLU A CA 1
ATOM 2604 C C . GLU A 1 351 ? 25.268 17.992 -25.966 1.00 89.38 351 GLU A C 1
ATOM 2606 O O . GLU A 1 351 ? 24.816 19.078 -26.343 1.00 89.38 351 GLU A O 1
ATOM 2611 N N . LYS A 1 352 ? 25.502 16.980 -26.813 1.00 87.62 352 LYS A N 1
ATOM 2612 C CA . LYS A 1 352 ? 25.336 17.076 -28.271 1.00 87.62 352 LYS A CA 1
ATOM 2613 C C . LYS A 1 352 ? 23.892 17.355 -28.675 1.00 87.62 352 LYS A C 1
ATOM 2615 O O . LYS A 1 352 ? 23.644 18.208 -29.530 1.00 87.62 352 LYS A O 1
ATOM 2620 N N . TYR A 1 353 ? 22.946 16.637 -28.074 1.00 87.06 353 TYR A N 1
ATOM 2621 C CA . TYR A 1 353 ? 21.533 16.734 -28.429 1.00 87.06 353 TYR A CA 1
ATOM 2622 C C . TYR A 1 353 ? 20.765 17.723 -27.554 1.00 87.06 353 TYR A C 1
ATOM 2624 O O . TYR A 1 353 ? 19.679 18.131 -27.943 1.00 87.06 353 TYR A O 1
ATOM 2632 N N . GLY A 1 354 ? 21.316 18.157 -26.416 1.00 85.62 354 GLY A N 1
ATOM 2633 C CA . GLY A 1 354 ? 20.620 19.032 -25.471 1.00 85.62 354 GLY A CA 1
ATOM 2634 C C . GLY A 1 354 ? 19.591 18.296 -24.608 1.00 85.62 354 GLY A C 1
ATOM 2635 O O . GLY A 1 354 ? 18.713 18.935 -24.023 1.00 85.62 354 GLY A O 1
ATOM 2636 N N . VAL A 1 355 ? 19.697 16.969 -24.511 1.00 88.81 355 VAL A N 1
ATOM 2637 C CA . VAL A 1 355 ? 18.854 16.130 -23.651 1.00 88.81 355 VAL A CA 1
ATOM 2638 C C . VAL A 1 355 ? 19.410 16.154 -22.229 1.00 88.81 355 VAL A C 1
ATOM 2640 O O . VAL A 1 355 ? 20.617 16.190 -22.006 1.00 88.81 355 VAL A O 1
ATOM 2643 N N . GLU A 1 356 ? 18.534 16.190 -21.233 1.00 91.81 356 GLU A N 1
ATOM 2644 C CA . GLU A 1 356 ? 18.952 16.138 -19.836 1.00 91.81 356 GLU A CA 1
ATOM 2645 C C . GLU A 1 356 ? 19.417 14.730 -19.444 1.00 91.81 356 GLU A C 1
ATOM 2647 O O . GLU A 1 356 ? 18.688 13.754 -19.611 1.00 91.81 356 GLU A O 1
ATOM 2652 N N . THR A 1 357 ? 20.605 14.636 -18.845 1.00 95.75 357 THR A N 1
ATOM 2653 C CA . THR A 1 357 ? 21.144 13.386 -18.287 1.00 95.75 357 THR A CA 1
ATOM 2654 C C . THR A 1 357 ? 20.158 12.674 -17.348 1.00 95.75 357 THR A C 1
ATOM 2656 O O . THR A 1 357 ? 19.963 11.472 -17.529 1.00 95.75 357 THR A O 1
ATOM 2659 N N . PRO A 1 358 ? 19.475 13.361 -16.403 1.00 94.94 358 PRO A N 1
ATOM 2660 C CA . PRO A 1 358 ? 18.416 12.746 -15.603 1.00 94.94 358 PRO A CA 1
ATOM 2661 C C . PRO A 1 358 ? 17.342 12.019 -16.423 1.00 94.94 358 PRO A C 1
ATOM 2663 O O . PRO A 1 358 ? 16.902 10.949 -16.020 1.00 94.94 358 PRO A O 1
ATOM 2666 N N . LEU A 1 359 ? 16.934 12.557 -17.580 1.00 96.75 359 LEU A N 1
ATOM 2667 C CA . LEU A 1 359 ? 15.893 11.940 -18.411 1.00 96.75 359 LEU A CA 1
ATOM 2668 C C . LEU A 1 359 ? 16.414 10.662 -19.071 1.00 96.75 359 LEU A C 1
ATOM 2670 O O . LEU A 1 359 ? 15.725 9.648 -19.089 1.00 96.75 359 LEU A O 1
ATOM 2674 N N . ILE A 1 360 ? 17.648 10.694 -19.574 1.00 97.12 360 ILE A N 1
ATOM 2675 C CA . ILE A 1 360 ? 18.302 9.524 -20.170 1.00 97.12 360 ILE A CA 1
ATOM 2676 C C . ILE A 1 360 ? 18.420 8.385 -19.150 1.00 97.12 360 ILE A C 1
ATOM 2678 O O . ILE A 1 360 ? 18.070 7.244 -19.451 1.00 97.12 360 ILE A O 1
ATOM 2682 N N . LEU A 1 361 ? 18.872 8.701 -17.934 1.00 96.62 361 LEU A N 1
ATOM 2683 C CA . LEU A 1 361 ? 18.993 7.729 -16.847 1.00 96.62 361 LEU A CA 1
ATOM 2684 C C . LEU A 1 361 ? 17.626 7.197 -16.404 1.00 96.62 361 LEU A C 1
ATOM 2686 O O . LEU A 1 361 ? 17.490 6.004 -16.151 1.00 96.62 361 LEU A O 1
ATOM 2690 N N . ALA A 1 362 ? 16.609 8.057 -16.356 1.00 94.38 362 ALA A N 1
ATOM 2691 C CA . ALA A 1 362 ? 15.245 7.675 -16.011 1.00 94.38 362 ALA A CA 1
ATOM 2692 C C . ALA A 1 362 ? 14.635 6.689 -17.014 1.00 94.38 362 ALA A C 1
ATOM 2694 O O . ALA A 1 362 ? 14.041 5.691 -16.610 1.00 94.38 362 ALA A O 1
ATOM 2695 N N . VAL A 1 363 ? 14.824 6.931 -18.314 1.00 96.12 363 VAL A N 1
ATOM 2696 C CA . VAL A 1 363 ? 14.388 6.011 -19.376 1.00 96.12 363 VAL A CA 1
ATOM 2697 C C . VAL A 1 363 ? 15.121 4.681 -19.248 1.00 96.12 363 VAL A C 1
ATOM 2699 O O . VAL A 1 363 ? 14.484 3.637 -19.175 1.00 96.12 363 VAL A O 1
ATOM 2702 N N . MET A 1 364 ? 16.450 4.707 -19.125 1.00 97.31 364 MET A N 1
ATOM 2703 C CA . MET A 1 364 ? 17.251 3.490 -18.976 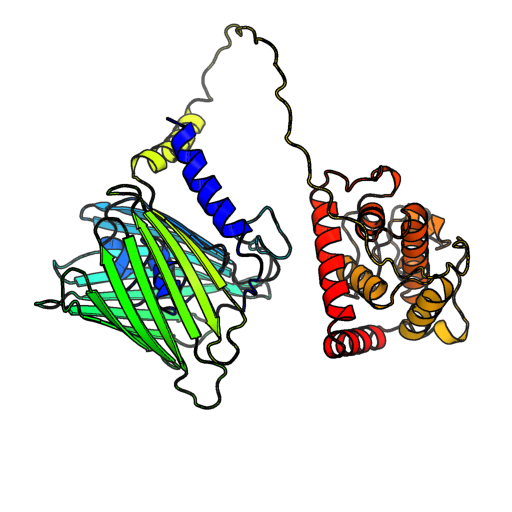1.00 97.31 364 MET A CA 1
ATOM 2704 C C . MET A 1 364 ? 16.835 2.667 -17.742 1.00 97.31 364 MET A C 1
ATOM 2706 O O . MET A 1 364 ? 16.721 1.442 -17.818 1.00 97.31 364 MET A O 1
ATOM 2710 N N . ARG A 1 365 ? 16.550 3.334 -16.612 1.00 94.19 365 ARG A N 1
ATOM 2711 C CA . ARG A 1 365 ? 16.032 2.690 -15.397 1.00 94.19 365 ARG A CA 1
ATOM 2712 C C . ARG A 1 365 ? 14.667 2.055 -15.640 1.00 94.19 365 ARG A C 1
ATOM 2714 O O . ARG A 1 365 ? 14.457 0.916 -15.231 1.00 94.19 365 ARG A O 1
ATOM 2721 N N . ALA A 1 366 ? 13.746 2.784 -16.266 1.00 84.38 366 ALA A N 1
ATOM 2722 C CA . ALA A 1 366 ? 12.387 2.313 -16.512 1.00 84.38 366 ALA A CA 1
ATOM 2723 C C . ALA A 1 366 ? 12.340 1.114 -17.468 1.00 84.38 366 ALA A C 1
ATOM 2725 O O . ALA A 1 366 ? 11.487 0.247 -17.287 1.00 84.38 366 ALA A O 1
ATOM 2726 N N . GLU A 1 367 ? 13.253 1.063 -18.439 1.00 92.50 367 GLU A N 1
ATOM 2727 C CA . GLU A 1 367 ? 13.317 0.007 -19.449 1.00 92.50 367 GLU A CA 1
ATOM 2728 C C . GLU A 1 367 ? 13.936 -1.294 -18.923 1.00 92.50 367 GLU A C 1
ATOM 2730 O O . GLU A 1 367 ? 13.389 -2.374 -19.134 1.00 92.50 367 GLU A O 1
ATOM 2735 N N . SER A 1 368 ? 15.077 -1.221 -18.234 1.00 88.69 368 SER A N 1
ATOM 2736 C CA . SER A 1 368 ? 15.864 -2.422 -17.900 1.00 88.69 368 SER A CA 1
ATOM 2737 C C . SER A 1 368 ? 16.300 -2.520 -16.443 1.00 88.69 368 SER A C 1
ATOM 2739 O O . SER A 1 368 ? 16.917 -3.509 -16.060 1.00 88.69 368 SER A O 1
ATOM 2741 N N . GLY A 1 369 ? 16.075 -1.487 -15.629 1.00 87.56 369 GLY A N 1
ATOM 2742 C CA . GLY A 1 369 ? 16.698 -1.410 -14.308 1.00 87.56 369 GLY A CA 1
ATOM 2743 C C . GLY A 1 369 ? 18.231 -1.342 -14.362 1.00 87.56 369 GLY A C 1
ATOM 2744 O O . GLY A 1 369 ? 18.868 -1.624 -13.352 1.00 87.56 369 GLY A O 1
ATOM 2745 N N . PHE A 1 370 ? 18.799 -0.943 -15.509 1.00 92.06 370 PHE A N 1
ATOM 2746 C CA . PHE A 1 370 ? 20.232 -0.956 -15.835 1.00 92.06 370 PHE A CA 1
ATOM 2747 C C . PHE A 1 370 ? 20.830 -2.334 -16.162 1.00 92.06 370 PHE A C 1
ATOM 2749 O O . PHE A 1 370 ? 22.052 -2.466 -16.210 1.00 92.06 370 PHE A O 1
ATOM 2756 N N . ASP A 1 371 ? 20.005 -3.347 -16.441 1.00 88.94 371 ASP A N 1
ATOM 2757 C CA . ASP A 1 371 ? 20.483 -4.660 -16.881 1.00 88.94 371 ASP A CA 1
ATOM 2758 C C . ASP A 1 371 ? 20.811 -4.675 -18.396 1.00 88.94 371 ASP A C 1
ATOM 2760 O O . ASP A 1 371 ? 19.906 -4.594 -19.238 1.00 88.94 371 ASP A O 1
ATOM 2764 N N . PRO A 1 372 ? 22.093 -4.818 -18.799 1.00 91.06 372 PRO A N 1
ATOM 2765 C CA . PRO A 1 372 ? 22.470 -4.900 -20.209 1.00 91.06 372 PRO A CA 1
ATOM 2766 C C . PRO A 1 372 ? 22.040 -6.209 -20.890 1.00 91.06 372 PRO A C 1
ATOM 2768 O O . PRO A 1 372 ? 22.034 -6.278 -22.121 1.00 91.06 372 PRO A O 1
ATOM 2771 N N . ALA A 1 373 ? 21.687 -7.244 -20.125 1.00 87.62 373 ALA A N 1
ATOM 2772 C CA . ALA A 1 373 ? 21.261 -8.547 -20.625 1.00 87.62 373 ALA A CA 1
ATOM 2773 C C . ALA A 1 373 ? 19.731 -8.709 -20.686 1.00 87.62 373 ALA A C 1
ATOM 2775 O O . ALA A 1 373 ? 19.260 -9.768 -21.119 1.00 87.62 373 ALA A O 1
ATOM 2776 N N . ALA A 1 374 ? 18.969 -7.677 -20.304 1.00 87.25 374 ALA A N 1
ATOM 2777 C CA . ALA A 1 374 ? 17.513 -7.702 -20.235 1.00 87.25 374 ALA A CA 1
ATOM 2778 C C . ALA A 1 374 ? 16.864 -8.029 -21.588 1.00 87.25 374 ALA A C 1
ATOM 2780 O O . ALA A 1 374 ? 17.234 -7.474 -22.629 1.00 87.25 374 ALA A O 1
ATOM 2781 N N . ILE A 1 375 ? 15.856 -8.908 -21.572 1.00 86.12 375 ILE A N 1
ATOM 2782 C CA . ILE A 1 375 ? 15.087 -9.323 -22.754 1.00 86.12 375 ILE A CA 1
ATOM 2783 C C . ILE A 1 375 ? 13.595 -9.315 -22.413 1.00 86.12 375 ILE A C 1
ATOM 2785 O O . ILE A 1 375 ? 13.174 -10.019 -21.495 1.00 86.12 375 ILE A O 1
ATOM 2789 N N . SER A 1 376 ? 12.782 -8.591 -23.185 1.00 80.62 376 SER A N 1
ATOM 2790 C CA . SER A 1 376 ? 11.323 -8.614 -23.025 1.00 80.62 376 SER A CA 1
ATOM 2791 C C . SER A 1 376 ? 10.648 -9.745 -23.809 1.00 80.62 376 SER A C 1
ATOM 2793 O O . SER A 1 376 ? 11.199 -10.301 -24.765 1.00 80.62 376 SER A O 1
ATOM 2795 N N . THR A 1 377 ? 9.389 -10.036 -23.469 1.00 74.25 377 THR A N 1
ATOM 2796 C CA . THR A 1 377 ? 8.517 -10.953 -24.229 1.00 74.25 377 THR A CA 1
ATOM 2797 C C . THR A 1 377 ? 8.305 -10.505 -25.680 1.00 74.25 377 THR A C 1
ATOM 2799 O O . THR A 1 377 ? 8.160 -11.342 -26.570 1.00 74.25 377 THR A O 1
ATOM 2802 N N . SER A 1 378 ? 8.379 -9.197 -25.942 1.00 75.12 378 SER A N 1
ATOM 2803 C CA . SER A 1 378 ? 8.311 -8.587 -27.278 1.00 75.12 378 SER A CA 1
ATOM 2804 C C . SER A 1 378 ? 9.665 -8.555 -28.003 1.00 75.12 378 SER A C 1
ATOM 2806 O O . SER A 1 378 ? 9.780 -7.952 -29.070 1.00 75.12 378 SER A O 1
ATOM 2808 N N . LYS A 1 379 ? 10.695 -9.218 -27.457 1.00 83.69 379 LYS A N 1
ATOM 2809 C CA . LYS A 1 379 ? 12.075 -9.257 -27.975 1.00 83.69 379 LYS A CA 1
ATOM 2810 C C . LYS A 1 379 ? 12.784 -7.897 -27.978 1.00 83.69 379 LYS A C 1
ATOM 2812 O O . LYS A 1 379 ? 13.673 -7.671 -28.808 1.00 83.69 379 LYS A O 1
ATOM 2817 N N . ALA A 1 380 ? 12.406 -7.000 -27.072 1.00 87.50 380 ALA A N 1
ATOM 2818 C CA . ALA A 1 380 ? 13.203 -5.824 -26.744 1.00 87.50 380 ALA A CA 1
ATOM 2819 C C . ALA A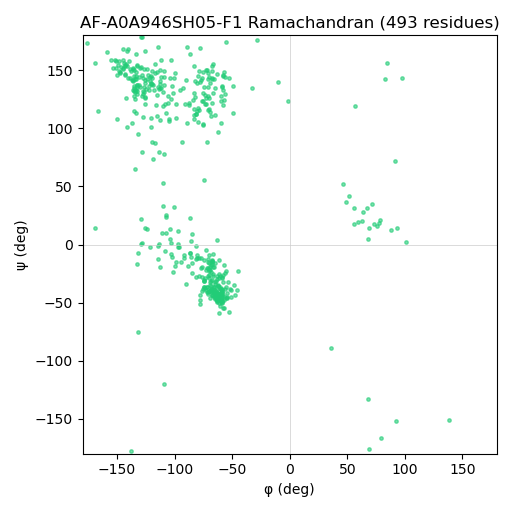 1 380 ? 14.466 -6.255 -25.982 1.00 87.50 380 ALA A C 1
ATOM 2821 O O . ALA A 1 380 ? 14.414 -7.247 -25.257 1.00 87.50 380 ALA A O 1
ATOM 2822 N N . VAL A 1 381 ? 15.603 -5.586 -26.201 1.00 90.25 381 VAL A N 1
ATOM 2823 C CA . VAL A 1 381 ? 16.904 -6.044 -25.677 1.00 90.25 381 VAL A CA 1
ATOM 2824 C C . VAL A 1 381 ? 17.725 -4.899 -25.092 1.00 90.25 381 VAL A C 1
ATOM 2826 O O . VAL A 1 381 ? 17.805 -3.821 -25.688 1.00 90.25 381 VAL A O 1
ATOM 2829 N N . GLY A 1 382 ? 18.398 -5.189 -23.977 1.00 92.00 382 GLY A N 1
ATOM 2830 C CA . GLY A 1 382 ? 19.457 -4.381 -23.378 1.00 92.00 382 GLY A CA 1
ATOM 2831 C C . GLY A 1 382 ? 18.964 -3.178 -22.580 1.00 92.00 382 GLY A C 1
ATOM 2832 O O . GLY A 1 382 ? 17.776 -3.060 -22.276 1.00 92.00 382 GLY A O 1
ATOM 2833 N N . LEU A 1 383 ? 19.896 -2.275 -22.270 1.00 94.12 383 LEU A N 1
ATOM 2834 C CA . LEU A 1 383 ? 19.704 -1.133 -21.366 1.00 94.12 383 LEU A CA 1
ATOM 2835 C C . LEU A 1 383 ? 18.489 -0.257 -21.707 1.00 94.12 383 LEU A C 1
ATOM 2837 O O . LEU A 1 383 ? 17.796 0.215 -20.809 1.00 94.12 383 LEU A O 1
ATOM 2841 N N . PHE A 1 384 ? 18.234 -0.061 -22.997 1.00 96.50 384 PHE A N 1
ATOM 2842 C CA . PHE A 1 384 ? 17.147 0.756 -23.533 1.00 96.50 384 PHE A CA 1
ATOM 2843 C C . PHE A 1 384 ? 16.009 -0.060 -24.149 1.00 96.50 384 PHE A C 1
ATOM 2845 O O . PHE A 1 384 ? 15.161 0.506 -24.827 1.00 96.50 384 PHE A O 1
ATOM 2852 N N . GLN A 1 385 ? 16.007 -1.388 -23.970 1.00 94.69 385 GLN A N 1
ATOM 2853 C CA . GLN A 1 385 ? 14.949 -2.270 -24.474 1.00 94.69 385 GLN A CA 1
ATOM 2854 C C . GLN A 1 385 ? 14.568 -1.967 -25.937 1.00 94.69 385 GLN A C 1
ATOM 2856 O O . GLN A 1 385 ? 13.408 -1.801 -26.314 1.00 94.69 385 GLN A O 1
ATOM 2861 N N . LEU A 1 386 ? 15.568 -1.930 -26.818 1.00 92.19 386 LEU A N 1
ATOM 2862 C CA . LEU A 1 386 ? 15.322 -1.610 -28.220 1.00 92.19 386 LEU A CA 1
ATOM 2863 C C . LEU A 1 386 ? 14.687 -2.797 -28.947 1.00 92.19 386 LEU A C 1
ATOM 2865 O O . LEU A 1 386 ? 15.263 -3.890 -29.018 1.00 92.19 386 LEU A O 1
ATOM 2869 N N . LEU A 1 387 ? 13.517 -2.571 -29.546 1.00 88.44 387 LEU A N 1
ATOM 2870 C CA . LEU A 1 387 ? 12.909 -3.506 -30.492 1.00 88.44 387 LEU A CA 1
ATOM 2871 C C . LEU A 1 387 ? 13.736 -3.590 -31.788 1.00 88.44 387 LEU A C 1
ATOM 2873 O O . LEU A 1 387 ? 14.395 -2.615 -32.162 1.00 88.44 387 LEU A O 1
ATOM 2877 N N . PRO A 1 388 ? 13.681 -4.717 -32.528 1.00 87.19 388 PRO A N 1
ATOM 2878 C CA . PRO A 1 388 ? 14.492 -4.890 -33.731 1.00 87.19 388 PRO A CA 1
ATOM 2879 C C . PRO A 1 388 ? 14.348 -3.777 -34.787 1.00 87.19 388 PRO A C 1
ATOM 2881 O O . PRO A 1 388 ? 15.374 -3.370 -35.327 1.00 87.19 388 PRO A O 1
ATOM 2884 N N . PRO A 1 389 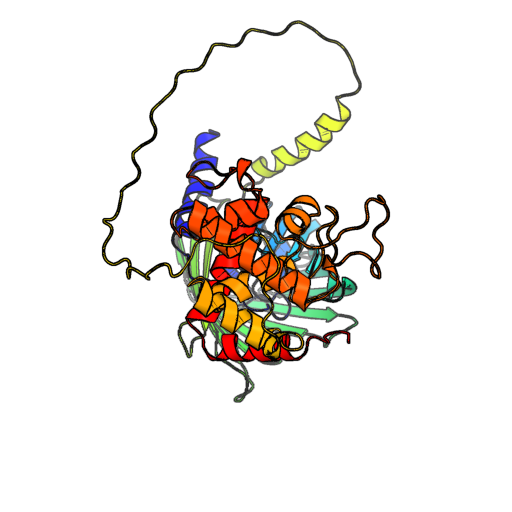? 13.143 -3.245 -35.093 1.00 86.06 389 PRO A N 1
ATOM 2885 C CA . PRO A 1 389 ? 13.010 -2.136 -36.039 1.00 86.06 389 PRO A CA 1
ATOM 2886 C C . PRO A 1 389 ? 13.736 -0.869 -35.571 1.00 86.06 389 PRO A C 1
ATOM 2888 O O . PRO A 1 389 ? 14.534 -0.320 -36.320 1.00 86.06 389 PRO A O 1
ATOM 2891 N N . ALA A 1 390 ? 13.540 -0.462 -34.312 1.00 85.62 390 ALA A N 1
ATOM 2892 C CA . ALA A 1 390 ? 14.157 0.744 -33.757 1.00 85.62 390 ALA A CA 1
ATOM 2893 C C . ALA A 1 390 ? 15.690 0.639 -33.701 1.00 85.62 390 ALA A C 1
ATOM 2895 O O . ALA A 1 390 ? 16.395 1.586 -34.032 1.00 85.62 390 ALA A O 1
ATOM 2896 N N . ALA A 1 391 ? 16.217 -0.529 -33.333 1.00 89.12 391 ALA A N 1
ATOM 2897 C CA . ALA A 1 391 ? 17.656 -0.761 -33.308 1.00 89.12 391 ALA A CA 1
ATOM 2898 C C . ALA A 1 391 ? 18.284 -0.730 -34.715 1.00 89.12 391 ALA A C 1
ATOM 2900 O O . ALA A 1 391 ? 19.340 -0.122 -34.882 1.00 89.12 391 ALA A O 1
ATOM 2901 N N . ARG A 1 392 ? 17.628 -1.303 -35.737 1.00 88.19 392 ARG A N 1
ATOM 2902 C CA . ARG A 1 392 ? 18.099 -1.202 -37.134 1.00 88.19 392 ARG A CA 1
ATOM 2903 C C . ARG A 1 392 ? 18.046 0.229 -37.652 1.00 88.19 392 ARG A C 1
ATOM 2905 O O . ARG A 1 392 ? 18.996 0.674 -38.285 1.00 88.19 392 ARG A O 1
ATOM 2912 N N . ASP A 1 393 ? 16.975 0.953 -37.335 1.00 85.69 393 ASP A N 1
ATOM 2913 C CA . ASP A 1 393 ? 16.829 2.363 -37.702 1.00 85.69 393 ASP A CA 1
ATOM 2914 C C . ASP A 1 393 ? 17.940 3.235 -37.104 1.00 85.69 393 ASP A C 1
ATOM 2916 O O . ASP A 1 393 ? 18.267 4.271 -37.678 1.00 85.69 393 ASP A O 1
ATOM 2920 N N . MET A 1 394 ? 18.521 2.819 -35.973 1.00 89.50 394 MET A N 1
ATOM 2921 C CA . MET A 1 394 ? 19.648 3.476 -35.303 1.00 89.50 394 MET A CA 1
ATOM 2922 C C . MET A 1 394 ? 21.017 2.860 -35.647 1.00 89.50 394 MET A C 1
ATOM 2924 O O . MET A 1 394 ? 22.009 3.173 -34.989 1.00 89.50 394 MET A O 1
ATOM 2928 N N . GLY A 1 395 ? 21.088 1.990 -36.660 1.00 87.94 395 GLY A N 1
ATOM 2929 C CA . GLY A 1 395 ? 22.345 1.446 -37.176 1.00 87.94 395 GLY A CA 1
ATOM 2930 C C . GLY A 1 395 ? 22.964 0.318 -36.346 1.00 87.94 395 GLY A C 1
ATOM 2931 O O . GLY A 1 395 ? 24.162 0.068 -36.465 1.00 87.94 395 GLY A O 1
ATOM 2932 N N . ILE A 1 396 ? 22.180 -0.371 -35.509 1.00 90.06 396 ILE A N 1
ATOM 2933 C CA . ILE A 1 396 ? 22.621 -1.615 -34.870 1.00 90.06 396 ILE A CA 1
ATOM 2934 C C . ILE A 1 396 ? 22.424 -2.785 -35.836 1.00 90.06 396 ILE A C 1
ATOM 2936 O O . ILE A 1 396 ? 21.312 -3.051 -36.300 1.00 90.06 396 ILE A O 1
ATOM 2940 N N . ASP A 1 397 ? 23.495 -3.548 -36.053 1.00 85.31 397 ASP A N 1
ATOM 2941 C CA . ASP A 1 397 ? 23.438 -4.821 -36.765 1.00 85.31 397 ASP A CA 1
ATOM 2942 C C . ASP A 1 397 ? 22.660 -5.868 -35.955 1.00 85.31 397 ASP A C 1
ATOM 2944 O O . ASP A 1 397 ? 23.016 -6.209 -34.821 1.00 85.31 397 ASP A O 1
ATOM 2948 N N . ILE A 1 398 ? 21.596 -6.403 -36.558 1.00 84.19 398 ILE A N 1
ATOM 2949 C CA . ILE A 1 398 ? 20.768 -7.466 -35.977 1.00 84.19 398 ILE A CA 1
ATOM 2950 C C . ILE A 1 398 ? 20.686 -8.619 -36.979 1.00 84.19 398 ILE A C 1
ATOM 2952 O O . ILE A 1 398 ? 20.263 -8.388 -38.118 1.00 84.19 398 ILE A O 1
ATOM 2956 N N . PRO A 1 399 ? 21.014 -9.861 -36.577 1.00 81.88 399 PRO A N 1
ATOM 2957 C CA . PRO A 1 399 ? 20.879 -11.030 -37.435 1.00 81.88 399 PRO A CA 1
ATOM 2958 C C . PRO A 1 399 ? 19.467 -11.155 -38.021 1.00 81.88 399 PRO A C 1
ATOM 2960 O O . PRO A 1 399 ? 18.470 -10.900 -37.346 1.00 81.88 399 PRO A O 1
ATOM 2963 N N . ALA A 1 400 ? 19.369 -11.604 -39.274 1.00 72.12 400 ALA A N 1
ATOM 2964 C CA . ALA A 1 400 ? 18.082 -11.863 -39.927 1.00 72.12 400 ALA A CA 1
ATOM 2965 C C . ALA A 1 400 ? 17.350 -13.101 -39.363 1.00 72.12 400 ALA A C 1
ATOM 2967 O O . ALA A 1 400 ? 16.172 -13.308 -39.649 1.00 72.12 400 ALA A O 1
ATOM 2968 N N . SER A 1 401 ? 18.038 -13.930 -38.568 1.00 68.06 401 SER A N 1
ATOM 2969 C CA . SER A 1 401 ? 17.467 -15.133 -37.955 1.00 68.06 401 SER A CA 1
ATOM 2970 C C . SER A 1 401 ? 16.399 -14.791 -36.912 1.00 68.06 401 SER A C 1
ATOM 2972 O O . SER A 1 401 ? 16.556 -13.863 -36.122 1.00 68.06 401 SER A O 1
ATOM 2974 N N . ALA A 1 402 ? 15.332 -15.594 -36.857 1.00 56.94 402 ALA A N 1
ATOM 2975 C CA . ALA A 1 402 ? 14.294 -15.493 -35.828 1.00 56.94 402 ALA A CA 1
ATOM 2976 C C . ALA A 1 402 ? 14.793 -15.871 -34.416 1.00 56.94 402 ALA A C 1
ATOM 2978 O O . ALA A 1 402 ? 14.114 -15.570 -33.425 1.00 56.94 402 ALA A O 1
ATOM 2979 N N . VAL A 1 403 ? 15.957 -16.528 -34.335 1.00 69.06 403 VAL A N 1
ATOM 2980 C CA . VAL A 1 403 ? 16.608 -16.953 -33.093 1.00 69.06 403 VAL A CA 1
ATOM 2981 C C . VAL A 1 403 ? 17.428 -15.800 -32.521 1.00 69.06 403 VAL A C 1
ATOM 2983 O O . VAL A 1 403 ? 18.316 -15.267 -33.184 1.00 69.06 403 VAL A O 1
ATOM 2986 N N . LEU A 1 404 ? 17.137 -15.444 -31.271 1.00 76.81 404 LEU A N 1
ATOM 2987 C CA . LEU A 1 404 ? 17.880 -14.446 -30.511 1.00 76.81 404 LEU A CA 1
ATOM 2988 C C . LEU A 1 404 ? 19.286 -14.988 -30.195 1.00 76.81 404 LEU A C 1
ATOM 2990 O O . LEU A 1 404 ? 19.426 -15.915 -29.401 1.00 76.81 404 LEU A O 1
ATOM 2994 N N . ASP A 1 405 ? 20.319 -14.421 -30.816 1.00 82.25 405 ASP A N 1
ATOM 2995 C CA . ASP A 1 405 ? 21.714 -14.816 -30.601 1.00 82.25 405 ASP A CA 1
ATOM 2996 C C . ASP A 1 405 ? 22.490 -13.691 -29.913 1.00 82.25 405 ASP A C 1
ATOM 2998 O O . ASP A 1 405 ? 22.846 -12.693 -30.539 1.00 82.25 405 ASP A O 1
ATOM 3002 N N . ARG A 1 406 ? 22.799 -13.887 -28.626 1.00 83.25 406 ARG A N 1
ATOM 3003 C CA . ARG A 1 406 ? 23.511 -12.905 -27.794 1.00 83.25 406 ARG A CA 1
ATOM 3004 C C . ARG A 1 406 ? 24.882 -12.500 -28.336 1.00 83.25 406 ARG A C 1
ATOM 3006 O O . ARG A 1 406 ? 25.345 -11.411 -28.026 1.00 83.25 406 ARG A O 1
ATOM 3013 N N . ARG A 1 407 ? 25.543 -13.357 -29.122 1.00 82.12 407 ARG A N 1
ATOM 3014 C CA . ARG A 1 407 ? 26.887 -13.085 -29.658 1.00 82.12 407 ARG A CA 1
ATOM 3015 C C . ARG A 1 407 ? 26.857 -12.263 -30.939 1.00 82.12 407 ARG A C 1
ATOM 3017 O O . ARG A 1 407 ? 27.857 -11.640 -31.278 1.00 82.12 407 ARG A O 1
ATOM 3024 N N . ARG A 1 408 ? 25.746 -12.310 -31.677 1.00 84.06 408 ARG A N 1
ATOM 3025 C CA . ARG A 1 408 ? 25.615 -11.677 -32.999 1.00 84.06 408 ARG A CA 1
ATOM 3026 C C . ARG A 1 408 ? 24.630 -10.513 -33.022 1.00 84.06 408 ARG A C 1
ATOM 3028 O O . ARG A 1 408 ? 24.688 -9.709 -33.943 1.00 84.06 408 ARG A O 1
ATOM 3035 N N . ASP A 1 409 ? 23.730 -10.420 -32.049 1.00 89.25 409 ASP A N 1
ATOM 3036 C CA . ASP A 1 409 ? 22.792 -9.309 -31.917 1.00 89.25 409 ASP A CA 1
ATOM 3037 C C . ASP A 1 409 ? 23.460 -8.132 -31.197 1.00 89.25 409 ASP A C 1
ATOM 3039 O O . ASP A 1 409 ? 23.713 -8.171 -29.990 1.00 89.25 409 ASP A O 1
ATOM 3043 N N . GLY A 1 410 ? 23.746 -7.067 -31.953 1.00 87.94 410 GLY A N 1
ATOM 3044 C CA . GLY A 1 410 ? 24.470 -5.899 -31.456 1.00 87.94 410 GLY A CA 1
ATOM 3045 C C . GLY A 1 410 ? 23.765 -5.154 -30.319 1.00 87.94 410 GLY A C 1
ATOM 3046 O O . GLY A 1 410 ? 24.409 -4.356 -29.637 1.00 87.94 410 GLY A O 1
ATOM 3047 N N . ARG A 1 411 ? 22.478 -5.432 -30.061 1.00 93.06 411 ARG A N 1
ATOM 3048 C CA . ARG A 1 411 ? 21.721 -4.832 -28.953 1.00 93.06 411 ARG A CA 1
ATOM 3049 C C . ARG A 1 411 ? 22.179 -5.311 -27.576 1.00 93.06 411 ARG A C 1
ATOM 3051 O O . ARG A 1 411 ? 21.897 -4.613 -26.610 1.00 93.06 411 ARG A O 1
ATOM 3058 N N . PHE A 1 412 ? 22.877 -6.446 -27.473 1.00 91.50 412 PHE A N 1
ATOM 3059 C CA . PHE A 1 412 ? 23.453 -6.917 -26.203 1.00 91.50 412 PHE A CA 1
ATOM 3060 C C . PHE A 1 412 ? 24.749 -6.199 -25.822 1.00 91.50 412 PHE A C 1
ATOM 3062 O O . PHE A 1 412 ? 25.214 -6.339 -24.695 1.00 91.50 412 PHE A O 1
ATOM 3069 N N . HIS A 1 413 ? 25.348 -5.427 -26.733 1.00 93.06 413 HIS A N 1
ATOM 3070 C CA . HIS A 1 413 ? 26.530 -4.643 -26.407 1.00 93.06 413 HIS A CA 1
ATOM 3071 C C . HIS A 1 413 ? 26.105 -3.344 -25.695 1.00 93.06 413 HIS A C 1
ATOM 3073 O O . HIS A 1 413 ? 25.511 -2.482 -26.353 1.00 93.06 413 HIS A O 1
ATOM 3079 N N . PRO A 1 414 ? 26.457 -3.123 -24.409 1.00 94.62 414 PRO A N 1
ATOM 3080 C CA . PRO A 1 414 ? 25.909 -2.023 -23.603 1.00 94.62 414 PRO A CA 1
ATOM 3081 C C . PRO A 1 414 ? 26.093 -0.645 -24.247 1.00 94.62 414 PRO A C 1
ATOM 3083 O O . PRO A 1 414 ? 25.145 0.123 -24.363 1.00 94.62 414 PRO A O 1
ATOM 3086 N N . ILE A 1 415 ? 27.298 -0.364 -24.755 1.00 95.38 415 ILE A N 1
ATOM 3087 C CA . ILE A 1 415 ? 27.620 0.910 -25.421 1.00 95.38 415 ILE A CA 1
ATOM 3088 C C . ILE A 1 415 ? 26.815 1.128 -26.707 1.00 95.38 415 ILE A C 1
ATOM 3090 O O . ILE A 1 415 ? 26.309 2.223 -26.918 1.00 95.38 415 ILE A O 1
ATOM 3094 N N . ARG A 1 416 ? 26.659 0.102 -27.557 1.00 93.62 416 ARG A N 1
ATOM 3095 C CA . ARG A 1 416 ? 25.900 0.230 -28.813 1.00 93.62 416 ARG A CA 1
ATOM 3096 C C . ARG A 1 416 ? 24.410 0.407 -28.535 1.00 93.62 416 ARG A C 1
ATOM 3098 O O . ARG A 1 416 ? 23.756 1.212 -29.185 1.00 93.62 416 ARG A O 1
ATOM 3105 N N . ASN A 1 417 ? 23.889 -0.327 -27.551 1.00 96.06 417 ASN A N 1
ATOM 3106 C CA . ASN A 1 417 ? 22.505 -0.207 -27.107 1.00 96.06 417 ASN A CA 1
ATOM 3107 C C . ASN A 1 417 ? 22.213 1.190 -26.542 1.00 96.06 417 ASN A C 1
ATOM 3109 O O . ASN A 1 417 ? 21.222 1.807 -26.922 1.00 96.06 417 ASN A O 1
ATOM 3113 N N . ALA A 1 418 ? 23.102 1.698 -25.683 1.00 96.44 418 ALA A N 1
ATOM 3114 C CA . ALA A 1 418 ? 22.963 3.015 -25.080 1.00 96.44 418 ALA A CA 1
ATOM 3115 C C . ALA A 1 418 ? 23.068 4.154 -26.100 1.00 96.44 418 ALA A C 1
ATOM 3117 O O . ALA A 1 418 ? 22.218 5.037 -26.086 1.00 96.44 418 ALA A O 1
ATOM 3118 N N . ASP A 1 419 ? 24.042 4.107 -27.014 1.00 95.50 419 ASP A N 1
ATOM 3119 C CA . ASP A 1 419 ? 24.157 5.060 -28.129 1.00 95.50 419 ASP A CA 1
ATOM 3120 C C . ASP A 1 419 ? 22.835 5.127 -28.911 1.00 95.50 419 ASP A C 1
ATOM 3122 O O . ASP A 1 419 ? 22.174 6.171 -28.951 1.00 95.50 419 ASP A O 1
ATOM 3126 N N . ALA A 1 420 ? 22.373 3.987 -29.431 1.00 94.25 420 ALA A N 1
ATOM 3127 C CA . ALA A 1 420 ? 21.134 3.910 -30.197 1.00 94.25 420 ALA A CA 1
ATOM 3128 C C . ALA A 1 420 ? 19.902 4.368 -29.400 1.00 94.25 420 ALA A C 1
ATOM 3130 O O . ALA A 1 420 ? 19.063 5.093 -29.933 1.00 94.25 420 ALA A O 1
ATOM 3131 N N . GLY A 1 421 ? 19.794 3.981 -28.126 1.00 95.62 421 GLY A N 1
ATOM 3132 C CA . GLY A 1 421 ? 18.676 4.346 -27.260 1.00 95.62 421 GLY A CA 1
ATOM 3133 C C . GLY A 1 421 ? 18.591 5.845 -26.988 1.00 95.62 421 GLY A C 1
ATOM 3134 O O . GLY A 1 421 ? 17.511 6.430 -27.109 1.00 95.62 421 GLY A O 1
ATOM 3135 N N . ILE A 1 422 ? 19.725 6.488 -26.697 1.00 95.88 422 ILE A N 1
ATOM 3136 C CA . ILE A 1 422 ? 19.789 7.931 -26.435 1.00 95.88 422 ILE A CA 1
ATOM 3137 C C . ILE A 1 422 ? 19.474 8.723 -27.703 1.00 95.88 422 ILE A C 1
ATOM 3139 O O . ILE A 1 422 ? 18.699 9.679 -27.661 1.00 95.88 422 ILE A O 1
ATOM 3143 N N . ARG A 1 423 ? 20.026 8.304 -28.844 1.00 93.62 423 ARG A N 1
ATOM 3144 C CA . ARG A 1 423 ? 19.747 8.915 -30.150 1.00 93.62 423 ARG A CA 1
ATOM 3145 C C . ARG A 1 423 ? 18.278 8.770 -30.533 1.00 93.62 423 ARG A C 1
ATOM 3147 O O . ARG A 1 423 ? 17.660 9.743 -30.960 1.00 93.62 423 ARG A O 1
ATOM 3154 N N . TYR A 1 424 ? 17.685 7.600 -30.308 1.00 94.38 424 TYR A N 1
ATOM 3155 C CA . TYR A 1 424 ? 16.261 7.393 -30.554 1.00 94.38 424 TYR A CA 1
ATOM 3156 C C . TYR A 1 424 ? 15.391 8.292 -29.666 1.00 94.38 424 TYR A C 1
ATOM 3158 O O . TYR A 1 424 ? 14.482 8.951 -30.169 1.00 94.38 424 TYR A O 1
ATOM 3166 N N . MET A 1 425 ? 15.712 8.413 -28.373 1.00 95.44 425 MET A N 1
ATOM 3167 C CA . MET A 1 425 ? 15.001 9.326 -27.473 1.00 95.44 425 MET A CA 1
ATOM 3168 C C . MET A 1 425 ? 15.155 10.793 -27.902 1.00 95.44 425 MET A C 1
ATOM 3170 O O . MET A 1 425 ? 14.167 11.522 -27.966 1.00 95.44 425 MET A O 1
ATOM 3174 N N . ALA A 1 426 ? 16.363 11.225 -28.273 1.00 93.31 426 ALA A N 1
ATOM 3175 C CA . ALA A 1 426 ? 16.603 12.569 -28.796 1.00 93.31 426 ALA A CA 1
ATOM 3176 C C . ALA A 1 426 ? 15.783 12.848 -30.068 1.00 93.31 426 ALA A C 1
ATOM 3178 O O . ALA A 1 426 ? 15.197 13.921 -30.207 1.00 93.31 426 ALA A O 1
ATOM 3179 N N . HIS A 1 427 ? 15.684 11.869 -30.974 1.00 91.88 427 HIS A N 1
ATOM 3180 C CA . HIS A 1 427 ? 14.870 11.977 -32.183 1.00 91.88 427 HIS A CA 1
ATOM 3181 C C . HIS A 1 427 ? 13.382 12.166 -31.854 1.00 91.88 427 HIS A C 1
ATOM 3183 O O . HIS A 1 427 ? 12.713 13.003 -32.462 1.00 91.88 427 HIS A O 1
ATOM 3189 N N . LEU A 1 428 ? 12.860 11.424 -30.873 1.00 92.94 428 LEU A N 1
ATOM 3190 C CA . LEU A 1 428 ? 11.472 11.562 -30.432 1.00 92.94 428 LEU A CA 1
ATOM 3191 C C . LEU A 1 428 ? 11.221 12.899 -29.731 1.00 92.94 428 LEU A C 1
ATOM 3193 O O . LEU A 1 428 ? 10.210 13.540 -30.004 1.00 92.94 428 LEU A O 1
ATOM 3197 N N . LEU A 1 429 ? 12.151 13.366 -28.897 1.00 93.44 429 LEU A N 1
ATOM 3198 C CA . LEU A 1 429 ? 12.065 14.690 -28.279 1.00 93.44 429 LEU A CA 1
ATOM 3199 C C . LEU A 1 429 ? 11.993 15.796 -29.335 1.00 93.44 429 LEU A C 1
ATOM 3201 O O . LEU A 1 429 ? 11.123 16.654 -29.242 1.00 93.44 429 LEU A O 1
ATOM 3205 N N . GLN A 1 430 ? 12.823 15.740 -30.379 1.00 91.19 430 GLN A N 1
ATOM 3206 C CA . GLN A 1 430 ? 12.748 16.695 -31.490 1.00 91.19 430 GLN A CA 1
ATOM 3207 C C . GLN A 1 430 ? 11.422 16.603 -32.251 1.00 91.19 430 GLN A C 1
ATOM 3209 O O . GLN A 1 430 ? 10.837 17.627 -32.588 1.00 91.19 430 GLN A O 1
ATOM 3214 N N . ARG A 1 431 ? 10.930 15.385 -32.506 1.00 88.44 431 ARG A N 1
ATOM 3215 C CA . ARG A 1 431 ? 9.672 15.157 -33.231 1.00 88.44 431 ARG A CA 1
ATOM 3216 C C . ARG A 1 431 ? 8.445 15.707 -32.500 1.00 88.44 431 ARG A C 1
ATOM 3218 O O . ARG A 1 431 ? 7.476 16.069 -33.159 1.00 88.44 431 ARG A O 1
ATOM 3225 N N . PHE A 1 432 ? 8.465 15.717 -31.172 1.00 89.88 432 PHE A N 1
ATOM 3226 C CA . PHE A 1 432 ? 7.344 16.151 -30.339 1.00 89.88 432 PHE A CA 1
ATOM 3227 C C . PHE A 1 432 ? 7.626 17.478 -29.622 1.00 89.88 432 PHE A C 1
ATOM 3229 O O . PHE A 1 432 ? 7.166 17.669 -28.499 1.00 89.88 432 PHE A O 1
ATOM 3236 N N . ASP A 1 433 ? 8.387 18.382 -30.248 1.00 88.06 433 ASP A N 1
ATOM 3237 C CA . ASP A 1 433 ? 8.649 19.744 -29.755 1.00 88.06 433 ASP A CA 1
ATOM 3238 C C . ASP A 1 433 ? 9.151 19.792 -28.302 1.00 88.06 433 ASP A C 1
ATOM 3240 O O . ASP A 1 433 ? 8.730 20.619 -27.493 1.00 88.06 433 ASP A O 1
ATOM 3244 N N . TRP A 1 434 ? 10.046 18.865 -27.952 1.00 88.94 434 TRP A N 1
ATOM 3245 C CA . TRP A 1 434 ? 10.612 18.695 -26.611 1.00 88.94 434 TRP A CA 1
ATOM 3246 C C . TRP A 1 434 ? 9.579 18.412 -25.515 1.00 88.94 434 TRP A C 1
ATOM 3248 O O . TRP A 1 434 ? 9.865 18.540 -24.324 1.00 88.94 434 TRP A O 1
ATOM 3258 N N . ASN A 1 435 ? 8.385 17.958 -25.890 1.00 88.69 435 ASN A N 1
ATOM 3259 C CA . ASN A 1 435 ? 7.384 17.495 -24.949 1.00 88.69 435 ASN A CA 1
ATOM 3260 C C . ASN A 1 435 ? 7.765 16.103 -24.425 1.00 88.69 435 ASN A C 1
ATOM 3262 O O . ASN A 1 435 ? 7.576 15.092 -25.106 1.00 88.69 435 ASN A O 1
ATOM 3266 N N . TYR A 1 436 ? 8.285 16.048 -23.196 1.00 90.56 436 TYR A N 1
ATOM 3267 C CA . TYR A 1 436 ? 8.769 14.804 -22.585 1.00 90.56 436 TYR A CA 1
ATOM 3268 C C . TYR A 1 436 ? 7.662 13.752 -22.484 1.00 90.56 436 TYR A C 1
ATOM 3270 O O . TYR A 1 436 ? 7.904 12.582 -22.762 1.00 90.56 436 TYR A O 1
ATOM 3278 N N . VAL A 1 437 ? 6.432 14.167 -22.169 1.00 88.38 437 VAL A N 1
ATOM 3279 C CA . VAL A 1 437 ? 5.276 13.266 -22.062 1.00 88.38 437 VAL A CA 1
ATOM 3280 C C . VAL A 1 437 ? 5.028 12.562 -23.399 1.00 88.38 437 VAL A C 1
ATOM 3282 O O . VAL A 1 437 ? 4.909 11.338 -23.441 1.00 88.38 437 VAL A O 1
ATOM 3285 N N . LEU A 1 438 ? 4.988 13.309 -24.504 1.00 87.75 438 LEU A N 1
ATOM 3286 C CA . LEU A 1 438 ? 4.727 12.752 -25.836 1.00 87.75 438 LEU A CA 1
ATOM 3287 C C . LEU A 1 438 ? 5.913 11.947 -26.376 1.00 87.75 438 LEU A C 1
ATOM 3289 O O . LEU A 1 438 ? 5.704 10.885 -26.959 1.00 87.75 438 LEU A O 1
ATOM 3293 N N . ALA A 1 439 ? 7.144 12.409 -26.153 1.00 93.50 439 ALA A N 1
ATOM 3294 C CA . ALA A 1 439 ? 8.345 11.706 -26.595 1.00 93.50 439 ALA A CA 1
ATOM 3295 C C . ALA A 1 439 ? 8.513 10.356 -25.882 1.00 93.50 439 ALA A C 1
ATOM 3297 O O . ALA A 1 439 ? 8.721 9.340 -26.541 1.00 93.50 439 ALA A O 1
ATOM 3298 N N . VAL A 1 440 ? 8.331 10.321 -24.559 1.00 94.25 440 VAL A N 1
ATOM 3299 C CA . VAL A 1 440 ? 8.358 9.074 -23.777 1.00 94.25 440 VAL A CA 1
ATOM 3300 C C . VAL A 1 440 ? 7.179 8.170 -24.152 1.00 94.25 440 VAL A C 1
ATOM 3302 O O . VAL A 1 440 ? 7.352 6.962 -24.300 1.00 94.25 440 VAL A O 1
ATOM 3305 N N . SER A 1 441 ? 5.994 8.739 -24.409 1.00 89.31 441 SER A N 1
ATOM 3306 C CA . SER A 1 441 ? 4.853 7.962 -24.921 1.00 89.31 441 SER A CA 1
ATOM 3307 C C . SER A 1 441 ? 5.187 7.287 -26.250 1.00 89.31 441 SER A C 1
ATOM 3309 O O . SER A 1 441 ? 4.868 6.119 -26.459 1.00 89.31 441 SER A O 1
ATOM 3311 N N . ALA A 1 442 ? 5.836 8.019 -27.155 1.00 91.00 442 ALA A N 1
ATOM 3312 C CA . ALA A 1 442 ? 6.221 7.527 -28.470 1.00 91.00 442 ALA A CA 1
ATOM 3313 C C . ALA A 1 442 ? 7.344 6.493 -28.404 1.00 91.00 442 ALA A C 1
ATOM 3315 O O . ALA A 1 442 ? 7.398 5.616 -29.263 1.00 91.00 442 ALA A O 1
ATOM 3316 N N . TYR A 1 443 ? 8.209 6.581 -27.394 1.00 93.31 443 TYR A N 1
ATOM 3317 C CA . TYR A 1 443 ? 9.267 5.608 -27.153 1.00 93.31 443 TYR A CA 1
ATOM 3318 C C . TYR A 1 443 ? 8.670 4.234 -26.843 1.00 93.31 443 TYR A C 1
ATOM 3320 O O . TYR A 1 443 ? 9.029 3.247 -27.478 1.00 93.31 443 TYR A O 1
ATOM 3328 N N . ASN A 1 444 ? 7.683 4.196 -25.943 1.00 91.25 444 ASN A N 1
ATOM 3329 C CA . ASN A 1 444 ? 7.021 2.962 -25.529 1.00 91.25 444 ASN A CA 1
ATOM 3330 C C . ASN A 1 444 ? 5.988 2.447 -26.547 1.00 91.25 444 ASN A C 1
ATOM 3332 O O . ASN A 1 444 ? 6.024 1.284 -26.938 1.00 91.25 444 ASN A O 1
ATOM 3336 N N . ALA A 1 445 ? 5.061 3.300 -26.993 1.00 84.62 445 ALA A N 1
ATOM 3337 C CA . ALA A 1 445 ? 3.969 2.885 -27.877 1.00 84.62 445 ALA A CA 1
ATOM 3338 C C . ALA A 1 445 ? 4.377 2.805 -29.352 1.00 84.62 445 ALA A C 1
ATOM 3340 O O . ALA A 1 445 ? 3.613 2.313 -30.182 1.00 84.62 445 ALA A O 1
ATOM 3341 N N . GLY A 1 446 ? 5.541 3.342 -29.708 1.00 86.25 446 GLY A N 1
ATOM 3342 C CA . GLY A 1 446 ? 5.911 3.633 -31.083 1.00 86.25 446 GLY A CA 1
ATOM 3343 C C . GLY A 1 446 ? 5.340 4.981 -31.560 1.00 86.25 446 GLY A C 1
ATOM 3344 O O . GLY A 1 446 ? 4.191 5.336 -31.275 1.00 86.25 446 GLY A O 1
ATOM 3345 N N . PRO A 1 447 ? 6.102 5.746 -32.359 1.00 83.56 447 PRO A N 1
ATOM 3346 C CA . PRO A 1 447 ? 5.754 7.122 -32.707 1.00 83.56 447 PRO A CA 1
ATOM 3347 C C . PRO A 1 447 ? 4.563 7.248 -33.664 1.00 83.56 447 PRO A C 1
ATOM 3349 O O . PRO A 1 447 ? 4.011 8.335 -33.804 1.00 83.56 447 PRO A O 1
ATOM 3352 N N . GLY A 1 448 ? 4.158 6.160 -34.329 1.00 84.31 448 GLY A N 1
ATOM 3353 C CA . GLY A 1 448 ? 2.947 6.129 -35.156 1.00 84.31 448 GLY A CA 1
ATOM 3354 C C . GLY A 1 448 ? 1.649 6.178 -34.343 1.00 84.31 448 GLY A C 1
ATOM 3355 O O . GLY A 1 448 ? 0.617 6.564 -34.880 1.00 84.31 448 GLY A O 1
ATOM 3356 N N . ASN A 1 449 ? 1.706 5.835 -33.052 1.00 84.25 449 ASN A N 1
ATOM 3357 C CA . ASN A 1 449 ? 0.538 5.804 -32.173 1.00 84.25 449 ASN A CA 1
ATOM 3358 C C . ASN A 1 449 ? 0.307 7.129 -31.428 1.00 84.25 449 ASN A C 1
ATOM 3360 O O . ASN A 1 449 ? -0.746 7.308 -30.819 1.00 84.25 449 ASN A O 1
ATOM 3364 N N . VAL A 1 450 ? 1.255 8.073 -31.494 1.00 86.94 450 VAL A N 1
ATOM 3365 C CA . VAL A 1 450 ? 1.194 9.361 -30.788 1.00 86.94 450 VAL A CA 1
ATOM 3366 C C . VAL A 1 450 ? 0.858 10.483 -31.767 1.00 86.94 450 VAL A C 1
ATOM 3368 O O . VAL A 1 450 ? 1.691 10.886 -32.576 1.00 86.94 450 VAL A O 1
ATOM 3371 N N . ASN A 1 451 ? -0.365 11.012 -31.677 1.00 80.62 451 ASN A N 1
ATOM 3372 C CA . ASN A 1 451 ? -0.838 12.123 -32.510 1.00 80.62 451 ASN A CA 1
ATOM 3373 C C . ASN A 1 451 ? -1.199 13.338 -31.641 1.00 80.62 451 ASN A C 1
ATOM 3375 O O . ASN A 1 451 ? -2.370 13.589 -31.353 1.00 80.62 451 ASN A O 1
ATOM 3379 N N . GLY A 1 452 ? -0.177 14.029 -31.127 1.00 74.31 452 GLY A N 1
ATOM 3380 C CA . GLY A 1 452 ? -0.337 15.224 -30.281 1.00 74.31 452 GLY A CA 1
ATOM 3381 C C . GLY A 1 452 ? -0.957 14.975 -28.898 1.00 74.31 452 GLY A C 1
ATOM 3382 O O . GLY A 1 452 ? -1.214 15.918 -28.158 1.00 74.31 452 GLY A O 1
ATOM 3383 N N . SER A 1 453 ? -1.204 13.718 -28.533 1.00 77.38 453 SER A N 1
ATOM 3384 C CA . SER A 1 453 ? -1.727 13.309 -27.229 1.00 77.38 453 SER A CA 1
ATOM 3385 C C . SER A 1 453 ? -1.196 11.929 -26.857 1.00 77.38 453 SER A C 1
ATOM 3387 O O . SER A 1 453 ? -0.844 11.139 -27.737 1.00 77.38 453 SER A O 1
ATOM 3389 N N . VAL A 1 454 ? -1.130 11.648 -25.554 1.00 71.62 454 VAL A N 1
ATOM 3390 C CA . VAL A 1 454 ? -0.761 10.323 -25.041 1.00 71.62 454 VAL A CA 1
ATOM 3391 C C . VAL A 1 454 ? -1.765 9.290 -25.577 1.00 71.62 454 VAL A C 1
ATOM 3393 O O . VAL A 1 454 ? -2.976 9.508 -25.444 1.00 71.62 454 VAL A O 1
ATOM 3396 N N . PRO A 1 455 ? -1.308 8.187 -26.202 1.00 75.00 455 PRO A N 1
ATOM 3397 C CA . PRO A 1 455 ? -2.196 7.128 -26.668 1.00 75.00 455 PRO A CA 1
ATOM 3398 C C . PRO A 1 455 ? -3.012 6.578 -25.501 1.00 75.00 455 PRO A C 1
ATOM 3400 O O . PRO A 1 455 ? -2.492 6.450 -24.395 1.00 75.00 455 PRO A O 1
ATOM 3403 N N . ARG A 1 456 ? -4.265 6.173 -25.744 1.00 74.88 456 ARG A N 1
ATOM 3404 C CA . ARG A 1 456 ? -5.111 5.503 -24.734 1.00 74.88 456 ARG A CA 1
ATOM 3405 C C . ARG A 1 456 ? -4.672 4.052 -24.504 1.00 74.88 456 ARG A C 1
ATOM 3407 O O . ARG A 1 456 ? -5.443 3.112 -24.689 1.00 74.88 456 ARG A O 1
ATOM 3414 N N . MET A 1 457 ? -3.406 3.877 -24.155 1.00 70.31 457 MET A N 1
ATOM 3415 C CA . MET A 1 457 ? -2.733 2.614 -23.905 1.00 70.31 457 MET A CA 1
ATOM 3416 C C . MET A 1 457 ? -2.228 2.654 -22.467 1.00 70.31 457 MET A C 1
ATOM 3418 O O . MET A 1 457 ? -1.286 3.373 -22.149 1.00 70.31 457 MET A O 1
ATOM 3422 N N . ARG A 1 458 ? -2.854 1.862 -21.590 1.00 63.31 458 ARG A N 1
ATOM 3423 C CA . ARG A 1 458 ? -2.554 1.868 -20.144 1.00 63.31 458 ARG A CA 1
ATOM 3424 C C . ARG A 1 458 ? -1.085 1.561 -19.842 1.00 63.31 458 ARG A C 1
ATOM 3426 O O . ARG A 1 458 ? -0.547 2.041 -18.855 1.00 63.31 458 ARG A O 1
ATOM 3433 N N . GLU A 1 459 ? -0.445 0.732 -20.666 1.00 71.12 459 GLU A N 1
ATOM 3434 C CA . GLU A 1 459 ? 0.992 0.452 -20.579 1.00 71.12 459 GLU A CA 1
ATOM 3435 C C . GLU A 1 459 ? 1.833 1.706 -20.823 1.00 71.12 459 GLU A C 1
ATOM 3437 O O . GLU A 1 459 ? 2.699 2.018 -20.013 1.00 71.12 459 GLU A O 1
ATOM 3442 N N . THR A 1 460 ? 1.510 2.464 -21.867 1.00 76.81 460 THR A N 1
ATOM 3443 C CA . THR A 1 460 ? 2.198 3.704 -22.232 1.00 76.81 460 THR A CA 1
ATOM 3444 C C . THR A 1 460 ? 1.988 4.802 -21.202 1.00 76.81 460 THR A C 1
ATOM 3446 O O . THR A 1 460 ? 2.950 5.445 -20.801 1.00 76.81 460 THR A O 1
ATOM 3449 N N . GLU A 1 461 ? 0.761 4.978 -20.710 1.00 70.56 461 GLU A N 1
ATOM 3450 C CA . GLU A 1 461 ? 0.465 5.923 -19.626 1.00 70.56 461 GLU A CA 1
ATOM 3451 C C . GLU A 1 461 ? 1.301 5.615 -18.369 1.00 70.56 461 GLU A C 1
ATOM 3453 O O . GLU A 1 461 ? 1.905 6.521 -17.792 1.00 70.56 461 GLU A O 1
ATOM 3458 N N . ARG A 1 462 ? 1.405 4.331 -17.984 1.00 67.31 462 ARG A N 1
ATOM 3459 C CA . ARG A 1 462 ? 2.245 3.886 -16.857 1.00 67.31 462 ARG A CA 1
ATOM 3460 C C . ARG A 1 462 ? 3.727 4.124 -17.110 1.00 67.31 462 ARG A C 1
ATOM 3462 O O . ARG A 1 462 ? 4.412 4.661 -16.247 1.00 67.31 462 ARG A O 1
ATOM 3469 N N . HIS A 1 463 ? 4.216 3.750 -18.290 1.00 78.44 463 HIS A N 1
ATOM 3470 C CA . HIS A 1 463 ? 5.619 3.920 -18.648 1.00 78.44 463 HIS A CA 1
ATOM 3471 C C . HIS A 1 463 ? 6.038 5.398 -18.590 1.00 78.44 463 HIS A C 1
ATOM 3473 O O . HIS A 1 463 ? 7.075 5.727 -18.019 1.00 78.44 463 HIS A O 1
ATOM 3479 N N . VAL A 1 464 ? 5.193 6.305 -19.093 1.00 81.25 464 VAL A N 1
ATOM 3480 C CA . VAL A 1 464 ? 5.421 7.755 -19.010 1.00 81.25 464 VAL A CA 1
ATOM 3481 C C . VAL A 1 464 ? 5.486 8.230 -17.560 1.00 81.25 464 VAL A C 1
ATOM 3483 O O . VAL A 1 464 ? 6.418 8.949 -17.205 1.00 81.25 464 VAL A O 1
ATOM 3486 N N . GLY A 1 465 ? 4.541 7.807 -16.714 1.00 69.94 465 GLY A N 1
ATOM 3487 C CA . GLY A 1 465 ? 4.552 8.136 -15.286 1.00 69.94 465 GLY A CA 1
ATOM 3488 C C . GLY A 1 465 ? 5.839 7.682 -14.592 1.00 69.94 465 GLY A C 1
ATOM 3489 O O . GLY A 1 465 ? 6.497 8.486 -13.932 1.00 69.94 465 GLY A O 1
ATOM 3490 N N . LYS A 1 466 ? 6.248 6.429 -14.828 1.00 79.06 466 LYS A N 1
ATOM 3491 C CA . LYS A 1 466 ? 7.468 5.833 -14.266 1.00 79.06 466 LYS A CA 1
ATOM 3492 C C . LYS A 1 466 ? 8.729 6.611 -14.649 1.00 79.06 466 LYS A C 1
ATOM 3494 O O . LYS A 1 466 ? 9.526 6.967 -13.781 1.00 79.06 466 LYS A O 1
ATOM 3499 N N . VAL A 1 467 ? 8.896 6.928 -15.936 1.00 87.00 467 VAL A N 1
ATOM 3500 C CA . VAL A 1 467 ? 10.047 7.705 -16.429 1.00 87.00 467 VAL A CA 1
ATOM 3501 C C . VAL A 1 467 ? 10.066 9.108 -15.827 1.00 87.00 467 VAL A C 1
ATOM 3503 O O . VAL A 1 467 ? 11.117 9.566 -15.388 1.00 87.00 467 VAL A O 1
ATOM 3506 N N . LEU A 1 468 ? 8.924 9.800 -15.775 1.00 86.38 468 LEU A N 1
ATOM 3507 C CA . LEU A 1 468 ? 8.874 11.154 -15.220 1.00 86.38 468 LEU A CA 1
ATOM 3508 C C . LEU A 1 468 ? 9.172 11.172 -13.718 1.00 86.38 468 LEU A C 1
ATOM 3510 O O . LEU A 1 468 ? 9.860 12.081 -13.259 1.00 86.38 468 LEU A O 1
ATOM 3514 N N . ASN A 1 469 ? 8.729 10.160 -12.971 1.00 81.25 469 ASN A N 1
ATOM 3515 C CA . ASN A 1 469 ? 9.045 10.033 -11.552 1.00 81.25 469 ASN A CA 1
ATOM 3516 C C . ASN A 1 469 ? 10.560 9.913 -11.316 1.00 81.25 469 ASN A C 1
ATOM 3518 O O . ASN A 1 469 ? 11.141 10.724 -10.594 1.00 81.25 469 ASN A O 1
ATOM 3522 N N . TYR A 1 470 ? 11.227 8.971 -11.996 1.00 85.56 470 TYR A N 1
ATOM 3523 C CA . TYR A 1 470 ? 12.687 8.848 -11.919 1.00 85.56 470 TYR A CA 1
ATOM 3524 C C . TYR A 1 470 ? 13.396 10.122 -12.372 1.00 85.56 470 TYR A C 1
ATOM 3526 O O . TYR A 1 470 ? 14.339 10.569 -11.726 1.00 85.56 470 TYR A O 1
ATOM 3534 N N . TYR A 1 471 ? 12.919 10.742 -13.452 1.00 92.06 471 TYR A N 1
ATOM 3535 C CA . TYR A 1 471 ? 13.490 11.977 -13.969 1.00 92.06 471 TYR A CA 1
ATOM 3536 C C . TYR A 1 471 ? 13.467 13.100 -12.928 1.00 92.06 471 TYR A C 1
ATOM 3538 O O . TYR A 1 471 ? 14.504 13.721 -12.690 1.00 92.06 471 TYR A O 1
ATOM 3546 N N . TYR A 1 472 ? 12.319 13.354 -12.291 1.00 83.06 472 TYR A N 1
ATOM 3547 C CA . TYR A 1 472 ? 12.214 14.395 -11.270 1.00 83.06 472 TYR A CA 1
ATOM 3548 C C . TYR A 1 472 ? 13.001 14.048 -10.005 1.00 83.06 472 TYR A C 1
ATOM 3550 O O . TYR A 1 472 ? 13.614 14.948 -9.436 1.00 83.06 472 TYR A O 1
ATOM 3558 N N . GLY A 1 473 ? 13.062 12.772 -9.610 1.00 80.31 473 GLY A N 1
ATOM 3559 C CA . GLY A 1 473 ? 13.940 12.318 -8.527 1.00 80.31 473 GLY A CA 1
ATOM 3560 C C . GLY A 1 473 ? 15.405 12.649 -8.814 1.00 80.31 473 GLY A C 1
ATOM 3561 O O . GLY A 1 473 ? 16.043 13.379 -8.064 1.00 80.31 473 GLY A O 1
ATOM 3562 N N . TYR A 1 474 ? 15.920 12.224 -9.968 1.00 89.19 474 TYR A N 1
ATOM 3563 C CA . TYR A 1 474 ? 17.316 12.453 -10.362 1.00 89.19 474 TYR A CA 1
ATOM 3564 C C . TYR A 1 474 ? 17.639 13.927 -10.623 1.00 89.19 474 TYR A C 1
ATOM 3566 O O . TYR A 1 474 ? 1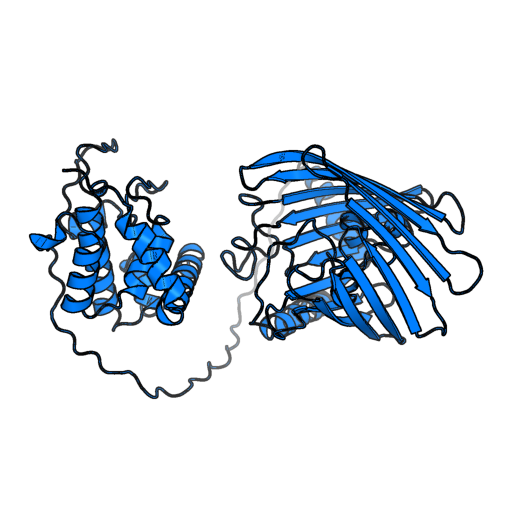8.778 14.355 -10.444 1.00 89.19 474 TYR A O 1
ATOM 3574 N N . ARG A 1 475 ? 16.658 14.709 -11.083 1.00 88.25 475 ARG A N 1
ATOM 3575 C CA . ARG A 1 475 ? 16.821 16.145 -11.327 1.00 88.25 475 ARG A CA 1
ATOM 3576 C C . ARG A 1 475 ? 16.854 16.954 -10.030 1.00 88.25 475 ARG A C 1
ATOM 3578 O O . ARG A 1 475 ? 17.583 17.941 -9.977 1.00 88.25 475 ARG A O 1
ATOM 3585 N N . ASN A 1 476 ? 16.069 16.565 -9.025 1.00 81.31 476 ASN A N 1
ATOM 3586 C CA . ASN A 1 476 ? 15.883 17.345 -7.800 1.00 81.31 476 ASN A CA 1
ATOM 3587 C C . ASN A 1 476 ? 16.737 16.850 -6.621 1.00 81.31 476 ASN A C 1
ATOM 3589 O O . ASN A 1 476 ? 16.957 17.615 -5.686 1.00 81.31 476 ASN A O 1
ATOM 3593 N N . ASP A 1 477 ? 17.234 15.610 -6.667 1.00 83.75 477 ASP A N 1
ATOM 3594 C CA . ASP A 1 477 ? 18.046 14.997 -5.614 1.00 83.75 477 ASP A CA 1
ATOM 3595 C C . ASP A 1 477 ? 19.440 14.583 -6.143 1.00 83.75 477 ASP A C 1
ATOM 3597 O O . ASP A 1 477 ? 19.603 13.534 -6.785 1.00 83.75 477 ASP A O 1
ATOM 3601 N N . PRO A 1 478 ? 20.489 15.381 -5.857 1.00 85.25 478 PRO A N 1
ATOM 3602 C CA . PRO A 1 478 ? 21.859 15.070 -6.258 1.00 85.25 478 PRO A CA 1
ATOM 3603 C C . PRO A 1 478 ? 22.407 13.762 -5.671 1.00 85.25 478 PRO A C 1
ATOM 3605 O O . PRO A 1 478 ? 23.261 13.130 -6.297 1.00 85.25 478 PRO A O 1
ATOM 3608 N N . ALA A 1 479 ? 21.942 13.341 -4.490 1.00 84.00 479 ALA A N 1
ATOM 3609 C CA . ALA A 1 479 ? 22.401 12.107 -3.860 1.00 84.00 479 ALA A CA 1
ATOM 3610 C C . ALA A 1 479 ? 21.866 10.883 -4.612 1.00 84.00 479 ALA A C 1
ATOM 3612 O O . ALA A 1 479 ? 22.621 9.941 -4.877 1.00 84.00 479 ALA A O 1
ATOM 3613 N N . GLN A 1 480 ? 20.601 10.928 -5.043 1.00 80.88 480 GLN A N 1
ATOM 3614 C CA . GLN A 1 480 ? 20.029 9.905 -5.922 1.00 80.88 480 GLN A CA 1
ATOM 3615 C C . GLN A 1 480 ? 20.747 9.846 -7.269 1.00 80.88 480 GLN A C 1
ATOM 3617 O O . GLN A 1 480 ? 21.117 8.760 -7.720 1.00 80.88 480 GLN A O 1
ATOM 3622 N N . LEU A 1 481 ? 21.018 10.998 -7.889 1.00 88.69 481 LEU A N 1
ATOM 3623 C CA . LEU A 1 481 ? 21.761 11.045 -9.149 1.00 88.69 481 LEU A CA 1
ATOM 3624 C C . LEU A 1 481 ? 23.170 10.440 -9.004 1.00 88.69 481 LEU A C 1
ATOM 3626 O O . LEU A 1 481 ? 23.605 9.664 -9.855 1.00 88.69 481 LEU A O 1
ATOM 3630 N N . ALA A 1 482 ? 23.873 10.736 -7.907 1.00 90.56 482 ALA A N 1
ATOM 3631 C CA . ALA A 1 482 ? 25.183 10.153 -7.616 1.00 90.56 482 ALA A CA 1
ATOM 3632 C C . ALA A 1 482 ? 25.117 8.635 -7.361 1.00 90.56 482 ALA A C 1
ATOM 3634 O O . ALA A 1 482 ? 26.014 7.893 -7.767 1.00 90.56 482 ALA A O 1
ATOM 3635 N N . ALA A 1 483 ? 24.061 8.145 -6.706 1.00 89.44 483 ALA A N 1
ATOM 3636 C CA . ALA A 1 483 ? 23.843 6.713 -6.507 1.00 89.44 483 ALA A CA 1
ATOM 3637 C C . ALA A 1 483 ? 23.618 5.977 -7.836 1.00 89.44 483 ALA A C 1
ATOM 3639 O O . ALA A 1 483 ? 24.220 4.927 -8.058 1.00 89.44 483 ALA A O 1
ATOM 3640 N N . VAL A 1 484 ? 22.827 6.555 -8.741 1.00 92.25 484 VAL A N 1
ATOM 3641 C CA . VAL A 1 484 ? 22.602 5.997 -10.082 1.00 92.25 484 VAL A CA 1
ATOM 3642 C C . VAL A 1 484 ? 23.898 5.960 -10.884 1.00 92.25 484 VAL A C 1
ATOM 3644 O O . VAL A 1 484 ? 24.190 4.950 -11.520 1.00 92.25 484 VAL A O 1
ATOM 3647 N N . TRP A 1 485 ? 24.727 7.004 -10.813 1.00 95.69 485 TRP A N 1
ATOM 3648 C CA . TRP A 1 485 ? 26.014 6.999 -11.509 1.00 95.69 485 TRP A CA 1
ATOM 3649 C C . TRP A 1 485 ? 26.928 5.851 -11.086 1.00 95.69 485 TRP A C 1
ATOM 3651 O O . TRP A 1 485 ? 27.535 5.221 -11.950 1.00 95.69 485 TRP A O 1
ATOM 3661 N N . ARG A 1 486 ? 26.957 5.514 -9.792 1.00 93.38 486 ARG A N 1
ATOM 3662 C CA . ARG A 1 486 ? 27.706 4.347 -9.299 1.00 93.38 486 ARG A CA 1
ATOM 3663 C C . ARG A 1 486 ? 27.203 3.035 -9.904 1.00 93.38 486 ARG A C 1
ATOM 3665 O O . ARG A 1 486 ? 28.011 2.169 -10.212 1.00 93.38 486 ARG A O 1
ATOM 3672 N N . GLN A 1 487 ? 25.892 2.895 -10.107 1.00 91.62 487 GLN A N 1
ATOM 3673 C CA . GLN A 1 487 ? 25.317 1.712 -10.758 1.00 91.62 487 GLN A CA 1
ATOM 3674 C C . GLN A 1 487 ? 25.707 1.641 -12.238 1.00 91.62 487 GLN A C 1
ATOM 3676 O O . GLN A 1 487 ? 26.105 0.583 -12.710 1.00 91.62 487 GLN A O 1
ATOM 3681 N N . ILE A 1 488 ? 25.661 2.768 -12.955 1.00 94.25 488 ILE A N 1
ATOM 3682 C CA . ILE A 1 488 ? 26.065 2.835 -14.367 1.00 94.25 488 ILE A CA 1
ATOM 3683 C C . ILE A 1 488 ? 27.549 2.502 -14.548 1.00 94.25 488 ILE A C 1
ATOM 3685 O O . ILE A 1 488 ? 27.919 1.808 -15.493 1.00 94.25 488 ILE A O 1
ATOM 3689 N N . GLU A 1 489 ? 28.405 2.994 -13.655 1.00 93.25 489 GLU A N 1
ATOM 3690 C CA . GLU A 1 489 ? 29.847 2.734 -13.690 1.00 93.25 489 GLU A CA 1
ATOM 3691 C C . GLU A 1 489 ? 30.201 1.282 -13.333 1.00 93.25 489 GLU A C 1
ATOM 3693 O O . GLU A 1 489 ? 31.260 0.807 -13.737 1.00 93.25 489 GLU A O 1
ATOM 3698 N N . ALA A 1 490 ? 29.314 0.566 -12.636 1.00 92.00 490 ALA A N 1
ATOM 3699 C CA . ALA A 1 490 ? 29.486 -0.846 -12.300 1.00 92.00 490 ALA A CA 1
ATOM 3700 C C . ALA A 1 490 ? 29.122 -1.811 -13.447 1.00 92.00 490 ALA A C 1
ATOM 3702 O O . ALA A 1 490 ? 29.388 -3.006 -13.340 1.00 92.00 490 ALA A O 1
ATOM 3703 N N . ILE A 1 491 ? 28.518 -1.329 -14.540 1.00 92.19 491 ILE A N 1
ATOM 3704 C CA . ILE A 1 491 ? 28.138 -2.176 -15.679 1.00 92.19 491 ILE A CA 1
ATOM 3705 C C . ILE A 1 491 ? 29.390 -2.595 -16.456 1.00 92.19 491 ILE A C 1
ATOM 3707 O O . ILE A 1 491 ? 30.107 -1.759 -17.011 1.00 92.19 491 ILE A O 1
ATOM 3711 N N . GLU A 1 492 ? 29.615 -3.904 -16.561 1.00 89.25 492 GLU A N 1
ATOM 3712 C CA . GLU A 1 492 ? 30.715 -4.457 -17.347 1.00 89.25 492 GLU A CA 1
ATOM 3713 C C . GLU A 1 492 ? 30.522 -4.195 -18.847 1.00 89.25 492 GLU A C 1
ATOM 3715 O O . GLU A 1 492 ? 29.474 -4.480 -19.434 1.00 89.25 492 GLU A O 1
ATOM 3720 N N . ILE A 1 493 ? 31.566 -3.666 -19.489 1.00 88.56 493 ILE A N 1
ATOM 3721 C CA . ILE A 1 493 ? 31.601 -3.440 -20.935 1.00 88.56 493 ILE A CA 1
ATOM 3722 C C . ILE A 1 493 ? 32.544 -4.484 -21.543 1.00 88.56 493 ILE A C 1
ATOM 3724 O O . ILE A 1 493 ? 33.746 -4.425 -21.274 1.00 88.56 493 ILE A O 1
ATOM 3728 N N . PRO A 1 494 ? 32.026 -5.428 -22.351 1.00 81.94 494 PRO A N 1
ATOM 3729 C CA . PRO A 1 494 ? 32.852 -6.408 -23.044 1.00 81.94 494 PRO A CA 1
ATOM 3730 C C . PRO A 1 494 ? 33.882 -5.725 -23.951 1.00 81.94 494 PRO A C 1
ATOM 3732 O O . PRO A 1 494 ? 33.598 -4.673 -24.528 1.00 81.94 494 PRO A O 1
ATOM 3735 N N . ASN A 1 495 ? 35.065 -6.333 -24.062 1.00 65.56 495 ASN A N 1
ATOM 3736 C CA . ASN A 1 495 ? 36.155 -5.848 -24.916 1.00 65.56 495 ASN A CA 1
ATOM 3737 C C . ASN A 1 495 ? 35.880 -6.021 -26.411 1.00 65.56 495 ASN A C 1
ATOM 3739 O O . ASN A 1 495 ? 35.271 -7.051 -26.786 1.00 65.56 495 ASN A O 1
#

Foldseek 3Di:
DVVVVVVVVVVLVVVVVVPPAADQDQPDQQQQAFQFCQQAVRDQQFDDDQFSCQSGALQCNQVQPFWFWWQWLLFLKIKIKDAPPQAFIKMWIKTASDRCQGCNHQAVPRSRGPLPAAKMKTKMKTKHDPDPFKIKMKMWMWIAHRVGDTWIKMKIKMKGDDPDQKIKIKMWIDTPPDDIKIKIKMWGPPDPFKIWMWMDIPFKIKIKIWGDDPFKIKMWMWMDTPDPPDDFIKTKIKMKGRPDPQKIKIKMWIAGPVVRHNIGITITMGDGRVVVVVVVVVVVVVVPPPDDDDDDDDDDDDDDDDDDDDDDDDDDDDDPPDDAQDQQDLEQDADPVCLFALVVLLVVLCVNGVNDSLLLLLQLCLQAVQALQDADPQGQGGSNRDHPVLLVSSPFDADPDPDDDCVRGRSSQHSSVSRSNSSQLSNLCVVLVNPLLQSQLCSVVPNVQRDNDRHPDSVSVSSSSSSVVSSCCLVVPVVSVVVSSVSSRPDGGDD

Radius of gyration: 27.83 Å; Cα contacts (8 Å, |Δi|>4): 1085; chains: 1; bounding box: 73×57×74 Å